Protein AF-A0A931HQY9-F1 (afdb_monomer)

Sequence (383 aa):
MRTVWTVPPNIAQTLLESPEIQMFLTSNELPETADDPRQRLAEFTHALGALSRNIGRTFGSVDAANRELFGGSAGTVPVALRLTVLRAIVTEVDDRTPTPDPLPDTVVDQLGAYVYALFDPRDRTVLHIGSGRGNRIFALTWAALGETHKLTAAGVSAPQSTPEIDAALRRVRGVYDSGYAVEHFVVADHLLPAADGDHAAGATAQAVVAALGLLESHRGEFVLTNLAGTTGDSEADRVARPIAELVRQYSAKAAPELPTPCVVLRITEAKSASPEQVRDLADRPWPAGTAARRVDGLPILVVADNIVRGAYRATGWEAASRTEENGGTILYRFLGESDPELEKMFVDTRVTPDRLGLKRWPSHGWAPRLTKAMPRPTPRPRP

Mean predicted aligned error: 11.95 Å

pLDDT: mean 84.37, std 12.44, range [34.44, 97.06]

Radius of gyration: 27.29 Å; Cα contacts (8 Å, |Δi|>4): 634; chains: 1; bounding box: 78×47×72 Å

Structure (mmCIF, N/CA/C/O backbone):
data_AF-A0A931HQY9-F1
#
_entry.id   AF-A0A931HQY9-F1
#
loop_
_atom_site.group_PDB
_atom_site.id
_atom_site.type_symbol
_atom_site.label_atom_id
_atom_site.label_alt_id
_atom_site.label_comp_id
_atom_site.label_asym_id
_atom_site.label_entity_id
_atom_site.label_seq_id
_atom_site.pdbx_PDB_ins_code
_atom_site.Cartn_x
_atom_site.Cartn_y
_atom_site.Cartn_z
_atom_site.occupancy
_atom_site.B_iso_or_equiv
_atom_site.auth_seq_id
_atom_site.auth_comp_id
_atom_site.auth_asym_id
_atom_site.auth_atom_id
_atom_site.pdbx_PDB_model_num
ATOM 1 N N . MET A 1 1 ? -18.326 -17.706 12.218 1.00 72.00 1 MET A N 1
ATOM 2 C CA . MET A 1 1 ? -18.823 -16.318 12.109 1.00 72.00 1 MET A CA 1
ATOM 3 C C . MET A 1 1 ? -19.088 -15.777 13.501 1.00 72.00 1 MET A C 1
ATOM 5 O O . MET A 1 1 ? -19.874 -16.360 14.244 1.00 72.00 1 MET A O 1
ATOM 9 N N . ARG A 1 2 ? -18.425 -14.675 13.857 1.00 81.19 2 ARG A N 1
ATOM 10 C CA . ARG A 1 2 ? -18.559 -13.975 15.139 1.00 81.19 2 ARG A CA 1
ATOM 11 C C . ARG A 1 2 ? -19.171 -12.597 14.906 1.00 81.19 2 ARG A C 1
ATOM 13 O O . ARG A 1 2 ? -18.740 -11.872 14.016 1.00 81.19 2 ARG A O 1
ATOM 20 N N . THR A 1 3 ? -20.132 -12.213 15.739 1.00 86.12 3 THR A N 1
ATOM 21 C CA . THR A 1 3 ? -20.659 -10.843 15.769 1.00 86.12 3 THR A CA 1
ATOM 22 C C . THR A 1 3 ? -19.724 -9.947 16.574 1.00 86.12 3 THR A C 1
ATOM 24 O O . THR A 1 3 ? -19.370 -10.278 17.709 1.00 86.12 3 THR A O 1
ATOM 27 N N . VAL A 1 4 ? -19.332 -8.810 16.009 1.00 88.38 4 VAL A N 1
ATOM 28 C CA . VAL A 1 4 ? -18.546 -7.781 16.699 1.00 88.38 4 VAL A CA 1
ATOM 29 C C . VAL A 1 4 ? -19.139 -6.395 16.449 1.00 88.38 4 VAL A C 1
ATOM 31 O O . VAL A 1 4 ? -20.018 -6.225 15.610 1.00 88.38 4 VAL A O 1
ATOM 34 N N . TRP A 1 5 ? -18.677 -5.400 17.204 1.00 91.00 5 TRP A N 1
ATOM 35 C CA . TRP A 1 5 ? -19.064 -3.999 17.028 1.00 91.00 5 TRP A CA 1
ATOM 36 C C . TRP A 1 5 ? -17.835 -3.209 16.610 1.00 91.00 5 TRP A C 1
ATOM 38 O O . TRP A 1 5 ? -16.986 -2.926 17.455 1.00 91.00 5 TRP A O 1
ATOM 48 N N . THR A 1 6 ? -17.718 -2.880 15.327 1.00 88.69 6 THR A N 1
ATOM 49 C CA . THR A 1 6 ? -16.574 -2.149 14.767 1.00 88.69 6 THR A CA 1
ATOM 50 C C . THR A 1 6 ? -17.023 -0.772 14.324 1.00 88.69 6 THR A C 1
ATOM 52 O O . THR A 1 6 ? -17.919 -0.661 13.498 1.00 88.69 6 THR A O 1
ATOM 55 N N . VAL A 1 7 ? -16.385 0.286 14.826 1.00 89.56 7 VAL A N 1
ATOM 56 C CA . VAL A 1 7 ? -16.701 1.652 14.386 1.00 89.56 7 VAL A CA 1
ATOM 57 C C . VAL A 1 7 ? -16.051 1.909 13.019 1.00 89.56 7 VAL A C 1
ATOM 59 O O . VAL A 1 7 ? -14.820 1.958 12.946 1.00 89.56 7 VAL A O 1
ATOM 62 N N . PRO A 1 8 ? -16.821 2.082 11.931 1.00 85.19 8 PRO A N 1
ATOM 63 C CA . PRO A 1 8 ? -16.252 2.269 10.603 1.00 85.19 8 PRO A CA 1
ATOM 64 C C . PRO A 1 8 ? -15.750 3.712 10.391 1.00 85.19 8 PRO A C 1
ATOM 66 O O . PRO A 1 8 ? -16.233 4.645 11.038 1.00 85.19 8 PRO A O 1
ATOM 69 N N . PRO A 1 9 ? -14.810 3.941 9.456 1.00 81.31 9 PRO A N 1
ATOM 70 C CA . PRO A 1 9 ? -14.280 5.280 9.174 1.00 81.31 9 PRO A CA 1
ATOM 71 C C . PRO A 1 9 ? -15.333 6.257 8.628 1.00 81.31 9 PRO A C 1
ATOM 73 O O . PRO A 1 9 ? -15.245 7.458 8.867 1.00 81.31 9 PRO A O 1
ATOM 76 N N . ASN A 1 10 ? -16.370 5.762 7.949 1.00 85.19 10 ASN A N 1
ATOM 77 C CA . ASN A 1 10 ? -17.492 6.549 7.426 1.00 85.19 10 ASN A CA 1
ATOM 78 C C . ASN A 1 10 ? -18.710 6.572 8.374 1.00 85.19 10 ASN A C 1
ATOM 80 O O . ASN A 1 10 ? -19.839 6.783 7.925 1.00 85.19 10 ASN A O 1
ATOM 84 N N . ILE A 1 11 ? -18.517 6.346 9.680 1.00 89.94 11 ILE A N 1
ATOM 85 C CA . ILE A 1 11 ? -19.628 6.221 10.636 1.00 89.94 11 ILE A CA 1
ATOM 86 C C . ILE A 1 11 ? -20.534 7.457 10.682 1.00 89.94 11 ILE A C 1
ATOM 88 O O . ILE A 1 11 ? -21.746 7.318 10.798 1.00 89.94 11 ILE A O 1
ATOM 92 N N . ALA A 1 12 ? -19.979 8.662 10.528 1.00 89.00 12 ALA A N 1
ATOM 93 C CA . ALA A 1 12 ? -20.769 9.893 10.508 1.00 89.00 12 ALA A CA 1
ATOM 94 C C . ALA A 1 12 ? -21.822 9.877 9.390 1.00 89.00 12 ALA A C 1
ATOM 96 O O . ALA A 1 12 ? -22.997 10.132 9.638 1.00 89.00 12 ALA A O 1
ATOM 97 N N . GLN A 1 13 ? -21.398 9.520 8.176 1.00 88.88 13 GLN A N 1
ATOM 98 C CA . GLN A 1 13 ? -22.282 9.389 7.022 1.00 88.88 13 GLN A CA 1
ATOM 99 C C . GLN A 1 13 ? -23.281 8.246 7.226 1.00 88.88 13 GLN A C 1
ATOM 101 O O . GLN A 1 13 ? -24.477 8.448 7.057 1.00 88.88 13 GLN A O 1
ATOM 106 N N . THR A 1 14 ? -22.796 7.088 7.684 1.00 89.12 14 THR A N 1
ATOM 107 C CA . THR A 1 14 ? -23.627 5.898 7.941 1.00 89.12 14 THR A CA 1
ATOM 108 C C . THR A 1 14 ? -24.776 6.210 8.903 1.00 89.12 14 THR A C 1
ATOM 110 O O . THR A 1 14 ? -25.910 5.800 8.675 1.00 89.12 14 THR A O 1
ATOM 113 N N . LEU A 1 15 ? -24.507 6.969 9.971 1.00 91.50 15 LEU A N 1
ATOM 114 C CA . LEU A 1 15 ? -25.544 7.378 10.914 1.00 91.50 15 LEU A CA 1
ATOM 115 C C . LEU A 1 15 ? -26.504 8.402 10.312 1.00 91.50 15 LEU A C 1
ATOM 117 O O . LEU A 1 15 ? -27.702 8.277 10.513 1.00 91.50 15 LEU A O 1
ATOM 121 N N . LEU A 1 16 ? -26.021 9.401 9.574 1.00 90.00 16 LEU A N 1
ATOM 122 C CA . LEU A 1 16 ? -26.896 10.413 8.967 1.00 90.00 16 LEU A CA 1
ATOM 123 C C . LEU A 1 16 ? -27.829 9.835 7.888 1.00 90.00 16 LEU A C 1
ATOM 125 O O . LEU A 1 16 ? -28.910 10.376 7.652 1.00 90.00 16 LEU A O 1
ATOM 129 N N . GLU A 1 17 ? -27.428 8.735 7.255 1.00 90.31 17 GLU A N 1
ATOM 130 C CA . GLU A 1 17 ? -28.233 7.992 6.282 1.00 90.31 17 GLU A CA 1
ATOM 131 C C . GLU A 1 17 ? -29.217 7.003 6.942 1.00 90.31 17 GLU A C 1
ATOM 133 O O . GLU A 1 17 ? -30.128 6.521 6.271 1.00 90.31 17 GLU A O 1
ATOM 138 N N . SER A 1 18 ? -29.089 6.721 8.247 1.00 89.69 18 SER A N 1
ATOM 139 C CA . SER A 1 18 ? -30.005 5.826 8.970 1.00 89.69 18 SER A CA 1
ATOM 140 C C . SER A 1 18 ? -31.377 6.486 9.181 1.00 89.69 18 SER A C 1
ATOM 142 O O . SER A 1 18 ? -31.456 7.556 9.798 1.00 89.69 18 SER A O 1
ATOM 144 N N . PRO A 1 19 ? -32.481 5.836 8.757 1.00 89.38 19 PRO A N 1
ATOM 145 C CA . PRO A 1 19 ? -33.837 6.327 8.999 1.00 89.38 19 PRO A CA 1
ATOM 146 C C . PRO A 1 19 ? -34.147 6.532 10.486 1.00 89.38 19 PRO A C 1
ATOM 148 O O . PRO A 1 19 ? -34.832 7.482 10.853 1.00 89.38 19 PRO A O 1
ATOM 151 N N . GLU A 1 20 ? -33.620 5.676 11.361 1.00 88.00 20 GLU A N 1
ATOM 152 C CA . GLU A 1 20 ? -33.818 5.765 12.807 1.00 88.00 20 GLU A CA 1
ATOM 153 C C . GLU A 1 20 ? -33.109 6.977 13.416 1.00 88.00 20 GLU A C 1
ATOM 155 O O . GLU A 1 20 ? -33.652 7.616 14.318 1.00 88.00 20 GLU A O 1
ATOM 160 N N . ILE A 1 21 ? -31.914 7.320 12.923 1.00 90.44 21 ILE A N 1
ATOM 161 C CA . ILE A 1 21 ? -31.201 8.535 13.336 1.00 90.44 21 ILE A CA 1
ATOM 162 C C . ILE A 1 21 ? -31.916 9.776 12.809 1.00 90.44 21 ILE A C 1
ATOM 164 O O . ILE A 1 21 ? -32.083 10.739 13.556 1.00 90.44 21 ILE A O 1
ATOM 168 N N . GLN A 1 22 ? -32.379 9.760 11.556 1.00 90.06 22 GLN A N 1
ATOM 169 C CA . GLN A 1 22 ? -33.169 10.866 11.013 1.00 90.06 22 GLN A CA 1
ATOM 170 C C . GLN A 1 22 ? -34.437 11.082 11.840 1.00 90.06 22 GLN A C 1
ATOM 172 O O . GLN A 1 22 ? -34.688 12.202 12.278 1.00 90.06 22 GLN A O 1
ATOM 177 N N . MET A 1 23 ? -35.162 10.006 12.155 1.00 88.06 23 MET A N 1
ATOM 178 C CA . MET A 1 23 ? -36.343 10.046 13.013 1.00 88.06 23 MET A CA 1
ATOM 179 C C . MET A 1 23 ? -36.022 10.565 14.419 1.00 88.06 23 MET A C 1
ATOM 181 O O . MET A 1 23 ? -36.757 11.408 14.919 1.00 88.06 23 MET A O 1
ATOM 185 N N . PHE A 1 24 ? -34.913 10.142 15.036 1.00 88.62 24 PHE A N 1
ATOM 186 C CA . PHE A 1 24 ? -34.453 10.688 16.319 1.00 88.62 24 PHE A CA 1
ATOM 187 C C . PHE A 1 24 ? -34.184 12.198 16.243 1.00 88.62 24 PHE A C 1
ATOM 189 O O . PHE A 1 24 ? -34.538 12.943 17.150 1.00 88.62 24 PHE A O 1
ATOM 196 N N . LEU A 1 25 ? -33.574 12.689 15.164 1.00 88.19 25 LEU A N 1
ATOM 197 C CA . LEU A 1 25 ? -33.285 14.116 15.022 1.00 88.19 25 LEU A CA 1
ATOM 198 C C . LEU A 1 25 ? -34.568 14.937 14.798 1.00 88.19 25 LEU A C 1
ATOM 200 O O . LEU A 1 25 ? -34.714 16.027 15.364 1.00 88.19 25 LEU A O 1
ATOM 204 N N . THR A 1 26 ? -35.523 14.416 14.023 1.00 87.38 26 THR A N 1
ATOM 205 C CA . THR A 1 26 ? -36.710 15.167 13.582 1.00 87.38 26 THR A CA 1
ATOM 206 C C . THR A 1 26 ? -37.963 14.964 14.433 1.00 87.38 26 THR A C 1
ATOM 208 O O . THR A 1 26 ? -38.843 15.820 14.383 1.00 87.38 26 THR A O 1
ATOM 211 N N . SER A 1 27 ? -38.065 13.879 15.203 1.00 81.62 27 SER A N 1
ATOM 212 C CA . SER A 1 27 ? -39.259 13.501 15.974 1.00 81.62 27 SER A CA 1
ATOM 213 C C . SER A 1 27 ? -38.933 13.265 17.452 1.00 81.62 27 SER A C 1
ATOM 215 O O . SER A 1 27 ? -37.843 12.812 17.793 1.00 81.62 27 SER A O 1
ATOM 217 N N . ASN A 1 28 ? -39.892 13.568 18.330 1.00 77.44 28 ASN A N 1
ATOM 218 C CA . ASN A 1 28 ? -39.860 13.247 19.762 1.00 77.44 28 ASN A CA 1
ATOM 219 C C . ASN A 1 28 ? -40.725 12.018 20.114 1.00 77.44 28 ASN A C 1
ATOM 221 O O . ASN A 1 28 ? -40.961 11.741 21.286 1.00 77.44 28 ASN A O 1
ATOM 225 N N . GLU A 1 29 ? -41.214 11.281 19.111 1.00 76.81 29 GLU A N 1
ATOM 226 C CA . GLU A 1 29 ? -42.069 10.098 19.305 1.00 76.81 29 GLU A CA 1
ATOM 227 C C . GLU A 1 29 ? -41.305 8.872 19.829 1.00 76.81 29 GLU A C 1
ATOM 229 O O . GLU A 1 29 ? -41.911 7.868 20.211 1.00 76.81 29 GLU A O 1
ATOM 234 N N . LEU A 1 30 ? -39.973 8.928 19.847 1.00 74.19 30 LEU A N 1
ATOM 235 C CA . LEU A 1 30 ? -39.148 7.853 20.377 1.00 74.19 30 LEU A CA 1
ATOM 236 C C . LEU A 1 30 ? -39.077 7.917 21.917 1.00 74.19 30 LEU A C 1
ATOM 238 O O . LEU A 1 30 ? -39.035 8.995 22.510 1.00 74.19 30 LEU A O 1
ATOM 242 N N . PRO A 1 31 ? -39.018 6.767 22.608 1.00 70.2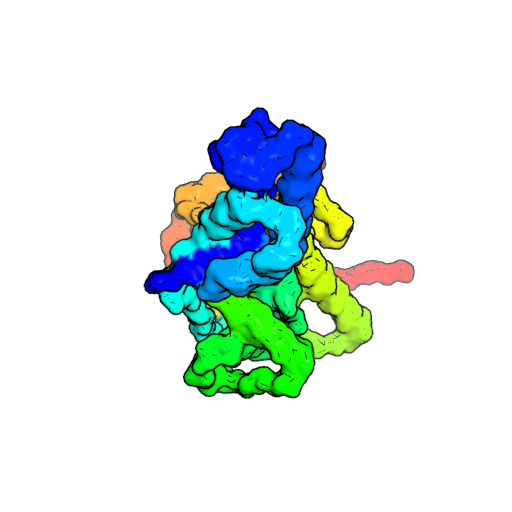5 31 PRO A N 1
ATOM 243 C CA . PRO A 1 31 ? -38.850 6.751 24.057 1.00 70.25 31 PRO A CA 1
ATOM 244 C C . PRO A 1 31 ? -37.566 7.474 24.484 1.00 70.25 31 PRO A C 1
ATOM 246 O O . PRO A 1 31 ? -36.502 7.243 23.907 1.00 70.25 31 PRO A O 1
ATOM 249 N N . GLU A 1 32 ? -37.669 8.307 25.523 1.00 72.62 32 GLU A N 1
ATOM 250 C CA . GLU A 1 32 ? -36.548 9.057 26.117 1.00 72.62 32 GLU A CA 1
ATOM 251 C C . GLU A 1 32 ? -35.863 10.067 25.176 1.00 72.62 32 GLU A C 1
ATOM 253 O O . GLU A 1 32 ? -34.751 10.513 25.462 1.00 72.62 32 GLU A O 1
ATOM 258 N N . THR A 1 33 ? -36.500 10.465 24.069 1.00 79.00 33 THR A N 1
ATOM 259 C CA . THR A 1 33 ? -36.004 11.587 23.260 1.00 79.00 33 THR A CA 1
ATOM 260 C C . THR A 1 33 ? -36.423 12.925 23.840 1.00 79.00 33 THR A C 1
ATOM 262 O O . THR A 1 33 ? -37.584 13.119 24.190 1.00 79.00 33 THR A O 1
ATOM 265 N N . ALA A 1 34 ? -35.481 13.865 23.915 1.00 83.75 34 ALA A N 1
ATOM 266 C CA . ALA A 1 34 ? -35.767 15.223 24.358 1.00 83.75 34 ALA A CA 1
ATOM 267 C C . ALA A 1 34 ? -36.753 15.928 23.412 1.00 83.75 34 ALA A C 1
ATOM 269 O O . ALA A 1 34 ? -36.639 15.784 22.196 1.00 83.75 34 ALA A O 1
ATOM 270 N N . ASP A 1 35 ? -37.663 16.748 23.941 1.00 84.12 35 ASP A N 1
ATOM 271 C CA . ASP A 1 35 ? -38.592 17.544 23.122 1.00 84.12 35 ASP A CA 1
ATOM 272 C C . ASP A 1 35 ? -37.872 18.641 22.322 1.00 84.12 35 ASP A C 1
ATOM 274 O O . ASP A 1 35 ? -38.230 18.914 21.174 1.00 84.12 35 ASP A O 1
ATOM 278 N N . ASP A 1 36 ? -36.817 19.235 22.894 1.00 89.19 36 ASP A N 1
ATOM 279 C CA . ASP A 1 36 ? -36.016 20.275 22.242 1.00 89.19 36 ASP A CA 1
ATOM 280 C C . ASP A 1 36 ? -35.101 19.671 21.152 1.00 89.19 36 ASP A C 1
ATOM 282 O O . ASP A 1 36 ? -34.174 18.914 21.470 1.00 89.19 36 ASP A O 1
ATOM 286 N N . PRO A 1 37 ? -35.275 20.046 19.867 1.00 88.56 37 PRO A N 1
ATOM 287 C CA . PRO A 1 37 ? -34.393 19.609 18.786 1.00 88.56 37 PRO A CA 1
ATOM 288 C C . PRO A 1 37 ? -32.913 19.939 19.018 1.00 88.56 37 PRO A C 1
ATOM 290 O O . PRO A 1 37 ? -32.039 19.205 18.556 1.00 88.56 37 PRO A O 1
ATOM 293 N N . ARG A 1 38 ? -32.601 21.026 19.739 1.00 90.56 38 ARG A N 1
ATOM 294 C CA . ARG A 1 38 ? -31.211 21.402 20.047 1.00 90.56 38 ARG A CA 1
ATOM 295 C C . ARG A 1 38 ? -30.563 20.416 21.006 1.00 90.56 38 ARG A C 1
ATOM 297 O O . ARG A 1 38 ? -29.390 20.092 20.835 1.00 90.56 38 ARG A O 1
ATOM 304 N N . GLN A 1 39 ? -31.324 19.924 21.980 1.00 90.94 39 GLN A N 1
ATOM 305 C CA . GLN A 1 39 ? -30.845 18.906 22.902 1.00 90.94 39 GLN A CA 1
ATOM 306 C C . GLN A 1 39 ? -30.591 17.586 22.165 1.00 90.94 39 GLN A C 1
ATOM 308 O O . GLN A 1 39 ? -29.509 17.021 22.309 1.00 90.94 39 GLN A O 1
ATOM 313 N N . ARG A 1 40 ? -31.510 17.154 21.289 1.00 90.00 40 ARG A N 1
ATOM 314 C CA . ARG A 1 40 ? -31.313 15.944 20.467 1.00 90.00 40 ARG A CA 1
ATOM 315 C C . ARG A 1 40 ? -30.077 16.049 19.574 1.00 90.00 40 ARG A C 1
ATOM 317 O O . ARG A 1 40 ? -29.285 15.112 19.486 1.00 90.00 40 ARG A O 1
ATOM 324 N N . LEU A 1 41 ? -29.853 17.211 18.957 1.00 91.19 41 LEU A N 1
ATOM 325 C CA . LEU A 1 41 ? -28.644 17.460 18.170 1.00 91.19 41 LEU A CA 1
ATOM 326 C C . LEU A 1 41 ? -27.370 17.404 19.030 1.00 91.19 41 LEU A C 1
ATOM 328 O O . LEU A 1 41 ? -26.355 16.865 18.585 1.00 91.19 41 LEU A O 1
ATOM 332 N N . ALA A 1 42 ? -27.405 17.932 20.256 1.00 90.81 42 ALA A N 1
ATOM 333 C CA . ALA A 1 42 ? -26.278 17.867 21.184 1.00 90.81 42 ALA A CA 1
ATOM 334 C C . ALA A 1 42 ? -25.973 16.420 21.615 1.00 90.81 42 ALA A C 1
ATOM 336 O O . ALA A 1 42 ? -24.812 16.012 21.607 1.00 90.81 42 ALA A O 1
ATOM 337 N N . GLU A 1 43 ? -27.001 15.624 21.916 1.00 91.75 43 GLU A N 1
ATOM 338 C CA . GLU A 1 43 ? -26.886 14.198 22.251 1.00 91.75 43 GLU A CA 1
ATOM 339 C C . GLU A 1 43 ? -26.318 13.385 21.079 1.00 91.75 43 GLU A C 1
ATOM 341 O O . GLU A 1 43 ? -25.381 12.602 21.260 1.00 91.75 43 GLU A O 1
ATOM 346 N N . PHE A 1 44 ? -26.808 13.634 19.859 1.00 92.81 44 PHE A N 1
ATOM 347 C CA . PHE A 1 44 ? -26.261 13.042 18.637 1.00 92.81 44 PHE A CA 1
ATOM 348 C C . PHE A 1 44 ? -24.796 13.427 18.421 1.00 92.81 44 PHE A C 1
ATOM 350 O O . PHE A 1 44 ? -23.957 12.565 18.165 1.00 92.81 44 PHE A O 1
ATOM 357 N N . THR A 1 45 ? -24.457 14.706 18.592 1.00 92.25 45 THR A N 1
ATOM 358 C CA . THR A 1 45 ? -23.077 15.198 18.459 1.00 92.25 45 THR A CA 1
ATOM 359 C C . THR A 1 45 ? -22.157 14.562 19.501 1.00 92.25 45 THR A C 1
ATOM 361 O O . THR A 1 45 ? -21.012 14.226 19.195 1.00 92.25 45 THR A O 1
ATOM 364 N N . HIS A 1 46 ? -22.647 14.339 20.723 1.00 92.44 46 HIS A N 1
ATOM 365 C CA . HIS A 1 46 ? -21.896 13.651 21.769 1.00 92.44 46 HIS A CA 1
ATOM 366 C C . HIS A 1 46 ? -21.614 12.188 21.399 1.00 92.44 46 HIS A C 1
ATOM 368 O O . HIS A 1 46 ? -20.464 11.744 21.484 1.00 92.44 46 HIS A O 1
ATOM 374 N N . ALA A 1 47 ? -22.634 11.463 20.925 1.00 92.81 47 ALA A N 1
ATOM 375 C CA . ALA A 1 47 ? -22.489 10.090 20.448 1.00 92.81 47 ALA A CA 1
ATOM 376 C C . ALA A 1 47 ? -21.526 10.004 19.252 1.00 92.81 47 ALA A C 1
ATOM 378 O O . ALA A 1 47 ? -20.614 9.175 19.248 1.00 92.81 47 ALA A O 1
ATOM 379 N N . LEU A 1 48 ? -21.665 10.907 18.277 1.00 93.56 48 LEU A N 1
ATOM 380 C CA . LEU A 1 48 ? -20.780 10.983 17.121 1.00 93.56 48 LEU A CA 1
ATOM 381 C C . LEU A 1 48 ? -19.339 11.288 17.536 1.00 93.56 48 LEU A C 1
ATOM 383 O O . LEU A 1 48 ? -18.415 10.643 17.056 1.00 93.56 48 LEU A O 1
ATOM 387 N N . GLY A 1 49 ? -19.129 12.206 18.481 1.00 91.94 49 GLY A N 1
ATOM 388 C CA . GLY A 1 49 ? -17.804 12.497 19.021 1.00 91.94 49 GLY A CA 1
ATOM 389 C C . GLY A 1 49 ? -17.153 11.279 19.684 1.00 91.94 49 GLY A C 1
ATOM 390 O O . GLY A 1 49 ? -15.949 11.067 19.532 1.00 91.94 49 GLY A O 1
ATOM 391 N N . ALA A 1 50 ? -17.930 10.461 20.401 1.00 92.94 50 ALA A N 1
ATOM 392 C CA . ALA A 1 50 ? -17.438 9.211 20.975 1.00 92.94 50 ALA A CA 1
ATOM 393 C C . ALA A 1 50 ? -17.042 8.188 19.904 1.00 92.94 50 ALA A C 1
ATOM 395 O O . ALA A 1 50 ? -15.978 7.576 20.016 1.00 92.94 50 ALA A O 1
ATOM 396 N N . LEU A 1 51 ? -17.845 8.049 18.849 1.00 93.19 51 LEU A N 1
ATOM 397 C CA . LEU A 1 51 ? -17.531 7.186 17.711 1.00 93.19 51 LEU A CA 1
ATOM 398 C C . LEU A 1 51 ? -16.289 7.666 16.963 1.00 93.19 51 LEU A C 1
ATOM 400 O O . LEU A 1 51 ? -15.389 6.868 16.734 1.00 93.19 51 LEU A O 1
ATOM 404 N N . SER A 1 52 ? -16.179 8.963 16.669 1.00 89.00 52 SER A N 1
ATOM 405 C CA . SER A 1 52 ? -15.021 9.539 15.976 1.00 89.00 52 SER A CA 1
ATOM 406 C C . SER A 1 52 ? -13.704 9.265 16.707 1.00 89.00 52 SER A C 1
ATOM 408 O O . SER A 1 52 ? -12.697 8.973 16.072 1.00 89.00 52 SER A O 1
ATOM 410 N N . ARG A 1 53 ? -13.705 9.280 18.048 1.00 88.25 53 ARG A N 1
ATOM 411 C CA . ARG A 1 53 ? -12.527 8.918 18.865 1.00 88.25 53 ARG A CA 1
ATOM 412 C C . ARG A 1 53 ? -12.194 7.425 18.853 1.00 88.25 53 ARG A C 1
ATOM 414 O O . ARG A 1 53 ? -11.109 7.045 19.278 1.00 88.25 53 ARG A O 1
ATOM 421 N N . ASN A 1 54 ? -13.132 6.587 18.429 1.00 89.19 54 ASN A N 1
ATOM 422 C CA . ASN A 1 54 ? -13.010 5.134 18.429 1.00 89.19 54 ASN A CA 1
ATOM 423 C C . ASN A 1 54 ? -13.094 4.546 17.013 1.00 89.19 54 ASN A C 1
ATOM 425 O O . ASN A 1 54 ? -13.315 3.343 16.894 1.00 89.19 54 ASN A O 1
ATOM 429 N N . ILE A 1 55 ? -12.908 5.347 15.955 1.00 86.88 55 ILE A N 1
ATOM 430 C CA . ILE A 1 55 ? -12.849 4.847 14.574 1.00 86.88 55 ILE A CA 1
ATOM 431 C C . ILE A 1 55 ? -11.830 3.705 14.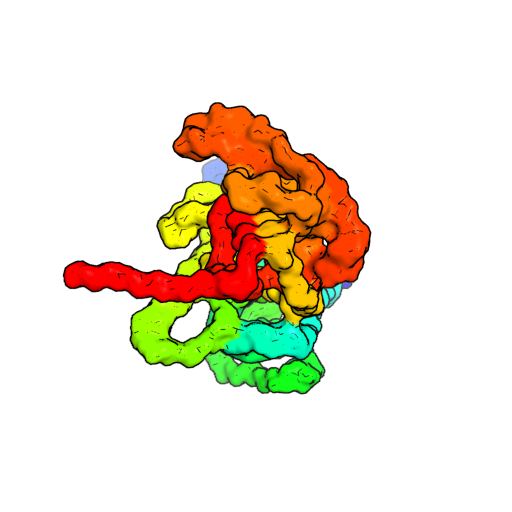481 1.00 86.88 55 ILE A C 1
ATOM 433 O O . ILE A 1 55 ? -10.750 3.753 15.067 1.00 86.88 55 ILE A O 1
ATOM 437 N N . GLY A 1 56 ? -12.228 2.631 13.802 1.00 80.19 56 GLY A N 1
ATOM 438 C CA . GLY A 1 56 ? -11.461 1.402 13.652 1.00 80.19 56 GLY A CA 1
ATOM 439 C C . GLY A 1 56 ? -11.417 0.513 14.896 1.00 80.19 56 GLY A C 1
ATOM 440 O O . GLY A 1 56 ? -10.959 -0.621 14.804 1.00 80.19 56 GLY A O 1
ATOM 441 N N . ARG A 1 57 ? -11.898 0.951 16.066 1.00 84.56 57 ARG A N 1
ATOM 442 C CA . ARG A 1 57 ? -11.937 0.109 17.270 1.00 84.56 57 ARG A CA 1
ATOM 443 C C . ARG A 1 57 ? -13.060 -0.920 17.167 1.00 84.56 57 ARG A C 1
ATOM 445 O O . ARG A 1 57 ? -14.156 -0.611 16.699 1.00 84.56 57 ARG A O 1
ATOM 452 N N . THR A 1 58 ? -12.782 -2.117 17.679 1.00 86.19 58 THR A N 1
ATOM 453 C CA . THR A 1 58 ? -13.738 -3.227 17.724 1.00 86.19 58 THR A CA 1
ATOM 454 C C . THR A 1 58 ? -13.966 -3.712 19.137 1.00 86.19 58 THR A C 1
ATOM 456 O O . THR A 1 58 ? -13.026 -3.850 19.924 1.00 86.19 58 THR A O 1
ATOM 459 N N . PHE A 1 59 ? -15.224 -4.012 19.432 1.00 87.88 59 PHE A N 1
ATOM 460 C CA . PHE A 1 59 ? -15.667 -4.551 20.703 1.00 87.88 59 PHE A CA 1
ATOM 461 C C . PHE A 1 59 ? -16.240 -5.952 20.490 1.00 87.88 59 PHE A C 1
ATOM 463 O O . PHE A 1 59 ? -17.036 -6.179 19.580 1.00 87.88 59 PHE A O 1
ATOM 470 N N . GLY A 1 60 ? -15.841 -6.892 21.348 1.00 84.06 60 GLY A N 1
ATOM 471 C CA . GLY A 1 60 ? -16.299 -8.285 21.284 1.00 84.06 60 GLY A CA 1
ATOM 472 C C . GLY A 1 60 ? -17.702 -8.519 21.852 1.00 84.06 60 GLY A C 1
ATOM 473 O O . GLY A 1 60 ? -18.188 -9.643 21.814 1.00 84.06 60 GLY A O 1
ATOM 474 N N . SER A 1 61 ? -18.345 -7.491 22.412 1.00 87.50 61 SER A N 1
ATOM 475 C CA . SER A 1 61 ? -19.722 -7.562 22.901 1.00 87.50 61 SER A CA 1
ATOM 476 C C . SER A 1 61 ? -20.403 -6.195 22.871 1.00 87.50 61 SER A C 1
ATOM 478 O O . SER A 1 61 ? -19.744 -5.154 22.973 1.00 87.50 61 SER A O 1
ATOM 480 N N . VAL A 1 62 ? -21.736 -6.210 22.802 1.00 90.50 62 VAL A N 1
ATOM 481 C CA . VAL A 1 62 ? -22.568 -5.003 22.884 1.00 90.50 62 VAL A CA 1
ATOM 482 C C . VAL A 1 62 ? -22.344 -4.247 24.195 1.00 90.50 62 VAL A C 1
ATOM 484 O O . VAL A 1 62 ? -22.265 -3.023 24.193 1.00 90.50 62 VAL A O 1
ATOM 487 N N . ASP A 1 63 ? -22.153 -4.960 25.307 1.00 89.56 63 ASP A N 1
ATOM 488 C CA . ASP A 1 63 ? -21.916 -4.351 26.618 1.00 89.56 63 ASP A CA 1
ATOM 489 C C . ASP A 1 63 ? -20.554 -3.663 26.697 1.00 89.56 63 ASP A C 1
ATOM 491 O O . ASP A 1 63 ? -20.418 -2.619 27.336 1.00 89.56 63 ASP A O 1
ATOM 495 N N . ALA A 1 64 ? -19.528 -4.239 26.063 1.00 88.62 64 ALA A N 1
ATOM 496 C CA . ALA A 1 64 ? -18.218 -3.607 25.968 1.00 88.62 64 ALA A CA 1
ATOM 497 C C . ALA A 1 64 ? -18.295 -2.337 25.110 1.00 88.62 64 ALA A C 1
ATOM 499 O O . ALA A 1 64 ? -17.819 -1.290 25.546 1.00 88.62 64 ALA A O 1
ATOM 500 N N . ALA A 1 65 ? -18.959 -2.406 23.952 1.00 91.62 65 ALA A N 1
ATOM 501 C CA . ALA A 1 65 ? -19.175 -1.251 23.084 1.00 91.62 65 ALA A CA 1
ATOM 502 C C . ALA A 1 65 ? -19.959 -0.141 23.800 1.00 91.62 65 ALA A C 1
ATOM 504 O O . ALA A 1 65 ? -19.520 1.003 23.836 1.00 91.62 65 ALA A O 1
ATOM 505 N N . ASN A 1 66 ? -21.085 -0.476 24.433 1.00 93.06 66 ASN A N 1
ATOM 506 C CA . ASN A 1 66 ? -21.932 0.481 25.143 1.00 93.06 66 ASN A CA 1
ATOM 507 C C . ASN A 1 66 ? -21.187 1.170 26.297 1.00 93.06 66 ASN A C 1
ATOM 509 O O . ASN A 1 66 ? -21.299 2.380 26.495 1.00 93.06 66 ASN A O 1
ATOM 513 N N . ARG A 1 67 ? -20.394 0.408 27.056 1.00 91.88 67 ARG A N 1
ATOM 514 C CA . ARG A 1 67 ? -19.590 0.936 28.164 1.00 91.88 67 ARG A CA 1
ATOM 515 C C . ARG A 1 67 ? -18.510 1.897 27.685 1.00 91.88 67 ARG A C 1
ATOM 517 O O . ARG A 1 67 ? -18.386 2.982 28.235 1.00 91.88 67 ARG A O 1
ATOM 524 N N . GLU A 1 68 ? -17.753 1.502 26.670 1.00 91.44 68 GLU A N 1
ATOM 525 C CA . GLU A 1 68 ? -16.612 2.273 26.172 1.00 91.44 68 GLU A CA 1
ATOM 526 C C . GLU A 1 68 ? -17.032 3.497 25.355 1.00 91.44 68 GLU A C 1
ATOM 528 O O . GLU A 1 68 ? -16.408 4.550 25.459 1.00 91.44 68 GLU A O 1
ATOM 533 N N . LEU A 1 69 ? -18.086 3.377 24.546 1.00 92.06 69 LEU A N 1
ATOM 534 C CA . LEU A 1 69 ? -18.558 4.473 23.703 1.00 92.06 69 LEU A CA 1
ATOM 535 C C . LEU A 1 69 ? -19.432 5.456 24.484 1.00 92.06 69 LEU A C 1
ATOM 537 O O . LEU A 1 69 ? -19.333 6.660 24.268 1.00 92.06 69 LEU A O 1
ATOM 541 N N . PHE A 1 70 ? -20.282 4.961 25.387 1.00 93.31 70 PHE A N 1
ATOM 542 C CA . PHE A 1 70 ? -21.349 5.771 25.980 1.00 93.31 70 PHE A CA 1
ATOM 543 C C . PHE A 1 70 ? -21.378 5.751 27.508 1.00 93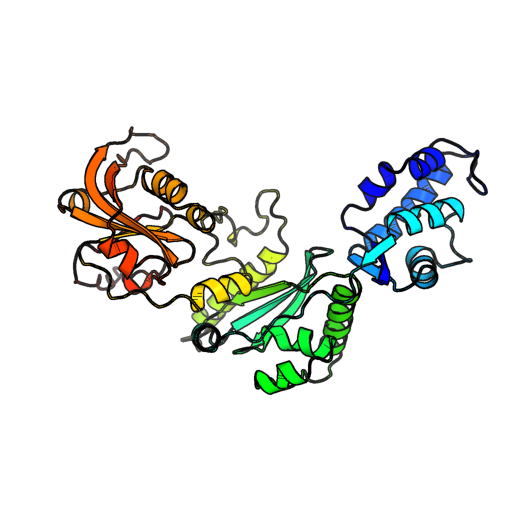.31 70 PHE A C 1
ATOM 545 O O . PHE A 1 70 ? -2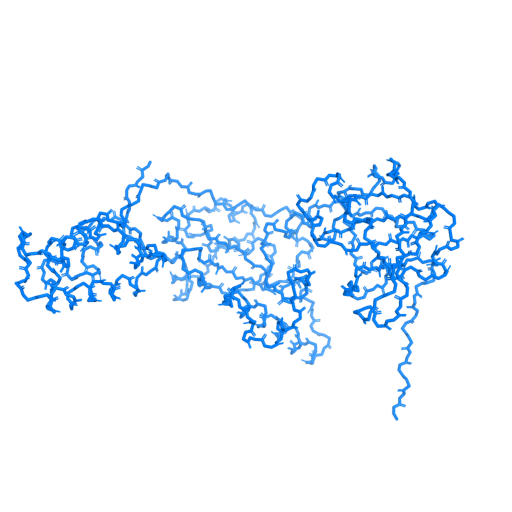2.296 6.318 28.082 1.00 93.31 70 PHE A O 1
ATOM 552 N N . GLY A 1 71 ? -20.417 5.120 28.191 1.00 86.62 71 GLY A N 1
ATOM 553 C CA . GLY A 1 71 ? -20.404 5.034 29.659 1.00 86.62 71 GLY A CA 1
ATOM 554 C C . GLY A 1 71 ? -21.378 4.000 30.241 1.00 86.62 71 GLY A C 1
ATOM 555 O O . GLY A 1 71 ? -21.595 3.962 31.451 1.00 86.62 71 GLY A O 1
ATOM 556 N N . GLY A 1 72 ? -21.965 3.137 29.405 1.00 85.19 72 GLY A N 1
ATOM 557 C CA . GLY A 1 72 ? -22.896 2.096 29.843 1.00 85.19 72 GLY A CA 1
ATOM 558 C C . GLY A 1 72 ? -24.220 2.680 30.339 1.00 85.19 72 GLY A C 1
ATOM 559 O O . GLY A 1 72 ? -24.692 3.691 29.827 1.00 85.19 72 GLY A O 1
ATOM 560 N N . SER A 1 73 ? -24.861 2.054 31.329 1.00 77.81 73 SER A N 1
ATOM 561 C CA . SER A 1 73 ? -26.162 2.510 31.853 1.00 77.81 73 SER A CA 1
ATOM 562 C C . SER A 1 73 ? -26.125 3.899 32.504 1.00 77.81 73 SER A C 1
ATOM 564 O O . SER A 1 73 ? -27.155 4.559 32.535 1.00 77.81 73 SER A O 1
ATOM 566 N N . ALA A 1 74 ? -24.957 4.355 32.966 1.00 79.94 74 ALA A N 1
ATOM 567 C CA . ALA A 1 74 ? -24.751 5.674 33.571 1.00 79.94 74 ALA A CA 1
ATOM 568 C C . ALA A 1 74 ? -24.405 6.781 32.550 1.00 79.94 74 ALA A C 1
ATOM 570 O O . ALA A 1 74 ? -24.075 7.901 32.935 1.00 79.94 74 ALA A O 1
ATOM 571 N N . GLY A 1 75 ? -24.429 6.455 31.256 1.00 80.50 75 GLY A N 1
ATOM 572 C CA . GLY A 1 75 ? -24.147 7.375 30.162 1.00 80.50 75 GLY A CA 1
ATOM 573 C C . GLY A 1 75 ? -25.155 8.508 30.002 1.00 80.50 75 GLY A C 1
ATOM 574 O O . GLY A 1 75 ? -26.318 8.377 30.368 1.00 80.50 75 GLY A O 1
ATOM 575 N N . THR A 1 76 ? -24.720 9.598 29.370 1.00 84.25 76 THR A N 1
ATOM 576 C CA . THR A 1 76 ? -25.567 10.757 29.034 1.00 84.25 76 THR A CA 1
ATOM 577 C C . THR A 1 76 ? -26.272 10.628 27.682 1.00 84.25 76 THR A C 1
ATOM 579 O O . THR A 1 76 ? -27.123 11.449 27.359 1.00 84.25 76 THR A O 1
ATOM 582 N N . VAL A 1 77 ? -25.923 9.620 26.874 1.00 87.62 77 VAL A N 1
ATOM 583 C CA . VAL A 1 77 ? -26.565 9.373 25.575 1.00 87.62 77 VAL A CA 1
ATOM 584 C C . VAL A 1 77 ? -27.870 8.590 25.791 1.00 87.62 77 VAL A C 1
ATOM 586 O O . VAL A 1 77 ? -27.822 7.521 26.413 1.00 87.62 77 VAL A O 1
ATOM 589 N N . PRO A 1 78 ? -29.017 9.047 25.249 1.00 89.06 78 PRO A N 1
ATOM 590 C CA . PRO A 1 78 ? -30.301 8.356 25.392 1.00 89.06 78 PRO A CA 1
ATOM 591 C C . PRO A 1 78 ? -30.250 6.890 24.952 1.00 89.06 78 PRO A C 1
ATOM 593 O O . PRO A 1 78 ? -29.519 6.534 24.022 1.00 89.06 78 PRO A O 1
ATOM 596 N N . VAL A 1 79 ? -31.037 6.019 25.596 1.00 88.06 79 VAL A N 1
ATOM 597 C CA . VAL A 1 79 ? -31.066 4.574 25.283 1.00 88.06 79 VAL A CA 1
ATOM 598 C C . VAL A 1 79 ? -31.390 4.330 23.809 1.00 88.06 79 VAL A C 1
ATOM 600 O O . VAL A 1 79 ? -30.689 3.554 23.158 1.00 88.06 79 VAL A O 1
ATOM 603 N N . ALA A 1 80 ? -32.403 5.016 23.271 1.00 85.62 80 ALA A N 1
ATOM 604 C CA . ALA A 1 80 ? -32.826 4.865 21.880 1.00 85.62 80 ALA A CA 1
ATOM 605 C C . ALA A 1 80 ? -31.673 5.144 20.901 1.00 85.62 80 ALA A C 1
ATOM 607 O O . ALA A 1 80 ? -31.364 4.306 20.053 1.00 85.62 80 ALA A O 1
ATOM 608 N N . LEU A 1 81 ? -30.971 6.267 21.083 1.00 89.38 81 LEU A N 1
ATOM 609 C CA . LEU A 1 81 ? -29.828 6.637 20.250 1.00 89.38 81 LEU A CA 1
ATOM 610 C C . LEU A 1 81 ? -28.678 5.627 20.376 1.00 89.38 81 LEU A C 1
ATOM 612 O O . LEU A 1 81 ? -28.113 5.210 19.366 1.00 89.38 81 LEU A O 1
ATOM 616 N N . ARG A 1 82 ? -28.358 5.172 21.596 1.00 91.19 82 ARG A N 1
ATOM 617 C CA . ARG A 1 82 ? -27.312 4.158 21.814 1.00 91.19 82 ARG A CA 1
ATOM 618 C C . ARG A 1 82 ? -27.609 2.860 21.081 1.00 91.19 82 ARG A C 1
ATOM 620 O O . ARG A 1 82 ? -26.723 2.326 20.422 1.00 91.19 82 ARG A O 1
ATOM 627 N N . LEU A 1 83 ? -28.835 2.348 21.183 1.00 89.31 83 LEU A N 1
ATOM 628 C CA . LEU A 1 83 ? -29.223 1.098 20.529 1.00 89.31 83 LEU A CA 1
ATOM 629 C C . LEU A 1 83 ? -29.160 1.215 19.006 1.00 89.31 83 LEU A C 1
ATOM 631 O O . LEU A 1 83 ? -28.642 0.308 18.356 1.00 89.31 83 LEU A O 1
ATOM 635 N N . THR A 1 84 ? -29.627 2.333 18.447 1.00 89.44 84 THR A N 1
ATOM 636 C CA . THR A 1 84 ? -29.528 2.603 17.008 1.00 89.44 84 THR A CA 1
ATOM 637 C C . THR A 1 84 ? -28.074 2.621 16.549 1.00 89.44 84 THR A C 1
ATOM 639 O O . THR A 1 84 ? -27.716 1.928 15.600 1.00 89.44 84 THR A O 1
ATOM 642 N N . VAL A 1 85 ? -27.202 3.330 17.270 1.00 92.00 85 VAL A N 1
ATOM 643 C CA . VAL A 1 85 ? -25.774 3.383 16.943 1.00 92.00 85 VAL A CA 1
ATOM 644 C C . VAL A 1 85 ? -25.106 2.011 17.066 1.00 92.00 85 VAL A C 1
ATOM 646 O O . VAL A 1 85 ? -24.352 1.616 16.181 1.00 92.00 85 VAL A O 1
ATOM 649 N N . LEU A 1 86 ? -25.385 1.259 18.134 1.00 92.56 86 LEU A N 1
ATOM 650 C CA . LEU A 1 86 ? -24.815 -0.076 18.338 1.00 92.56 86 LEU A CA 1
ATOM 651 C C . LEU A 1 86 ? -25.260 -1.064 17.254 1.00 92.56 86 LEU A C 1
ATOM 653 O O . LEU A 1 86 ? -24.488 -1.946 16.892 1.00 92.56 86 LEU A O 1
ATOM 657 N N . ARG A 1 87 ? -26.472 -0.913 16.708 1.00 90.25 87 ARG A N 1
ATOM 658 C CA . ARG A 1 87 ? -26.918 -1.674 15.532 1.00 90.25 87 ARG A CA 1
ATOM 659 C C . ARG A 1 87 ? -26.208 -1.225 14.259 1.00 90.25 87 ARG A C 1
ATOM 661 O O . ARG A 1 87 ? -25.856 -2.072 13.456 1.00 90.25 87 ARG A O 1
ATOM 668 N N . ALA A 1 88 ? -25.952 0.070 14.089 1.00 88.31 88 ALA A N 1
ATOM 669 C CA . ALA A 1 88 ? -25.272 0.589 12.901 1.00 88.31 88 ALA A CA 1
ATOM 670 C C . ALA A 1 88 ? -23.803 0.141 12.787 1.00 88.31 88 ALA A C 1
ATOM 672 O O . ALA A 1 88 ? -23.252 0.121 11.691 1.00 88.31 88 ALA A O 1
ATOM 673 N N . ILE A 1 89 ? -23.164 -0.210 13.908 1.00 89.25 89 ILE A N 1
ATOM 674 C CA . ILE A 1 89 ? -21.759 -0.654 13.945 1.00 89.25 89 ILE A CA 1
ATOM 675 C C . ILE A 1 89 ? -21.603 -2.166 14.144 1.00 89.25 89 ILE A C 1
ATOM 677 O O . ILE A 1 89 ? -20.478 -2.638 14.323 1.00 89.25 89 ILE A O 1
ATOM 681 N N . VAL A 1 90 ? -22.705 -2.923 14.179 1.00 89.44 90 VAL A N 1
ATOM 682 C CA . VAL A 1 90 ? -22.633 -4.380 14.293 1.00 89.44 90 VAL A CA 1
ATOM 683 C C . VAL A 1 90 ? -22.154 -4.965 12.969 1.00 89.44 90 VAL A C 1
ATOM 685 O O . VAL A 1 90 ? -22.655 -4.618 11.901 1.00 89.44 90 VAL A O 1
ATOM 688 N N . THR A 1 91 ? -21.175 -5.854 13.035 1.00 81.00 91 THR A N 1
ATOM 689 C CA . THR A 1 91 ? -20.610 -6.522 11.868 1.00 81.00 91 THR A CA 1
ATOM 690 C C . THR A 1 91 ? -20.513 -8.018 12.127 1.00 81.00 91 THR A C 1
ATOM 692 O O . THR A 1 91 ? -20.122 -8.470 13.208 1.00 81.00 91 THR A O 1
ATOM 695 N N . GLU A 1 92 ? -20.896 -8.804 11.125 1.00 79.19 92 GLU A N 1
ATOM 696 C CA . GLU A 1 92 ? -20.610 -10.234 11.101 1.00 79.19 92 GLU A CA 1
ATOM 697 C C . GLU A 1 92 ? -19.238 -10.446 10.480 1.00 79.19 92 GLU A C 1
ATOM 699 O O . GLU A 1 92 ? -18.941 -9.955 9.391 1.00 79.19 92 GLU A O 1
ATOM 704 N N . VAL A 1 93 ? -18.386 -11.157 11.208 1.00 72.06 93 VAL A N 1
ATOM 705 C CA . VAL A 1 93 ? -16.998 -11.381 10.833 1.00 72.06 93 VAL A CA 1
ATOM 706 C C . VAL A 1 93 ? -16.750 -12.873 10.706 1.00 72.06 93 VAL A C 1
ATOM 708 O O . VAL A 1 93 ? -17.173 -13.660 11.557 1.00 72.06 93 VAL A O 1
ATOM 711 N N . ASP A 1 94 ? -16.063 -13.272 9.641 1.00 66.88 94 ASP A N 1
ATOM 712 C CA . ASP A 1 94 ? -15.665 -14.662 9.455 1.00 66.88 94 ASP A CA 1
ATOM 713 C C . ASP A 1 94 ? -14.509 -15.055 10.394 1.00 66.88 94 ASP A C 1
ATOM 715 O O . ASP A 1 94 ? -13.714 -14.210 10.807 1.00 66.88 94 ASP A O 1
ATOM 719 N N . ASP A 1 95 ? -14.420 -16.334 10.768 1.00 58.81 95 ASP A N 1
ATOM 720 C CA . ASP A 1 95 ? -13.725 -16.764 11.999 1.00 58.81 95 ASP A CA 1
ATOM 721 C C . ASP A 1 95 ? -12.197 -16.549 12.019 1.00 58.81 95 ASP A C 1
ATOM 723 O O . ASP A 1 95 ? -11.600 -16.626 13.098 1.00 58.81 95 ASP A O 1
ATOM 727 N N . ARG A 1 96 ? -11.550 -16.220 10.886 1.00 64.06 96 ARG A N 1
ATOM 728 C CA . ARG A 1 96 ? -10.216 -15.585 10.874 1.00 64.06 96 ARG A CA 1
ATOM 729 C C . ARG A 1 96 ? -9.769 -15.152 9.481 1.00 64.06 96 ARG A C 1
ATOM 731 O O . ARG A 1 96 ? -9.643 -15.979 8.581 1.00 64.06 96 ARG A O 1
ATOM 738 N N . THR A 1 97 ? -9.385 -13.887 9.334 1.00 76.19 97 THR A N 1
ATOM 739 C CA . THR A 1 97 ? -8.573 -13.451 8.191 1.00 76.19 97 THR A CA 1
ATOM 740 C C . THR A 1 97 ? -7.240 -14.214 8.206 1.00 76.19 97 THR A C 1
ATOM 742 O O . THR A 1 97 ? -6.622 -14.314 9.275 1.00 76.19 97 THR A O 1
ATOM 745 N N . PRO A 1 98 ? -6.784 -14.778 7.071 1.00 82.69 98 PRO A N 1
ATOM 746 C CA . PRO A 1 98 ? -5.554 -15.559 7.035 1.00 82.69 98 PRO A CA 1
ATOM 747 C C . PRO A 1 98 ? -4.343 -14.714 7.443 1.00 82.69 98 PRO A C 1
ATOM 749 O O . PRO A 1 98 ? -4.229 -13.537 7.103 1.00 82.69 98 PRO A O 1
ATOM 752 N N . THR A 1 99 ? -3.429 -15.337 8.184 1.00 89.12 99 THR A N 1
ATOM 753 C CA . THR A 1 99 ? -2.152 -14.728 8.567 1.00 89.12 99 THR A CA 1
ATOM 754 C C . THR A 1 99 ? -1.143 -14.866 7.431 1.00 89.12 99 THR A C 1
ATOM 756 O O . THR A 1 99 ? -1.199 -15.859 6.702 1.00 89.12 99 THR A O 1
ATOM 759 N N . PRO A 1 100 ? -0.187 -13.930 7.280 1.00 92.00 100 PRO A N 1
ATOM 760 C CA . PRO A 1 100 ? 0.809 -14.023 6.221 1.00 92.00 100 PRO A CA 1
ATOM 761 C C . PRO A 1 100 ? 1.633 -15.306 6.358 1.00 92.00 100 PRO A C 1
ATOM 763 O O . PRO A 1 100 ? 1.938 -15.754 7.473 1.00 92.00 100 PRO A O 1
ATOM 766 N N . ASP A 1 101 ? 1.985 -15.896 5.223 1.00 92.94 101 ASP A N 1
ATOM 767 C CA . ASP A 1 101 ? 2.952 -16.986 5.151 1.00 92.94 101 ASP A CA 1
ATOM 768 C C . ASP A 1 101 ? 4.385 -16.442 5.124 1.00 92.94 101 ASP A C 1
ATOM 770 O O . ASP A 1 101 ? 4.597 -15.277 4.768 1.00 92.94 101 ASP A O 1
ATOM 774 N N . PRO A 1 102 ? 5.383 -17.250 5.525 1.00 93.19 102 PRO A N 1
ATOM 775 C CA . PRO A 1 102 ? 6.779 -16.864 5.395 1.00 93.19 102 PRO A CA 1
ATOM 776 C C . PRO A 1 102 ? 7.137 -16.469 3.956 1.00 93.19 102 PRO A C 1
ATOM 778 O O . PRO A 1 102 ? 6.695 -17.086 2.987 1.00 93.19 102 PRO A O 1
ATOM 781 N N . LEU A 1 103 ? 7.968 -15.438 3.830 1.00 92.81 103 LEU A N 1
ATOM 782 C CA . LEU A 1 103 ? 8.549 -14.992 2.573 1.00 92.81 103 LEU A CA 1
ATOM 783 C C . LEU A 1 103 ? 9.395 -16.117 1.953 1.00 92.81 103 LEU A C 1
ATOM 785 O O . LEU A 1 103 ? 10.150 -16.763 2.685 1.00 92.81 103 LEU A O 1
ATOM 789 N N . PRO A 1 104 ? 9.345 -16.303 0.622 1.00 90.62 104 PRO A N 1
ATOM 790 C CA . PRO A 1 104 ? 10.277 -17.179 -0.082 1.00 90.62 104 PRO A CA 1
ATOM 791 C C . PRO A 1 104 ? 11.737 -16.747 0.121 1.00 90.62 104 PRO A C 1
ATOM 793 O O . PRO A 1 104 ? 12.025 -15.548 0.170 1.00 90.62 104 PRO A O 1
ATOM 796 N N . ASP A 1 105 ? 12.671 -17.701 0.145 1.00 86.50 105 ASP A N 1
ATOM 797 C CA . ASP A 1 105 ? 14.106 -17.435 0.371 1.00 86.50 105 ASP A CA 1
ATOM 798 C C . ASP A 1 105 ? 14.690 -16.420 -0.624 1.00 86.50 105 ASP A C 1
ATOM 800 O O . ASP A 1 105 ? 15.437 -15.517 -0.254 1.00 86.50 105 ASP A O 1
ATOM 804 N N . THR A 1 106 ? 14.261 -16.485 -1.886 1.00 83.69 106 THR A N 1
ATOM 805 C CA . THR A 1 106 ? 14.662 -15.537 -2.940 1.00 83.69 106 THR A CA 1
ATOM 806 C C . THR A 1 106 ? 14.274 -14.092 -2.627 1.00 83.69 106 THR A C 1
ATOM 808 O O . THR A 1 106 ? 14.999 -13.167 -2.995 1.00 83.69 106 THR A O 1
ATOM 811 N N . VAL A 1 107 ? 13.146 -13.888 -1.944 1.00 87.56 107 VAL A N 1
ATOM 812 C CA . VAL A 1 107 ? 12.683 -12.575 -1.482 1.00 87.56 107 VAL A CA 1
ATOM 813 C C . VAL A 1 107 ? 13.493 -12.138 -0.267 1.00 87.56 107 VAL A C 1
ATOM 815 O O . VAL A 1 107 ? 13.897 -10.980 -0.201 1.00 87.56 107 VAL A O 1
ATOM 818 N N . VAL A 1 108 ? 13.760 -13.056 0.668 1.00 89.19 108 VAL A N 1
ATOM 819 C CA . VAL A 1 108 ? 14.560 -12.804 1.877 1.00 89.19 108 VAL A CA 1
ATOM 820 C C . VAL A 1 108 ? 15.967 -12.320 1.528 1.00 89.19 108 VAL A C 1
ATOM 822 O O . VAL A 1 108 ? 16.403 -11.298 2.064 1.00 89.19 108 VAL A O 1
ATOM 825 N N . ASP A 1 109 ? 16.642 -13.015 0.613 1.00 84.00 109 ASP A N 1
ATOM 826 C CA . ASP A 1 109 ? 18.005 -12.689 0.185 1.00 84.00 109 ASP A CA 1
ATOM 827 C C . ASP A 1 109 ? 18.085 -11.308 -0.457 1.00 84.00 109 ASP A C 1
ATOM 829 O O . ASP A 1 109 ? 19.014 -10.542 -0.201 1.00 84.00 109 ASP A O 1
ATOM 833 N N . GLN A 1 110 ? 17.088 -10.976 -1.278 1.00 81.00 110 GLN A N 1
ATOM 834 C CA . GLN A 1 110 ? 17.040 -9.688 -1.951 1.00 81.00 110 GLN A CA 1
ATOM 835 C C . GLN A 1 110 ? 16.726 -8.575 -0.959 1.00 81.00 110 GLN A C 1
ATOM 837 O O . GLN A 1 110 ? 17.477 -7.617 -0.880 1.00 81.00 110 GLN A O 1
ATOM 842 N N . LEU A 1 111 ? 15.680 -8.718 -0.142 1.00 85.44 111 LEU A N 1
ATOM 843 C CA . LEU A 1 111 ? 15.226 -7.676 0.782 1.00 85.44 111 LEU A CA 1
ATOM 844 C C . LEU A 1 111 ? 16.346 -7.158 1.706 1.00 85.44 111 LEU A C 1
ATOM 846 O O . LEU A 1 111 ? 16.375 -5.969 2.042 1.00 85.44 111 LEU A O 1
ATOM 850 N N . GLY A 1 112 ? 17.279 -8.036 2.088 1.00 87.69 112 GLY A N 1
ATOM 851 C CA . GLY A 1 112 ? 18.456 -7.678 2.871 1.00 87.69 112 GLY A CA 1
ATOM 852 C C . GLY A 1 112 ? 18.086 -7.161 4.264 1.00 87.69 112 GLY A C 1
ATOM 853 O O . GLY A 1 112 ? 17.208 -7.708 4.934 1.00 87.69 112 GLY A O 1
ATOM 854 N N . ALA A 1 113 ? 18.785 -6.120 4.729 1.00 89.44 113 ALA A N 1
ATOM 855 C CA . ALA A 1 113 ? 18.365 -5.361 5.905 1.00 89.44 113 ALA A CA 1
ATOM 856 C C . ALA A 1 113 ? 17.357 -4.284 5.497 1.00 89.44 113 ALA A C 1
ATOM 858 O O . ALA A 1 113 ? 17.555 -3.593 4.499 1.00 89.44 113 ALA A O 1
ATOM 859 N N . TYR A 1 114 ? 16.293 -4.133 6.279 1.00 92.12 114 TYR A N 1
ATOM 860 C CA . TYR A 1 114 ? 15.192 -3.244 5.930 1.00 92.12 114 TYR A CA 1
ATOM 861 C C . TYR A 1 114 ? 14.532 -2.618 7.162 1.00 92.12 114 TYR A C 1
ATOM 863 O O . TYR A 1 114 ? 14.671 -3.099 8.292 1.00 92.12 114 TYR A O 1
ATOM 871 N N . VAL A 1 115 ? 13.786 -1.542 6.918 1.00 93.94 115 VAL A N 1
ATOM 872 C CA . VAL A 1 115 ? 12.841 -0.905 7.840 1.00 93.94 115 VAL A CA 1
ATOM 873 C C . VAL A 1 115 ? 11.435 -1.210 7.340 1.00 93.94 115 VAL A C 1
ATOM 875 O O . VAL A 1 115 ? 11.157 -1.099 6.146 1.00 93.94 115 VAL A O 1
ATOM 878 N N . TYR A 1 116 ? 10.545 -1.605 8.242 1.00 95.19 116 TYR A N 1
ATOM 879 C CA . TYR A 1 116 ? 9.169 -1.968 7.926 1.00 95.19 116 TYR A CA 1
ATOM 880 C C . TYR A 1 116 ? 8.170 -1.222 8.803 1.00 95.19 116 TYR A C 1
ATOM 882 O O . TYR A 1 116 ? 8.497 -0.793 9.909 1.00 95.19 116 TYR A O 1
ATOM 890 N N . ALA A 1 117 ? 6.941 -1.118 8.310 1.00 95.44 117 ALA A N 1
ATOM 891 C CA . ALA A 1 117 ? 5.798 -0.577 9.021 1.00 95.44 117 ALA A CA 1
ATOM 892 C C . ALA A 1 117 ? 4.631 -1.573 8.998 1.00 95.44 117 ALA A C 1
ATOM 894 O O . ALA A 1 117 ? 4.372 -2.230 7.988 1.00 95.44 117 ALA A O 1
ATOM 895 N N . LEU A 1 118 ? 3.930 -1.675 10.124 1.00 95.88 118 LEU A N 1
ATOM 896 C CA . LEU A 1 118 ? 2.640 -2.350 10.238 1.00 95.88 118 LEU A CA 1
ATOM 897 C C . LEU A 1 118 ? 1.537 -1.306 10.192 1.00 95.88 118 LEU A C 1
ATOM 899 O O . LEU A 1 118 ? 1.645 -0.279 10.863 1.00 95.88 118 LEU A O 1
ATOM 903 N N . PHE A 1 119 ? 0.479 -1.582 9.445 1.00 91.62 119 PHE A N 1
ATOM 904 C CA . PHE A 1 119 ? -0.561 -0.605 9.163 1.00 91.62 119 PHE A CA 1
ATOM 905 C C . PHE A 1 119 ? -1.951 -1.179 9.450 1.00 91.62 119 PHE A C 1
ATOM 907 O O . PHE A 1 119 ? -2.228 -2.349 9.174 1.00 91.62 119 PHE A O 1
ATOM 914 N N . ASP A 1 120 ? -2.809 -0.362 10.055 1.00 90.19 120 ASP A N 1
ATOM 915 C CA . ASP A 1 120 ? -4.190 -0.713 10.371 1.00 90.19 120 ASP A CA 1
ATOM 916 C C . ASP A 1 120 ? -5.108 -0.277 9.224 1.00 90.19 120 ASP A C 1
ATOM 918 O O . ASP A 1 120 ? -5.277 0.925 8.998 1.00 90.19 120 ASP A O 1
ATOM 922 N N . PRO A 1 121 ? -5.725 -1.212 8.484 1.00 84.69 121 PRO A N 1
ATOM 923 C CA . PRO A 1 121 ? -6.564 -0.846 7.347 1.00 84.69 121 PRO A CA 1
ATOM 924 C C . PRO A 1 121 ? -7.875 -0.162 7.764 1.00 84.69 121 PRO A C 1
ATOM 926 O O . PRO A 1 121 ? -8.537 0.440 6.922 1.00 84.69 121 PRO A O 1
ATOM 929 N N . ARG A 1 122 ? -8.270 -0.244 9.043 1.00 82.38 122 ARG A N 1
ATOM 930 C CA . ARG A 1 122 ? -9.570 0.256 9.519 1.00 82.38 122 ARG A CA 1
ATOM 931 C C . ARG A 1 122 ? -9.600 1.775 9.655 1.00 82.38 122 ARG A C 1
ATOM 933 O O . ARG A 1 122 ? -10.628 2.393 9.395 1.00 82.38 122 ARG A O 1
ATOM 940 N N . ASP A 1 123 ? -8.485 2.363 10.081 1.00 81.38 123 ASP A N 1
ATOM 941 C CA . ASP A 1 123 ? -8.345 3.802 10.345 1.00 81.38 123 ASP A CA 1
ATOM 942 C C . ASP A 1 123 ? -7.134 4.440 9.646 1.00 81.38 123 ASP A C 1
ATOM 944 O O . ASP A 1 123 ? -6.886 5.635 9.796 1.00 81.38 123 ASP A O 1
ATOM 948 N N . ARG A 1 124 ? -6.404 3.654 8.850 1.00 82.00 124 ARG A N 1
ATOM 949 C CA . ARG A 1 124 ? -5.194 4.054 8.130 1.00 82.00 124 ARG A CA 1
ATOM 950 C C . ARG A 1 124 ? -4.083 4.609 9.027 1.00 82.00 124 ARG A C 1
ATOM 952 O O . ARG A 1 124 ? -3.377 5.543 8.652 1.00 82.00 124 ARG A O 1
ATOM 959 N N . THR A 1 125 ? -3.900 4.014 10.203 1.00 86.12 125 THR A N 1
ATOM 960 C CA . THR A 1 125 ? -2.818 4.381 11.125 1.00 86.12 125 THR A CA 1
ATOM 961 C C . THR A 1 125 ? -1.617 3.439 11.034 1.00 86.12 125 THR A C 1
ATOM 963 O O . THR A 1 125 ? -1.747 2.228 10.835 1.00 86.12 125 THR A O 1
ATOM 966 N N . VAL A 1 126 ? -0.413 3.989 11.233 1.00 91.44 126 VAL A N 1
ATOM 967 C CA . VAL A 1 126 ? 0.802 3.187 11.433 1.00 91.44 126 VAL A CA 1
ATOM 968 C C . VAL A 1 126 ? 0.796 2.631 12.858 1.00 91.44 126 VAL A C 1
ATOM 970 O O . VAL A 1 126 ? 0.811 3.380 13.832 1.00 91.44 126 VAL A O 1
ATOM 973 N N . LEU A 1 127 ? 0.799 1.306 12.976 1.00 92.50 127 LEU A N 1
ATOM 974 C CA . LEU A 1 127 ? 0.761 0.582 14.247 1.00 92.50 127 LEU A CA 1
ATOM 975 C C . LEU A 1 127 ? 2.139 0.448 14.890 1.00 92.50 127 LEU A C 1
ATOM 977 O O . LEU A 1 127 ? 2.276 0.501 16.110 1.00 92.50 127 LEU A O 1
ATOM 981 N N . HIS A 1 128 ? 3.148 0.181 14.063 1.00 94.75 128 HIS A N 1
ATOM 982 C CA . HIS A 1 128 ? 4.506 -0.097 14.505 1.00 94.75 128 HIS A CA 1
ATOM 983 C C . HIS A 1 128 ? 5.484 0.137 13.359 1.00 94.75 128 HIS A C 1
ATOM 985 O O . HIS A 1 128 ? 5.195 -0.245 12.227 1.00 94.75 128 HIS A O 1
ATOM 991 N N . ILE A 1 129 ? 6.654 0.696 13.668 1.00 94.62 129 ILE A N 1
ATOM 992 C CA . ILE A 1 129 ? 7.800 0.758 12.7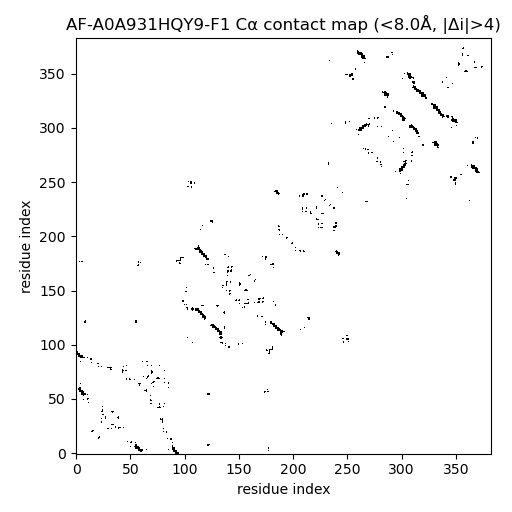60 1.00 94.62 129 ILE A CA 1
ATOM 993 C C . ILE A 1 129 ? 8.941 -0.014 13.411 1.00 94.62 129 ILE A C 1
ATOM 995 O O . ILE A 1 129 ? 9.264 0.218 14.576 1.00 94.62 129 ILE A O 1
ATOM 999 N N . GLY A 1 130 ? 9.551 -0.916 12.652 1.00 92.88 130 GLY A N 1
ATOM 1000 C CA . GLY A 1 130 ? 10.664 -1.731 13.114 1.00 92.88 130 GLY A CA 1
ATOM 1001 C C . GLY A 1 130 ? 11.728 -1.904 12.040 1.00 92.88 130 GLY A C 1
ATOM 1002 O O . GLY A 1 130 ? 11.568 -1.489 10.895 1.00 92.88 130 GLY A O 1
ATOM 1003 N N . SER A 1 131 ? 12.829 -2.548 12.410 1.00 92.94 131 SER A N 1
ATOM 1004 C CA . SER A 1 131 ? 13.879 -2.964 11.480 1.00 92.94 131 SER A CA 1
ATOM 1005 C C . SER A 1 131 ? 14.121 -4.466 11.576 1.00 92.94 131 SER A C 1
ATOM 1007 O O . SER A 1 131 ? 13.790 -5.115 12.577 1.00 92.94 131 SER A O 1
ATOM 1009 N N . GLY A 1 132 ? 14.646 -5.055 10.504 1.00 91.94 132 GLY A N 1
ATOM 1010 C CA . GLY A 1 132 ? 14.848 -6.493 10.467 1.00 91.94 132 GLY A CA 1
ATOM 1011 C C . GLY A 1 132 ? 15.490 -7.027 9.197 1.00 91.94 132 GLY A C 1
ATOM 1012 O O . GLY A 1 132 ? 15.936 -6.286 8.325 1.00 91.94 132 GLY A O 1
ATOM 1013 N N . ARG A 1 133 ? 15.548 -8.359 9.151 1.00 92.62 133 ARG A N 1
ATOM 1014 C CA . ARG A 1 133 ? 15.961 -9.185 8.013 1.00 92.62 133 ARG A CA 1
ATOM 1015 C C . ARG A 1 133 ? 14.979 -10.343 7.863 1.00 92.62 133 ARG A C 1
ATOM 1017 O O . ARG A 1 133 ? 14.300 -10.704 8.830 1.00 92.62 133 ARG A O 1
ATOM 1024 N N . GLY A 1 134 ? 14.909 -10.916 6.664 1.00 93.19 134 GLY A N 1
ATOM 1025 C CA . GLY A 1 134 ? 14.022 -12.035 6.346 1.00 93.19 134 GLY A CA 1
ATOM 1026 C C . GLY A 1 134 ? 12.582 -11.800 6.791 1.00 93.19 134 GLY A C 1
ATOM 1027 O O . GLY A 1 134 ? 11.996 -10.767 6.487 1.00 93.19 134 GLY A O 1
ATOM 1028 N N . ASN A 1 135 ? 12.030 -12.730 7.565 1.00 95.75 135 ASN A N 1
ATOM 1029 C CA . ASN A 1 135 ? 10.626 -12.743 7.981 1.00 95.75 135 ASN A CA 1
ATOM 1030 C C . ASN A 1 135 ? 10.288 -11.867 9.204 1.00 95.75 135 ASN A C 1
ATOM 1032 O O . ASN A 1 135 ? 9.188 -11.960 9.749 1.00 95.75 135 ASN A O 1
ATOM 1036 N N . ARG A 1 136 ? 11.210 -11.007 9.666 1.00 95.94 136 ARG A N 1
ATOM 1037 C CA . ARG A 1 136 ? 11.002 -10.183 10.872 1.00 95.94 136 ARG A CA 1
ATOM 1038 C C . ARG A 1 136 ? 9.751 -9.300 10.801 1.00 95.94 136 ARG A C 1
ATOM 1040 O O . ARG A 1 136 ? 9.108 -9.115 11.830 1.00 95.94 136 ARG A O 1
ATOM 1047 N N . ILE A 1 137 ? 9.384 -8.821 9.612 1.00 96.06 137 ILE A N 1
ATOM 1048 C CA . ILE A 1 137 ? 8.170 -8.031 9.351 1.00 96.06 137 ILE A CA 1
ATOM 1049 C C . ILE A 1 137 ? 6.878 -8.714 9.835 1.00 96.06 137 ILE A C 1
ATOM 1051 O O . ILE A 1 137 ? 5.958 -8.036 10.282 1.00 96.06 137 ILE A O 1
ATOM 1055 N N . PHE A 1 138 ? 6.820 -10.050 9.830 1.00 97.06 138 PHE A N 1
ATOM 1056 C CA . PHE A 1 138 ? 5.642 -10.811 10.258 1.00 97.06 138 PHE A CA 1
ATOM 1057 C C . PHE A 1 138 ? 5.663 -11.215 11.738 1.00 97.06 138 PHE A C 1
ATOM 1059 O O . PHE A 1 138 ? 4.664 -11.720 12.252 1.00 97.06 138 PHE A O 1
ATOM 1066 N N . ALA A 1 139 ? 6.763 -10.961 12.457 1.00 96.50 139 ALA A N 1
ATOM 1067 C CA . ALA A 1 139 ? 6.976 -11.486 13.805 1.00 96.50 139 ALA A CA 1
ATOM 1068 C C . ALA A 1 139 ? 5.898 -11.046 14.807 1.00 96.50 139 ALA A C 1
ATOM 1070 O O . ALA A 1 139 ? 5.400 -11.867 15.575 1.00 96.50 139 ALA A O 1
ATOM 1071 N N . LEU A 1 140 ? 5.516 -9.763 14.786 1.00 96.81 140 LEU A N 1
ATOM 1072 C CA . LEU A 1 140 ? 4.458 -9.236 15.655 1.00 96.81 140 LEU A CA 1
ATOM 1073 C C . LEU A 1 140 ? 3.092 -9.832 15.309 1.00 96.81 140 LEU A C 1
ATOM 1075 O O . LEU A 1 140 ? 2.327 -10.144 16.214 1.00 96.81 140 LEU A O 1
ATOM 1079 N N . THR A 1 141 ? 2.797 -10.038 14.024 1.00 96.75 141 THR A N 1
ATOM 1080 C CA . THR A 1 141 ? 1.549 -10.668 13.571 1.00 96.75 141 THR A CA 1
ATOM 1081 C C . THR A 1 141 ? 1.448 -12.109 14.043 1.00 96.75 141 THR A C 1
ATOM 1083 O O . THR A 1 141 ? 0.459 -12.482 14.671 1.00 96.75 141 THR A O 1
ATOM 1086 N N . TRP A 1 142 ? 2.489 -12.905 13.819 1.00 96.75 142 TRP A N 1
ATOM 1087 C CA . TRP A 1 142 ? 2.505 -14.299 14.249 1.00 96.75 142 TRP A CA 1
ATOM 1088 C C . TRP A 1 142 ? 2.469 -14.433 15.774 1.00 96.75 142 TRP A C 1
ATOM 1090 O O . TRP A 1 142 ? 1.673 -15.208 16.298 1.00 96.75 142 TRP A O 1
ATOM 1100 N N . ALA A 1 143 ? 3.244 -13.629 16.506 1.00 95.88 143 ALA A N 1
ATOM 1101 C CA . ALA A 1 143 ? 3.232 -13.640 17.970 1.00 95.88 143 ALA A CA 1
ATOM 1102 C C . ALA A 1 143 ? 1.879 -13.194 18.555 1.00 95.88 143 ALA A C 1
ATOM 1104 O O . ALA A 1 143 ? 1.378 -13.793 19.508 1.00 95.88 143 ALA A O 1
ATOM 1105 N N . ALA A 1 144 ? 1.252 -12.168 17.973 1.00 94.69 144 ALA A N 1
ATOM 1106 C CA . ALA A 1 144 ? -0.068 -11.700 18.381 1.00 94.69 144 ALA A CA 1
ATOM 1107 C C . ALA A 1 144 ? -1.122 -12.805 18.233 1.00 94.69 144 ALA A C 1
ATOM 1109 O O . ALA A 1 144 ? -1.978 -12.956 19.102 1.00 94.69 144 ALA A O 1
ATOM 1110 N N . LEU A 1 145 ? -1.033 -13.601 17.171 1.00 93.31 145 LEU A N 1
ATOM 1111 C CA . LEU A 1 145 ? -2.033 -14.605 16.814 1.00 93.31 145 LEU A CA 1
ATOM 1112 C C . LEU A 1 145 ? -1.712 -16.017 17.322 1.00 93.31 145 LEU A C 1
ATOM 1114 O O . LEU A 1 145 ? -2.504 -16.930 17.092 1.00 93.31 145 LEU A O 1
ATOM 1118 N N . GLY A 1 146 ? -0.607 -16.186 18.055 1.00 92.31 146 GLY A N 1
ATOM 1119 C CA . GLY A 1 146 ? -0.186 -17.478 18.603 1.00 92.31 146 GLY A CA 1
ATOM 1120 C C . GLY A 1 146 ? 0.389 -18.434 17.554 1.00 92.31 146 GLY A C 1
ATOM 1121 O O . GLY A 1 146 ? 0.457 -19.637 17.792 1.00 92.31 146 GLY A O 1
ATOM 1122 N N . GLU A 1 147 ? 0.825 -17.916 16.405 1.00 92.50 147 GLU A N 1
ATOM 1123 C CA . GLU A 1 147 ? 1.360 -18.681 15.273 1.00 92.50 147 GLU A CA 1
ATOM 1124 C C . GLU A 1 147 ? 2.835 -19.058 15.493 1.00 92.50 147 GLU A C 1
ATOM 1126 O O . GLU A 1 147 ? 3.713 -18.795 14.667 1.00 92.50 147 GLU A O 1
ATOM 1131 N N . THR A 1 148 ? 3.132 -19.676 16.639 1.00 90.69 148 THR A N 1
ATOM 1132 C CA . THR A 1 148 ? 4.500 -20.033 17.048 1.00 90.69 148 THR A CA 1
ATOM 1133 C C . THR A 1 148 ? 5.188 -20.936 16.025 1.00 90.69 148 THR A C 1
ATOM 1135 O O . THR A 1 148 ? 6.385 -20.800 15.791 1.00 90.69 148 THR A O 1
ATOM 1138 N N . HIS A 1 149 ? 4.431 -21.802 15.348 1.00 91.38 149 HIS A N 1
ATOM 1139 C CA . HIS A 1 149 ? 4.962 -22.671 14.301 1.00 91.38 149 HIS A CA 1
ATOM 1140 C C . HIS A 1 149 ? 5.542 -21.881 13.111 1.00 91.38 149 HIS A C 1
ATOM 1142 O O . HIS A 1 149 ? 6.594 -22.262 12.599 1.00 91.38 149 HIS A O 1
ATOM 1148 N N . LYS A 1 150 ? 4.924 -20.755 12.708 1.00 94.12 150 LYS A N 1
ATOM 1149 C CA . LYS A 1 150 ? 5.442 -19.893 11.629 1.00 94.12 150 LYS A CA 1
ATOM 1150 C C . LYS A 1 150 ? 6.712 -19.158 12.057 1.00 94.12 150 LYS A C 1
ATOM 1152 O O . LYS A 1 150 ? 7.649 -19.071 11.271 1.00 94.12 150 LYS A O 1
ATOM 1157 N N . LEU A 1 151 ? 6.785 -18.705 13.314 1.00 92.25 151 LEU A N 1
ATOM 1158 C CA . LEU A 1 151 ? 8.009 -18.120 13.884 1.00 92.25 151 LEU A CA 1
ATOM 1159 C C . LEU A 1 151 ? 9.176 -19.114 13.836 1.00 92.25 151 LEU A C 1
ATOM 1161 O O . LEU A 1 151 ? 10.258 -18.768 13.362 1.00 92.25 151 LEU A O 1
ATOM 1165 N N . THR A 1 152 ? 8.944 -20.355 14.275 1.00 91.75 152 THR A N 1
ATOM 1166 C CA . THR A 1 152 ? 9.960 -21.415 14.258 1.00 91.75 152 THR A CA 1
ATOM 1167 C C . THR A 1 152 ? 10.379 -21.776 12.835 1.00 91.75 152 THR A C 1
ATOM 1169 O O . THR A 1 152 ? 11.574 -21.792 12.553 1.00 91.75 152 THR A O 1
ATOM 1172 N N . ALA A 1 153 ? 9.422 -22.014 11.930 1.00 90.31 153 ALA A N 1
ATOM 1173 C CA . ALA A 1 153 ? 9.705 -22.367 10.538 1.00 90.31 153 ALA A CA 1
ATOM 1174 C C . ALA A 1 153 ? 10.488 -21.267 9.802 1.00 90.31 153 ALA A C 1
ATOM 1176 O O . ALA A 1 153 ? 11.366 -21.563 9.000 1.00 90.31 153 ALA A O 1
ATOM 1177 N N . ALA A 1 154 ? 10.209 -20.001 10.114 1.00 90.00 154 ALA A N 1
ATOM 1178 C CA . ALA A 1 154 ? 10.892 -18.856 9.528 1.00 90.00 154 ALA A CA 1
ATOM 1179 C C . ALA A 1 154 ? 12.222 -18.494 10.219 1.00 90.00 154 ALA A C 1
ATOM 1181 O O . ALA A 1 154 ? 12.851 -17.507 9.832 1.00 90.00 154 ALA A O 1
ATOM 1182 N N . GLY A 1 155 ? 12.629 -19.226 11.265 1.00 91.25 155 GLY A N 1
ATOM 1183 C CA . GLY A 1 155 ? 13.846 -18.941 12.031 1.00 91.25 155 GLY A CA 1
ATOM 1184 C C . GLY A 1 155 ? 13.823 -17.590 12.758 1.00 91.25 155 GLY A C 1
ATOM 1185 O O . GLY A 1 155 ? 14.873 -16.996 12.997 1.00 91.25 155 GLY A O 1
ATOM 1186 N N . VAL A 1 156 ? 12.637 -17.068 13.087 1.00 93.06 156 VAL A N 1
ATOM 1187 C CA . VAL A 1 156 ? 12.472 -15.756 13.722 1.00 93.06 156 VAL A CA 1
ATOM 1188 C C . VAL A 1 156 ? 12.204 -15.929 15.211 1.00 93.06 156 VAL A C 1
ATOM 1190 O O . VAL A 1 156 ? 11.195 -16.505 15.615 1.00 93.06 156 VAL A O 1
ATOM 1193 N N . SER A 1 157 ? 13.070 -15.358 16.049 1.00 90.62 157 SER A N 1
ATOM 1194 C CA . SER A 1 157 ? 12.836 -15.308 17.493 1.00 90.62 157 SER A CA 1
ATOM 1195 C C . SER A 1 157 ? 11.586 -14.496 17.820 1.00 90.62 157 SER A C 1
ATOM 1197 O O . SER A 1 157 ? 11.378 -13.406 17.269 1.00 90.62 157 SER A O 1
ATOM 1199 N N . ALA A 1 158 ? 10.794 -14.998 18.770 1.00 89.56 158 ALA A N 1
ATOM 1200 C CA . ALA A 1 158 ? 9.640 -14.281 19.291 1.00 89.56 158 ALA A CA 1
ATOM 1201 C C . ALA A 1 158 ? 10.045 -12.865 19.763 1.00 89.56 158 ALA A C 1
ATOM 1203 O O . ALA A 1 158 ? 11.144 -12.687 20.304 1.00 89.56 158 ALA A O 1
ATOM 1204 N N . PRO A 1 159 ? 9.196 -11.844 19.543 1.00 90.50 159 PRO A N 1
ATOM 1205 C CA . PRO A 1 159 ? 9.428 -10.509 20.082 1.00 90.50 159 PRO A CA 1
ATOM 1206 C C . PRO A 1 159 ? 9.627 -10.563 21.602 1.00 90.50 159 PRO A C 1
ATOM 1208 O O . PRO A 1 159 ? 8.895 -11.262 22.301 1.00 90.50 159 PRO A O 1
ATOM 1211 N N . GLN A 1 160 ? 10.619 -9.834 22.113 1.00 90.50 160 GLN A N 1
ATOM 1212 C CA . GLN A 1 160 ? 10.818 -9.701 23.556 1.00 90.50 160 GLN A CA 1
ATOM 1213 C C . GLN A 1 160 ? 9.722 -8.805 24.135 1.00 90.50 160 GLN A C 1
ATOM 1215 O O . GLN A 1 160 ? 9.365 -7.801 23.521 1.00 90.50 160 GLN A O 1
ATOM 1220 N N . SER A 1 161 ? 9.190 -9.175 25.300 1.00 92.19 161 SER A N 1
ATOM 1221 C CA . SER A 1 161 ? 8.156 -8.383 25.966 1.00 92.19 161 SER A CA 1
ATOM 1222 C C . SER A 1 161 ? 8.755 -7.070 26.471 1.00 92.19 161 SER A C 1
ATOM 1224 O O . SER A 1 161 ? 9.668 -7.055 27.298 1.00 92.19 161 SER A O 1
ATOM 1226 N N . THR A 1 162 ? 8.247 -5.975 25.918 1.00 94.56 162 THR A N 1
ATOM 1227 C CA . THR A 1 162 ? 8.469 -4.593 26.350 1.00 94.56 162 THR A CA 1
ATOM 1228 C C . THR A 1 162 ? 7.123 -3.868 26.277 1.00 94.56 162 THR A C 1
ATOM 1230 O O . THR A 1 162 ? 6.243 -4.319 25.536 1.00 94.56 162 THR A O 1
ATOM 1233 N N . PRO A 1 163 ? 6.930 -2.735 26.977 1.00 94.56 163 PRO A N 1
ATOM 1234 C CA . PRO A 1 163 ? 5.667 -1.994 26.924 1.00 94.56 163 PRO A CA 1
ATOM 1235 C C . PRO A 1 163 ? 5.219 -1.638 25.496 1.00 94.56 163 PRO A C 1
ATOM 1237 O O . PRO A 1 163 ? 4.032 -1.725 25.174 1.00 94.56 163 PRO A O 1
ATOM 1240 N N . GLU A 1 164 ? 6.164 -1.279 24.624 1.00 92.12 164 GLU A N 1
ATOM 1241 C CA . GLU A 1 164 ? 5.917 -0.929 23.222 1.00 92.12 164 GLU A CA 1
ATOM 1242 C C . GLU A 1 164 ? 5.487 -2.154 22.406 1.00 92.12 164 GLU A C 1
ATOM 1244 O O . GLU A 1 164 ? 4.520 -2.090 21.642 1.00 92.12 164 GLU A O 1
ATOM 1249 N N . ILE A 1 165 ? 6.173 -3.287 22.588 1.00 94.12 165 ILE A N 1
ATOM 1250 C CA . ILE A 1 165 ? 5.849 -4.544 21.907 1.00 94.12 165 ILE A CA 1
ATOM 1251 C C . ILE A 1 165 ? 4.501 -5.081 22.387 1.00 94.12 165 ILE A C 1
ATOM 1253 O O . ILE A 1 165 ? 3.666 -5.454 21.566 1.00 94.12 165 ILE A O 1
ATOM 1257 N N . ASP A 1 166 ? 4.230 -5.057 23.689 1.00 93.69 166 ASP A N 1
ATOM 1258 C CA . ASP A 1 166 ? 2.960 -5.512 24.254 1.00 93.69 166 ASP A CA 1
ATOM 1259 C C . ASP A 1 166 ? 1.783 -4.645 23.769 1.00 93.69 166 ASP A C 1
ATOM 1261 O O . ASP A 1 166 ? 0.679 -5.150 23.527 1.00 93.69 166 ASP A O 1
ATOM 1265 N N . ALA A 1 167 ? 2.003 -3.337 23.580 1.00 93.25 167 ALA A N 1
ATOM 1266 C CA . ALA A 1 167 ? 1.033 -2.445 22.951 1.00 93.25 167 ALA A CA 1
ATOM 1267 C C . ALA A 1 167 ? 0.796 -2.792 21.474 1.00 93.25 167 ALA A C 1
ATOM 1269 O O . ALA A 1 167 ? -0.362 -2.913 21.061 1.00 93.25 167 ALA A O 1
ATOM 1270 N N . ALA A 1 168 ? 1.863 -3.028 20.704 1.00 94.19 168 ALA A N 1
ATOM 1271 C CA . ALA A 1 168 ? 1.761 -3.443 19.307 1.00 94.19 168 ALA A CA 1
ATOM 1272 C C . ALA A 1 168 ? 1.015 -4.782 19.165 1.00 94.19 168 ALA A C 1
ATOM 1274 O O . ALA A 1 168 ? 0.086 -4.885 18.366 1.00 94.19 168 ALA A O 1
ATOM 1275 N N . LEU A 1 169 ? 1.337 -5.786 19.991 1.00 96.06 169 LEU A N 1
ATOM 1276 C CA . LEU A 1 169 ? 0.672 -7.094 19.989 1.00 96.06 169 LEU A CA 1
ATOM 1277 C C . LEU A 1 169 ? -0.829 -6.977 20.288 1.00 96.06 169 LEU A C 1
ATOM 1279 O O . LEU A 1 169 ? -1.639 -7.585 19.586 1.00 96.06 169 LEU A O 1
ATOM 1283 N N . ARG A 1 170 ? -1.226 -6.175 21.288 1.00 93.12 170 ARG A N 1
ATOM 1284 C CA . ARG A 1 170 ? -2.650 -5.908 21.573 1.00 93.12 170 ARG A CA 1
ATOM 1285 C C . ARG A 1 170 ? -3.355 -5.267 20.385 1.00 93.12 170 ARG A C 1
ATOM 1287 O O . ARG A 1 170 ? -4.475 -5.655 20.061 1.00 93.12 170 ARG A O 1
ATOM 1294 N N . ARG A 1 171 ? -2.713 -4.295 19.737 1.00 93.06 171 ARG A N 1
ATOM 1295 C CA . ARG A 1 171 ? -3.310 -3.577 18.611 1.00 93.06 171 ARG A CA 1
ATOM 1296 C C . ARG A 1 171 ? -3.466 -4.479 17.387 1.00 93.06 171 ARG A C 1
ATOM 1298 O O . ARG A 1 171 ? -4.547 -4.500 16.810 1.00 93.06 171 ARG A O 1
ATOM 1305 N N . VAL A 1 172 ? -2.456 -5.292 17.073 1.00 94.50 172 VAL A N 1
ATOM 1306 C CA . VAL A 1 172 ? -2.509 -6.313 16.013 1.00 94.50 172 VAL A CA 1
ATOM 1307 C C . VAL A 1 172 ? -3.630 -7.324 16.266 1.00 94.50 172 VAL A C 1
ATOM 1309 O O . VAL A 1 172 ? -4.422 -7.570 15.361 1.00 94.50 172 VAL A O 1
ATOM 1312 N N . ARG A 1 173 ? -3.758 -7.867 17.489 1.00 92.50 173 ARG A N 1
ATOM 1313 C CA . ARG A 1 173 ? -4.889 -8.749 17.849 1.00 92.50 173 ARG A CA 1
ATOM 1314 C C . ARG A 1 173 ? -6.223 -8.067 17.578 1.00 92.50 173 ARG A C 1
ATOM 1316 O O . ARG A 1 173 ? -7.065 -8.635 16.895 1.00 92.50 173 ARG A O 1
ATOM 1323 N N . GLY A 1 174 ? -6.356 -6.815 18.017 1.00 87.75 174 GLY A N 1
ATOM 1324 C CA . GLY A 1 174 ? -7.552 -6.014 17.798 1.00 87.75 174 GLY A CA 1
ATOM 1325 C C . GLY A 1 174 ? -7.929 -5.846 16.324 1.00 87.75 174 GLY A C 1
ATOM 1326 O O . GLY A 1 174 ? -9.118 -5.798 16.030 1.00 87.75 174 GLY A O 1
ATOM 1327 N N . VAL A 1 175 ? -6.967 -5.761 15.397 1.00 89.56 175 VAL A N 1
ATOM 1328 C CA . VAL A 1 175 ? -7.237 -5.716 13.943 1.00 89.56 175 VAL A CA 1
ATOM 1329 C C . VAL A 1 175 ? -7.871 -7.026 13.470 1.00 89.56 175 VAL A C 1
ATOM 1331 O O . VAL A 1 175 ? -8.954 -7.003 12.888 1.00 89.56 175 VAL A O 1
ATOM 1334 N N . TYR A 1 176 ? -7.259 -8.164 13.803 1.00 89.50 176 TYR A N 1
ATOM 1335 C CA . TYR A 1 176 ? -7.750 -9.489 13.402 1.00 89.50 176 TYR A CA 1
ATOM 1336 C C . TYR A 1 176 ? -9.073 -9.866 14.069 1.00 89.50 176 TYR A C 1
ATOM 1338 O O . TYR A 1 176 ? -9.951 -10.423 13.419 1.00 89.50 176 TYR A O 1
ATOM 1346 N N . ASP A 1 177 ? -9.272 -9.477 15.329 1.00 84.50 177 ASP A N 1
ATOM 1347 C CA . ASP A 1 177 ? -10.548 -9.614 16.040 1.00 84.50 177 ASP A CA 1
ATOM 1348 C C . ASP A 1 177 ? -11.709 -8.863 15.365 1.00 84.50 177 ASP A C 1
ATOM 1350 O O . ASP A 1 177 ? -12.871 -9.104 15.695 1.00 84.50 177 ASP A O 1
ATOM 1354 N N . SER A 1 178 ? -11.396 -7.951 14.441 1.00 78.81 178 SER A N 1
ATOM 1355 C CA . SER A 1 178 ? -12.356 -7.179 13.645 1.00 78.81 178 SER A CA 1
ATOM 1356 C C . SER A 1 178 ? -12.603 -7.752 12.255 1.00 78.81 178 SER A C 1
ATOM 1358 O O . SER A 1 178 ? -13.347 -7.145 11.493 1.00 78.81 178 SER A O 1
ATOM 1360 N N . GLY A 1 179 ? -11.935 -8.848 11.885 1.00 81.25 179 GLY A N 1
ATOM 1361 C CA . GLY A 1 179 ? -12.037 -9.434 10.544 1.00 81.25 179 GLY A CA 1
ATOM 1362 C C . GLY A 1 179 ? -11.109 -8.833 9.498 1.00 81.25 179 GLY A C 1
ATOM 1363 O O . GLY A 1 179 ? -11.227 -9.161 8.319 1.00 81.25 179 GLY A O 1
ATOM 1364 N N . TYR A 1 180 ? -10.182 -7.969 9.908 1.00 85.50 180 TYR A N 1
ATOM 1365 C CA . TYR A 1 180 ? -9.192 -7.366 9.021 1.00 85.50 180 TYR A CA 1
ATOM 1366 C C . TYR A 1 180 ? -7.825 -8.025 9.212 1.00 85.50 180 TYR A C 1
ATOM 1368 O O . TYR A 1 180 ? -7.509 -8.534 10.285 1.00 85.50 180 TYR A O 1
ATOM 1376 N N . ALA A 1 181 ? -6.971 -7.955 8.193 1.00 90.50 181 ALA A N 1
ATOM 1377 C CA . ALA A 1 181 ? -5.557 -8.284 8.326 1.00 90.50 181 ALA A CA 1
ATOM 1378 C C . ALA A 1 181 ? -4.733 -7.003 8.467 1.00 90.50 181 ALA A C 1
ATOM 1380 O O . ALA A 1 181 ? -4.991 -6.011 7.792 1.00 90.50 181 ALA A O 1
ATOM 1381 N N . VAL A 1 182 ? -3.717 -7.035 9.327 1.00 93.94 182 VAL A N 1
ATOM 1382 C CA . VAL A 1 182 ? -2.685 -5.987 9.350 1.00 93.94 182 VAL A CA 1
ATOM 1383 C C . VAL A 1 182 ? -1.964 -5.974 8.007 1.00 93.94 182 VAL A C 1
ATOM 1385 O O . VAL A 1 182 ? -1.541 -7.031 7.540 1.00 93.94 182 VAL A O 1
ATOM 1388 N N . GLU A 1 183 ? -1.800 -4.790 7.424 1.00 92.94 183 GLU A N 1
ATOM 1389 C CA . GLU A 1 183 ? -1.003 -4.601 6.214 1.00 92.94 183 GLU A CA 1
ATOM 1390 C C . GLU A 1 183 ? 0.475 -4.408 6.585 1.00 92.94 183 GLU A C 1
ATOM 1392 O O . GLU A 1 183 ? 0.815 -3.766 7.586 1.00 92.94 183 GLU A O 1
ATOM 1397 N N . HIS A 1 184 ? 1.368 -4.956 5.763 1.00 94.75 184 HIS A N 1
ATOM 1398 C CA . HIS A 1 184 ? 2.813 -4.920 5.982 1.00 94.75 184 HIS A CA 1
ATOM 1399 C C . HIS A 1 184 ? 3.486 -4.136 4.866 1.00 94.75 184 HIS A C 1
ATOM 1401 O O . HIS A 1 184 ? 3.396 -4.507 3.694 1.00 94.75 184 HIS A O 1
ATOM 1407 N N . PHE A 1 185 ? 4.209 -3.089 5.242 1.00 93.50 185 PHE A N 1
ATOM 1408 C CA . PHE A 1 185 ? 4.940 -2.232 4.321 1.00 93.50 185 PHE A CA 1
ATOM 1409 C C . PHE A 1 185 ? 6.432 -2.273 4.612 1.00 93.50 185 PHE A C 1
ATOM 1411 O O . PHE A 1 185 ? 6.863 -2.320 5.763 1.00 93.50 185 PHE A O 1
ATOM 1418 N N . VAL A 1 186 ? 7.230 -2.196 3.560 1.00 91.75 186 VAL A N 1
ATOM 1419 C CA . VAL A 1 186 ? 8.668 -1.974 3.633 1.00 91.75 186 VAL A CA 1
ATOM 1420 C C . VAL A 1 186 ? 8.927 -0.511 3.316 1.00 91.75 186 VAL A C 1
ATOM 1422 O O . VAL A 1 186 ? 8.628 -0.030 2.227 1.00 91.75 186 VAL A O 1
ATOM 1425 N N . VAL A 1 187 ? 9.458 0.197 4.304 1.00 90.06 187 VAL A N 1
ATOM 1426 C CA . VAL A 1 187 ? 9.708 1.642 4.270 1.00 90.06 187 VAL A CA 1
ATOM 1427 C C . VAL A 1 187 ? 11.049 1.942 3.605 1.00 90.06 187 VAL A C 1
ATOM 1429 O O . VAL A 1 187 ? 11.181 2.915 2.871 1.00 90.06 187 VAL A O 1
ATOM 1432 N N . ALA A 1 188 ? 12.039 1.089 3.850 1.00 86.38 188 ALA A N 1
ATOM 1433 C CA . ALA A 1 188 ? 13.334 1.120 3.188 1.00 86.38 188 ALA A CA 1
ATOM 1434 C C . ALA A 1 188 ? 13.895 -0.300 3.151 1.00 86.38 188 ALA A C 1
ATOM 1436 O O . ALA A 1 188 ? 13.842 -0.998 4.161 1.00 86.38 188 ALA A O 1
ATOM 1437 N N . ASP A 1 189 ? 14.435 -0.730 2.019 1.00 79.06 189 ASP A N 1
ATOM 1438 C CA . ASP A 1 189 ? 15.057 -2.041 1.836 1.00 79.06 189 ASP A CA 1
ATOM 1439 C C . ASP A 1 189 ? 16.506 -1.931 1.372 1.00 79.06 189 ASP A C 1
ATOM 1441 O O . ASP A 1 189 ? 16.998 -0.842 1.082 1.00 79.06 189 ASP A O 1
ATOM 1445 N N . HIS A 1 190 ? 17.198 -3.077 1.328 1.00 74.06 190 HIS A N 1
ATOM 1446 C CA . HIS A 1 190 ? 18.587 -3.173 0.872 1.00 74.06 190 HIS A CA 1
ATOM 1447 C C . HIS A 1 190 ? 19.511 -2.179 1.593 1.00 74.06 190 HIS A C 1
ATOM 1449 O O . HIS A 1 190 ? 20.437 -1.620 1.003 1.00 74.06 190 HIS A O 1
ATOM 1455 N N . LEU A 1 191 ? 19.266 -1.955 2.887 1.00 79.19 191 LEU A N 1
ATOM 1456 C CA . LEU A 1 191 ? 20.076 -1.062 3.700 1.00 79.19 191 LEU A CA 1
ATOM 1457 C C . LEU A 1 191 ? 21.472 -1.664 3.855 1.00 79.19 191 LEU A C 1
ATOM 1459 O O . LEU A 1 191 ? 21.698 -2.619 4.604 1.00 79.19 191 LEU A O 1
ATOM 1463 N N . LEU A 1 192 ? 22.411 -1.105 3.102 1.00 73.56 192 LEU A N 1
ATOM 1464 C CA . LEU A 1 192 ? 23.825 -1.426 3.198 1.00 73.56 192 LEU A CA 1
ATOM 1465 C C . LEU A 1 192 ? 24.453 -0.663 4.373 1.00 73.56 192 LEU A C 1
ATOM 1467 O O . LEU A 1 192 ? 23.946 0.395 4.760 1.00 73.56 192 LEU A O 1
ATOM 1471 N N . PRO A 1 193 ? 25.568 -1.159 4.941 1.00 75.38 193 PRO A N 1
ATOM 1472 C CA . PRO A 1 193 ? 26.371 -0.368 5.864 1.00 75.38 193 PRO A CA 1
ATOM 1473 C C . PRO A 1 193 ? 26.685 0.993 5.240 1.00 75.38 193 PRO A C 1
ATOM 1475 O O . PRO A 1 193 ? 27.110 1.065 4.085 1.00 75.38 193 PRO A O 1
ATOM 1478 N N . ALA A 1 194 ? 26.442 2.068 5.989 1.00 72.81 194 ALA A N 1
ATOM 1479 C CA . ALA A 1 194 ? 26.663 3.411 5.482 1.00 72.81 194 ALA A CA 1
ATOM 1480 C C . ALA A 1 194 ? 28.145 3.604 5.131 1.00 72.81 194 ALA A C 1
ATOM 1482 O O . ALA A 1 194 ? 29.022 3.283 5.934 1.00 72.81 194 ALA A O 1
ATOM 1483 N N . ALA A 1 195 ? 28.414 4.126 3.933 1.00 75.31 195 ALA A N 1
ATOM 1484 C CA . ALA A 1 195 ? 29.776 4.438 3.504 1.00 75.31 195 ALA A CA 1
ATOM 1485 C C . ALA A 1 195 ? 30.377 5.592 4.328 1.00 75.31 195 ALA A C 1
ATOM 1487 O O . ALA A 1 195 ? 31.570 5.589 4.620 1.00 75.31 195 ALA A O 1
ATOM 1488 N N . ASP A 1 196 ? 29.534 6.548 4.725 1.00 82.12 196 ASP A N 1
ATOM 1489 C CA . ASP A 1 196 ? 29.849 7.684 5.590 1.00 82.12 196 ASP A CA 1
ATOM 1490 C C . ASP A 1 196 ? 28.571 8.215 6.282 1.00 82.12 196 ASP A C 1
ATOM 1492 O O . ASP A 1 196 ? 27.472 7.671 6.116 1.00 82.12 196 ASP A O 1
ATOM 1496 N N . GLY A 1 197 ? 28.720 9.274 7.084 1.00 82.62 197 GLY A N 1
ATOM 1497 C CA . GLY A 1 197 ? 27.611 9.895 7.815 1.00 82.62 197 GLY A CA 1
ATOM 1498 C C . GLY A 1 197 ? 26.540 10.519 6.915 1.00 82.62 197 GLY A C 1
ATOM 1499 O O . GLY A 1 197 ? 25.356 10.442 7.244 1.00 82.62 197 GLY A O 1
ATOM 1500 N N . ASP A 1 198 ? 26.921 11.062 5.759 1.00 80.31 198 ASP A N 1
ATOM 1501 C CA . ASP A 1 198 ? 25.981 11.686 4.824 1.00 80.31 198 ASP A CA 1
ATOM 1502 C C . ASP A 1 198 ? 25.112 10.626 4.134 1.00 80.31 198 ASP A C 1
ATOM 1504 O O . ASP A 1 198 ? 23.903 10.813 3.978 1.00 80.31 198 ASP A O 1
ATOM 1508 N N . HIS A 1 199 ? 25.688 9.468 3.791 1.00 76.81 199 HIS A N 1
ATOM 1509 C CA . HIS A 1 199 ? 24.933 8.323 3.279 1.00 76.81 199 HIS A CA 1
ATOM 1510 C C . HIS A 1 199 ? 23.922 7.810 4.312 1.00 76.81 199 HIS A C 1
ATOM 1512 O O . HIS A 1 199 ? 22.773 7.532 3.960 1.00 76.81 199 HIS A O 1
ATOM 1518 N N . ALA A 1 200 ? 24.319 7.720 5.587 1.00 82.94 200 ALA A N 1
ATOM 1519 C CA . ALA A 1 200 ? 23.412 7.327 6.665 1.00 82.94 200 ALA A CA 1
ATOM 1520 C C . ALA A 1 200 ? 22.259 8.330 6.829 1.00 82.94 200 ALA A C 1
ATOM 1522 O O . ALA A 1 200 ? 21.095 7.928 6.929 1.00 82.94 200 ALA A O 1
ATOM 1523 N N . ALA A 1 201 ? 22.564 9.631 6.812 1.00 83.38 201 ALA A N 1
ATOM 1524 C CA . ALA A 1 201 ? 21.567 10.692 6.903 1.00 83.38 201 ALA A CA 1
ATOM 1525 C C . ALA A 1 201 ? 20.593 10.659 5.713 1.00 83.38 201 ALA A C 1
ATOM 1527 O O . ALA A 1 201 ? 19.382 10.751 5.912 1.00 83.38 201 ALA A O 1
ATOM 1528 N N . GLY A 1 202 ? 21.096 10.450 4.492 1.00 80.69 202 GLY A N 1
ATOM 1529 C CA . GLY A 1 202 ? 20.278 10.334 3.284 1.00 80.69 202 GLY A CA 1
ATOM 1530 C C . GLY A 1 202 ? 19.318 9.142 3.314 1.00 80.69 202 GLY A C 1
ATOM 1531 O O . GLY A 1 202 ? 18.123 9.313 3.069 1.00 80.69 202 GLY A O 1
ATOM 1532 N N . ALA A 1 203 ? 19.808 7.951 3.677 1.00 80.19 203 ALA A N 1
ATOM 1533 C CA . ALA A 1 203 ? 18.973 6.753 3.807 1.00 80.19 203 ALA A CA 1
ATOM 1534 C C . ALA A 1 203 ? 17.912 6.912 4.909 1.00 80.19 203 ALA A C 1
ATOM 1536 O O . ALA A 1 203 ? 16.756 6.527 4.734 1.00 80.19 203 ALA A O 1
ATOM 1537 N N . THR A 1 204 ? 18.287 7.544 6.025 1.00 86.19 204 THR A N 1
ATOM 1538 C CA . THR A 1 204 ? 17.360 7.855 7.121 1.00 86.19 204 THR A CA 1
ATOM 1539 C C . THR A 1 204 ? 16.271 8.820 6.660 1.00 86.19 204 THR A C 1
ATOM 1541 O O . THR A 1 204 ? 15.092 8.561 6.885 1.00 86.19 204 THR A O 1
ATOM 1544 N N . ALA A 1 205 ? 16.638 9.906 5.973 1.00 84.88 205 ALA A N 1
ATOM 1545 C CA . ALA A 1 205 ? 15.677 10.874 5.454 1.00 84.88 205 ALA A CA 1
ATOM 1546 C C . ALA A 1 205 ? 14.692 10.222 4.473 1.00 84.88 205 ALA A C 1
ATOM 1548 O O . ALA A 1 205 ? 13.492 10.464 4.565 1.00 84.88 205 ALA A O 1
ATOM 1549 N N . GLN A 1 206 ? 15.174 9.349 3.583 1.00 81.62 206 GLN A N 1
ATOM 1550 C CA . GLN A 1 206 ? 14.320 8.601 2.658 1.00 81.62 206 GLN A CA 1
ATOM 1551 C C . GLN A 1 206 ? 13.333 7.691 3.402 1.00 81.62 206 GLN A C 1
ATOM 1553 O O . GLN A 1 206 ? 12.150 7.690 3.072 1.00 81.62 206 GLN A O 1
ATOM 1558 N N . ALA A 1 207 ? 13.787 6.978 4.438 1.00 86.06 207 ALA A N 1
ATOM 1559 C CA . ALA A 1 207 ? 12.913 6.143 5.258 1.00 86.06 207 ALA A CA 1
ATOM 1560 C C . ALA A 1 207 ? 11.852 6.972 6.007 1.00 86.06 207 ALA A C 1
ATOM 1562 O O . ALA A 1 207 ? 10.686 6.586 6.056 1.00 86.06 207 ALA A O 1
ATOM 1563 N N . VAL A 1 208 ? 12.224 8.134 6.554 1.00 88.75 208 VAL A N 1
ATOM 1564 C CA . VAL A 1 208 ? 11.278 9.044 7.225 1.00 88.75 208 VAL A CA 1
ATOM 1565 C C . VAL A 1 208 ? 10.236 9.572 6.240 1.00 88.75 208 VAL A C 1
ATOM 1567 O O . VAL A 1 208 ? 9.046 9.538 6.544 1.00 88.75 208 VAL A O 1
ATOM 1570 N N . VAL A 1 209 ? 10.657 10.005 5.048 1.00 86.31 209 VAL A N 1
ATOM 1571 C CA . VAL A 1 209 ? 9.744 10.457 3.986 1.00 86.31 209 VAL A CA 1
ATOM 1572 C C . VAL A 1 209 ? 8.774 9.343 3.594 1.00 86.31 209 VAL A C 1
ATOM 1574 O O . VAL A 1 209 ? 7.572 9.585 3.540 1.00 86.31 209 VAL A O 1
ATOM 1577 N N . ALA A 1 210 ? 9.266 8.118 3.391 1.00 84.38 210 ALA A N 1
ATOM 1578 C CA . ALA A 1 210 ? 8.432 6.974 3.031 1.00 84.38 210 ALA A CA 1
ATOM 1579 C C . ALA A 1 210 ? 7.421 6.611 4.134 1.00 84.38 210 ALA A C 1
ATOM 1581 O O . ALA A 1 210 ? 6.267 6.311 3.833 1.00 84.38 210 ALA A O 1
ATOM 1582 N N . ALA A 1 211 ? 7.825 6.671 5.408 1.00 87.94 211 ALA A N 1
ATOM 1583 C CA . ALA A 1 211 ? 6.937 6.414 6.540 1.00 87.94 211 ALA A CA 1
ATOM 1584 C C . ALA A 1 211 ? 5.861 7.499 6.699 1.00 87.94 211 ALA A C 1
ATOM 1586 O O . ALA A 1 211 ? 4.701 7.171 6.933 1.00 87.94 211 ALA A O 1
ATOM 1587 N N . LEU A 1 212 ? 6.220 8.778 6.549 1.00 86.56 212 LEU A N 1
ATOM 1588 C CA . LEU A 1 212 ? 5.254 9.881 6.576 1.00 86.56 212 LEU A CA 1
ATOM 1589 C C . LEU A 1 212 ? 4.309 9.834 5.370 1.00 86.56 212 LEU A C 1
ATOM 1591 O O . LEU A 1 212 ? 3.125 10.118 5.518 1.00 86.56 212 LEU A O 1
ATOM 1595 N N . GLY A 1 213 ? 4.797 9.386 4.212 1.00 82.56 213 GLY A N 1
ATOM 1596 C CA . GLY A 1 213 ? 3.978 9.162 3.023 1.00 82.56 213 GLY A CA 1
ATOM 1597 C C . GLY A 1 213 ? 2.841 8.158 3.232 1.00 82.56 213 GLY A C 1
ATOM 1598 O O . GLY A 1 213 ? 1.787 8.316 2.626 1.00 82.56 213 GLY A O 1
ATOM 1599 N N . LEU A 1 214 ? 2.987 7.181 4.139 1.00 81.44 214 LEU A N 1
ATOM 1600 C CA . LEU A 1 214 ? 1.891 6.263 4.495 1.00 81.44 214 LEU A CA 1
ATOM 1601 C C . LEU A 1 214 ? 0.707 6.966 5.176 1.00 81.44 214 LEU A C 1
ATOM 1603 O O . LEU A 1 214 ? -0.405 6.441 5.157 1.00 81.44 214 LEU A O 1
ATOM 1607 N N . LEU A 1 215 ? 0.951 8.117 5.807 1.00 81.25 215 LEU A N 1
ATOM 1608 C CA . LEU A 1 215 ? -0.049 8.891 6.544 1.00 81.25 215 LEU A CA 1
ATOM 1609 C C . LEU A 1 215 ? -0.704 9.980 5.681 1.00 81.25 215 LEU A C 1
ATOM 1611 O O . LEU A 1 215 ? -1.717 10.550 6.081 1.00 81.25 215 LEU A O 1
ATOM 1615 N N . GLU A 1 216 ? -0.141 10.279 4.510 1.00 75.44 216 GLU A N 1
ATOM 1616 C CA . GLU A 1 216 ? -0.678 11.282 3.594 1.00 75.44 216 GLU A CA 1
ATOM 1617 C C . GLU A 1 216 ? -1.948 10.761 2.900 1.00 75.44 216 GLU A C 1
ATOM 1619 O O . GLU A 1 216 ? -2.001 9.663 2.332 1.00 75.44 216 GLU A O 1
ATOM 1624 N N . SER A 1 217 ? -3.013 11.565 2.918 1.00 62.56 217 SER A N 1
ATOM 1625 C CA . SER A 1 217 ? -4.239 11.233 2.197 1.00 62.56 217 SER A CA 1
ATOM 1626 C C . SER A 1 217 ? -3.999 11.321 0.692 1.00 62.56 217 SER A C 1
ATOM 1628 O O . SER A 1 217 ? -3.667 12.385 0.181 1.00 62.56 217 SER A O 1
ATOM 1630 N N . HIS A 1 218 ? -4.274 10.247 -0.047 1.00 58.44 218 HIS A N 1
ATOM 1631 C CA . HIS A 1 218 ? -4.063 10.181 -1.501 1.00 58.44 218 HIS A CA 1
ATOM 1632 C C . HIS A 1 218 ? -5.108 10.989 -2.310 1.00 58.44 218 HIS A C 1
ATOM 1634 O O . HIS A 1 218 ? -5.292 10.770 -3.504 1.00 58.44 218 HIS A O 1
ATOM 1640 N N . ARG A 1 219 ? -5.863 11.880 -1.653 1.00 54.72 219 ARG A N 1
ATOM 1641 C CA . ARG A 1 219 ? -6.943 12.685 -2.239 1.00 54.72 219 ARG A CA 1
ATOM 1642 C C . ARG A 1 219 ? -6.606 14.168 -2.112 1.00 54.72 219 ARG A C 1
ATOM 1644 O O . ARG A 1 219 ? -7.239 14.884 -1.344 1.00 54.72 219 ARG A O 1
ATOM 1651 N N . GLY A 1 220 ? -5.589 14.608 -2.842 1.00 61.56 220 GLY A N 1
ATOM 1652 C CA . GLY A 1 220 ? -5.157 16.001 -2.865 1.00 61.56 220 GLY A CA 1
ATOM 1653 C C . GLY A 1 220 ? -3.691 16.143 -3.247 1.00 61.56 220 GLY A C 1
ATOM 1654 O O . GLY A 1 220 ? -3.034 15.169 -3.611 1.00 61.56 220 GLY A O 1
ATOM 1655 N N . GLU A 1 221 ? -3.192 17.370 -3.166 1.00 65.75 221 GLU A N 1
ATOM 1656 C CA . GLU A 1 221 ? -1.757 17.631 -3.228 1.00 65.75 221 GLU A CA 1
ATOM 1657 C C . GLU A 1 221 ? -1.080 17.095 -1.963 1.00 65.75 221 GLU A C 1
ATOM 1659 O O . GLU A 1 221 ? -1.620 17.226 -0.862 1.00 65.75 221 GLU A O 1
ATOM 1664 N N . PHE A 1 222 ? 0.103 16.499 -2.118 1.00 71.44 222 PHE A N 1
ATOM 1665 C CA . PHE A 1 222 ? 0.901 16.071 -0.974 1.00 71.44 222 PHE A CA 1
ATOM 1666 C C . PHE A 1 222 ? 1.317 17.279 -0.137 1.00 71.44 222 PHE A C 1
ATOM 1668 O O . PHE A 1 222 ? 1.846 18.261 -0.667 1.00 71.44 222 PHE A O 1
ATOM 1675 N N . VAL A 1 223 ? 1.137 17.180 1.178 1.00 80.75 223 VAL A N 1
ATOM 1676 C CA . VAL A 1 223 ? 1.632 18.185 2.125 1.00 80.75 223 VAL A CA 1
ATOM 1677 C C . VAL A 1 223 ? 3.153 18.078 2.218 1.00 80.75 223 VAL A C 1
ATOM 1679 O O . VAL A 1 223 ? 3.865 19.087 2.204 1.00 80.75 223 VAL A O 1
ATOM 1682 N N . LEU A 1 224 ? 3.677 16.852 2.264 1.00 79.75 224 LEU A N 1
ATOM 1683 C CA . LEU A 1 224 ? 5.104 16.586 2.253 1.00 79.75 224 LEU A CA 1
ATOM 1684 C C . LEU A 1 224 ? 5.690 16.867 0.867 1.00 79.75 224 LEU A C 1
ATOM 1686 O O . LEU A 1 224 ? 5.605 16.066 -0.062 1.00 79.75 224 LEU A O 1
ATOM 1690 N N . THR A 1 225 ? 6.391 17.990 0.751 1.00 80.75 225 THR A N 1
ATOM 1691 C CA . THR A 1 225 ? 6.998 18.447 -0.509 1.00 80.75 225 THR A CA 1
ATOM 1692 C C . THR A 1 225 ? 8.047 17.485 -1.073 1.00 80.75 225 THR A C 1
ATOM 1694 O O . THR A 1 225 ? 8.324 17.509 -2.269 1.00 80.75 225 THR A O 1
ATOM 1697 N N . ASN A 1 226 ? 8.611 16.582 -0.263 1.00 78.19 226 ASN A N 1
ATOM 1698 C CA . ASN A 1 226 ? 9.501 15.518 -0.743 1.00 78.19 226 ASN A CA 1
ATOM 1699 C C . ASN A 1 226 ? 8.790 14.488 -1.643 1.00 78.19 226 ASN A C 1
ATOM 1701 O O . ASN A 1 226 ? 9.462 13.786 -2.413 1.00 78.19 226 ASN A O 1
ATOM 1705 N N . LEU A 1 227 ? 7.458 14.430 -1.553 1.00 74.38 227 LEU A N 1
ATOM 1706 C CA . LEU A 1 227 ? 6.559 13.669 -2.419 1.00 74.38 227 LEU A CA 1
ATOM 1707 C C . LEU A 1 227 ? 6.056 14.512 -3.605 1.00 74.38 227 LEU A C 1
ATOM 1709 O O . LEU A 1 227 ? 5.382 14.001 -4.491 1.00 74.38 227 LEU A O 1
ATOM 1713 N N . ALA A 1 228 ? 6.399 15.801 -3.698 1.00 66.38 228 ALA A N 1
ATOM 1714 C CA . ALA A 1 228 ? 6.044 16.593 -4.872 1.00 66.38 228 ALA A CA 1
ATOM 1715 C C . ALA A 1 228 ? 6.672 15.969 -6.134 1.00 66.38 228 ALA A C 1
ATOM 1717 O O . ALA A 1 228 ? 7.874 15.693 -6.187 1.00 66.38 228 ALA A O 1
ATOM 1718 N N . GLY A 1 229 ? 5.840 15.718 -7.147 1.00 55.56 229 GLY A N 1
ATOM 1719 C CA . GLY A 1 229 ? 6.238 15.012 -8.366 1.00 55.56 229 GLY A CA 1
ATOM 1720 C C . GLY A 1 229 ? 6.195 13.484 -8.269 1.00 55.56 229 GLY A C 1
ATOM 1721 O O . GLY A 1 229 ? 6.455 12.828 -9.277 1.00 55.56 229 GLY A O 1
ATOM 1722 N N . THR A 1 230 ? 5.824 12.898 -7.120 1.00 55.66 230 THR A N 1
ATOM 1723 C CA . THR A 1 230 ? 5.358 11.508 -7.096 1.00 55.66 230 THR A CA 1
ATOM 1724 C C . THR A 1 230 ? 3.952 11.472 -7.687 1.00 55.66 230 THR A C 1
ATOM 1726 O O . THR A 1 230 ? 2.957 11.525 -6.974 1.00 55.66 230 THR A O 1
ATOM 1729 N N . THR A 1 231 ? 3.845 11.447 -9.013 1.00 48.12 231 THR A N 1
ATOM 1730 C CA . THR A 1 231 ? 2.619 10.954 -9.650 1.00 48.12 231 THR A CA 1
ATOM 1731 C C . THR A 1 231 ? 2.496 9.461 -9.333 1.00 48.12 231 THR A C 1
ATOM 1733 O O . THR A 1 231 ? 3.506 8.831 -9.000 1.00 48.12 231 THR A O 1
ATOM 1736 N N . GLY A 1 232 ? 1.303 8.868 -9.451 1.00 46.56 232 GLY A N 1
ATOM 1737 C CA . GLY A 1 232 ? 1.113 7.413 -9.291 1.00 46.56 232 GLY A CA 1
ATOM 1738 C C . GLY A 1 232 ? 2.065 6.551 -10.146 1.00 46.56 232 GLY A C 1
ATOM 1739 O O . GLY A 1 232 ? 2.211 5.360 -9.909 1.00 46.56 232 GLY A O 1
ATOM 1740 N N . ASP A 1 233 ? 2.787 7.161 -11.092 1.00 40.31 233 ASP A N 1
ATOM 1741 C CA . ASP A 1 233 ? 3.769 6.523 -11.966 1.00 40.31 233 ASP A CA 1
ATOM 1742 C C . ASP A 1 233 ? 5.221 6.541 -11.432 1.00 40.31 233 ASP A C 1
ATOM 1744 O O . ASP A 1 233 ? 6.064 5.777 -11.912 1.00 40.31 233 ASP A O 1
ATOM 1748 N N . SER A 1 234 ? 5.542 7.378 -10.433 1.00 42.81 234 SER A N 1
ATOM 1749 C CA . SER A 1 234 ? 6.899 7.571 -9.878 1.00 42.81 234 SER A CA 1
ATOM 1750 C C . SER A 1 234 ? 7.148 6.814 -8.556 1.00 42.81 234 SER A C 1
ATOM 1752 O O . SER A 1 234 ? 8.183 7.022 -7.916 1.00 42.81 234 SER A O 1
ATOM 1754 N N . GLU A 1 235 ? 6.243 5.918 -8.152 1.00 45.72 235 GLU A N 1
ATOM 1755 C CA . GLU A 1 235 ? 6.184 5.282 -6.819 1.00 45.72 235 GLU A CA 1
ATOM 1756 C C . GLU A 1 235 ? 7.469 4.572 -6.345 1.00 45.72 235 GLU A C 1
ATOM 1758 O O . GLU A 1 235 ? 7.706 4.459 -5.145 1.00 45.72 235 GLU A O 1
ATOM 1763 N N . ALA A 1 236 ? 8.335 4.131 -7.261 1.00 44.09 236 ALA A N 1
ATOM 1764 C CA . ALA A 1 236 ? 9.362 3.131 -6.949 1.00 44.09 236 ALA A CA 1
ATOM 1765 C C . ALA A 1 236 ? 10.456 3.547 -5.943 1.00 44.09 236 ALA A C 1
ATOM 1767 O O . ALA A 1 236 ? 11.036 2.660 -5.322 1.00 44.09 236 ALA A O 1
ATOM 1768 N N . ASP A 1 237 ? 10.737 4.843 -5.756 1.00 46.41 237 ASP A N 1
ATOM 1769 C CA . ASP A 1 237 ? 11.938 5.256 -5.006 1.00 46.41 237 ASP A CA 1
ATOM 1770 C C . ASP A 1 237 ? 11.650 5.977 -3.674 1.00 46.41 237 ASP A C 1
ATOM 1772 O O . ASP A 1 237 ? 12.585 6.209 -2.908 1.00 46.41 237 ASP A O 1
ATOM 1776 N N . ARG A 1 238 ? 10.408 6.384 -3.368 1.00 51.53 238 ARG A N 1
ATOM 1777 C CA . ARG A 1 238 ? 10.143 7.279 -2.211 1.00 51.53 238 ARG A CA 1
ATOM 1778 C C . ARG A 1 238 ? 8.942 6.931 -1.342 1.00 51.53 238 ARG A C 1
ATOM 1780 O O . ARG A 1 238 ? 8.741 7.599 -0.331 1.00 51.53 238 ARG A O 1
ATOM 1787 N N . VAL A 1 239 ? 8.171 5.913 -1.703 1.00 69.38 239 VAL A N 1
ATOM 1788 C CA . VAL A 1 239 ? 6.979 5.511 -0.952 1.00 69.38 239 VAL A CA 1
ATOM 1789 C C . VAL A 1 239 ? 7.219 4.134 -0.346 1.00 69.38 239 VAL A C 1
ATOM 1791 O O . VAL A 1 239 ? 7.872 3.280 -0.950 1.00 69.38 239 VAL A O 1
ATOM 1794 N N . ALA A 1 240 ? 6.730 3.922 0.874 1.00 82.75 240 ALA A N 1
ATOM 1795 C CA . ALA A 1 240 ? 6.761 2.607 1.492 1.00 82.75 240 ALA A CA 1
ATOM 1796 C C . ALA A 1 240 ? 5.973 1.607 0.626 1.00 82.75 240 ALA A C 1
ATOM 1798 O O . ALA A 1 240 ? 4.858 1.891 0.192 1.00 82.75 240 ALA A O 1
ATOM 1799 N N . ARG A 1 241 ? 6.549 0.431 0.367 1.00 84.88 241 ARG A N 1
ATOM 1800 C CA . ARG A 1 241 ? 5.995 -0.562 -0.564 1.00 84.88 241 ARG A CA 1
ATOM 1801 C C . ARG A 1 241 ? 5.282 -1.685 0.185 1.00 84.88 241 ARG A C 1
ATOM 1803 O O . ARG A 1 241 ? 5.868 -2.221 1.129 1.00 84.88 241 ARG A O 1
ATOM 1810 N N . PRO A 1 242 ? 4.069 -2.102 -0.222 1.00 88.69 242 PRO A N 1
ATOM 1811 C CA . PRO A 1 242 ? 3.440 -3.295 0.334 1.00 88.69 242 PRO A CA 1
ATOM 1812 C C . PRO A 1 242 ? 4.348 -4.519 0.163 1.00 88.69 242 PRO A C 1
ATOM 1814 O O . PRO A 1 242 ? 4.901 -4.748 -0.914 1.00 88.69 242 PRO A O 1
ATOM 1817 N N . ILE A 1 243 ? 4.473 -5.358 1.192 1.00 89.75 243 ILE A N 1
ATOM 1818 C CA . ILE A 1 243 ? 5.332 -6.550 1.115 1.00 89.75 243 ILE A CA 1
ATOM 1819 C C . ILE A 1 243 ? 4.890 -7.508 0.001 1.00 89.75 243 ILE A C 1
ATOM 1821 O O . ILE A 1 243 ? 5.731 -8.120 -0.646 1.00 89.75 243 ILE A O 1
ATOM 1825 N N . ALA A 1 244 ? 3.585 -7.599 -0.274 1.00 85.19 244 ALA A N 1
ATOM 1826 C CA . ALA A 1 244 ? 3.041 -8.448 -1.334 1.00 85.19 244 ALA A CA 1
ATOM 1827 C C . ALA A 1 244 ? 3.570 -8.052 -2.724 1.00 85.19 244 ALA A C 1
ATOM 1829 O O . ALA A 1 244 ? 3.814 -8.907 -3.576 1.00 85.19 244 ALA A O 1
ATOM 1830 N N . GLU A 1 245 ? 3.802 -6.758 -2.945 1.00 82.06 245 GLU A N 1
ATOM 1831 C CA . GLU A 1 245 ? 4.397 -6.255 -4.178 1.00 82.06 245 GLU A CA 1
ATOM 1832 C C . GLU A 1 245 ? 5.873 -6.629 -4.295 1.00 82.06 245 GLU A C 1
ATOM 1834 O O . GLU A 1 245 ? 6.310 -7.092 -5.349 1.00 82.06 245 GLU A O 1
ATOM 1839 N N . LEU A 1 246 ? 6.622 -6.511 -3.198 1.00 83.50 246 LEU A N 1
ATOM 1840 C CA . LEU A 1 246 ? 8.018 -6.938 -3.154 1.00 83.50 246 LEU A CA 1
ATOM 1841 C C . LEU A 1 246 ? 8.164 -8.442 -3.340 1.00 83.50 246 LEU A C 1
ATOM 1843 O O . LEU A 1 246 ? 9.054 -8.876 -4.062 1.00 83.50 246 LEU A O 1
ATOM 1847 N N . VAL A 1 247 ? 7.273 -9.242 -2.752 1.00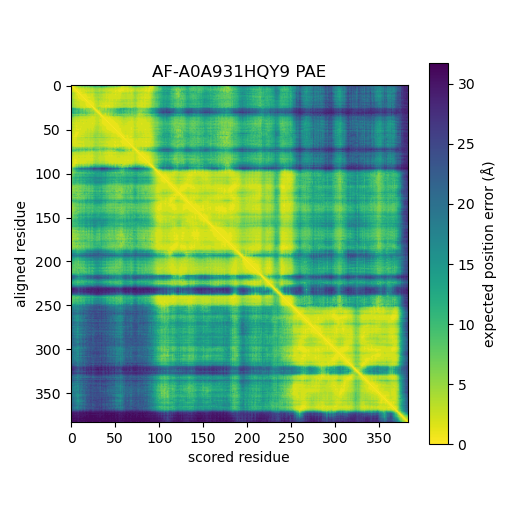 86.81 247 VAL A N 1
ATOM 1848 C CA . VAL A 1 247 ? 7.234 -10.691 -2.977 1.00 86.81 247 VAL A CA 1
ATOM 1849 C C . VAL A 1 247 ? 7.039 -10.979 -4.458 1.00 86.81 247 VAL A C 1
ATOM 1851 O O . VAL A 1 247 ? 7.814 -11.750 -5.021 1.00 86.81 247 VAL A O 1
ATOM 1854 N N . ARG A 1 248 ? 6.070 -10.329 -5.114 1.00 80.38 248 ARG A N 1
ATOM 1855 C CA . ARG A 1 248 ? 5.841 -10.487 -6.558 1.00 80.38 248 ARG A CA 1
ATOM 1856 C C . ARG A 1 248 ? 7.088 -10.123 -7.366 1.00 80.38 248 ARG A C 1
ATOM 1858 O O . ARG A 1 248 ? 7.488 -10.876 -8.248 1.00 80.38 248 ARG A O 1
ATOM 1865 N N . GLN A 1 249 ? 7.723 -8.998 -7.043 1.00 75.75 249 GLN A N 1
ATOM 1866 C CA . GLN A 1 249 ? 8.902 -8.515 -7.753 1.00 75.75 249 GLN A CA 1
ATOM 1867 C C . GLN A 1 249 ? 10.121 -9.428 -7.548 1.00 75.75 249 GLN A C 1
ATOM 1869 O O . GLN A 1 249 ? 10.817 -9.752 -8.506 1.00 75.75 249 GLN A O 1
ATOM 1874 N N . TYR A 1 250 ? 10.407 -9.830 -6.311 1.00 78.75 250 TYR A N 1
ATOM 1875 C CA . TYR A 1 250 ? 11.622 -10.568 -5.953 1.00 78.75 250 TYR A CA 1
ATOM 1876 C C . TYR A 1 250 ? 11.513 -12.072 -6.204 1.00 78.75 250 TYR A C 1
ATOM 1878 O O . TYR A 1 250 ? 12.541 -12.715 -6.427 1.00 78.75 250 TYR A O 1
ATOM 1886 N N . SER A 1 251 ? 10.291 -12.613 -6.257 1.00 78.88 251 SER A N 1
ATOM 1887 C CA . SER A 1 251 ? 10.040 -13.999 -6.677 1.00 78.88 251 SER A CA 1
ATOM 1888 C C . SER A 1 251 ? 10.173 -14.190 -8.189 1.00 78.88 251 SER A C 1
ATOM 1890 O O . SER A 1 251 ? 10.350 -15.317 -8.649 1.00 78.88 251 SER A O 1
ATOM 1892 N N . ALA A 1 252 ? 10.105 -13.114 -8.979 1.00 78.31 252 ALA A N 1
ATOM 1893 C CA . ALA A 1 252 ? 10.301 -13.200 -10.417 1.00 78.31 252 ALA A CA 1
ATOM 1894 C C . ALA A 1 252 ? 11.749 -13.577 -10.753 1.00 78.31 252 ALA A C 1
ATOM 1896 O O . ALA A 1 252 ? 12.717 -13.010 -10.230 1.00 78.31 252 ALA A O 1
ATOM 1897 N N . LYS A 1 253 ? 11.905 -14.524 -11.682 1.00 81.50 253 LYS A N 1
ATOM 1898 C CA . LYS A 1 253 ? 13.219 -14.963 -12.155 1.00 81.50 253 LYS A CA 1
ATOM 1899 C C . LYS A 1 253 ? 13.969 -13.766 -12.734 1.00 81.50 253 LYS A C 1
ATOM 1901 O O . LYS A 1 253 ? 13.416 -13.016 -13.533 1.00 81.50 253 LYS A O 1
ATOM 1906 N N . ALA A 1 254 ? 15.236 -13.582 -12.367 1.00 82.62 254 ALA A N 1
ATOM 1907 C CA . ALA A 1 254 ? 16.056 -12.550 -12.993 1.00 82.62 254 ALA A CA 1
ATOM 1908 C C . ALA A 1 254 ? 16.098 -12.763 -14.514 1.00 82.62 254 ALA A C 1
ATOM 1910 O O . ALA A 1 254 ? 16.327 -13.884 -14.974 1.00 82.62 254 ALA A O 1
ATOM 1911 N N . ALA A 1 255 ? 15.894 -11.692 -15.285 1.00 85.62 255 ALA A N 1
ATOM 1912 C CA . ALA A 1 255 ? 15.963 -11.762 -16.740 1.00 85.62 255 ALA A CA 1
ATOM 1913 C C . ALA A 1 255 ? 17.313 -12.342 -17.206 1.00 85.62 255 ALA A C 1
ATOM 1915 O O . ALA A 1 255 ? 18.334 -12.141 -16.531 1.00 85.62 255 ALA A O 1
ATOM 1916 N N . PRO A 1 256 ? 17.378 -13.025 -18.356 1.00 87.38 256 PRO A N 1
ATOM 1917 C CA . PRO A 1 256 ? 18.662 -13.321 -18.987 1.00 87.38 256 PRO A CA 1
ATOM 1918 C C . PRO A 1 256 ? 19.404 -12.018 -19.359 1.00 87.38 256 PRO A C 1
ATOM 1920 O O . PRO A 1 256 ? 18.924 -10.910 -19.105 1.00 87.38 256 PRO A O 1
ATOM 1923 N N . GLU A 1 257 ? 20.623 -12.115 -19.895 1.00 89.25 257 GLU A N 1
ATOM 1924 C CA . GLU A 1 257 ? 21.347 -10.923 -20.354 1.00 89.25 257 GLU A CA 1
ATOM 1925 C C . GLU A 1 257 ? 20.506 -10.156 -21.388 1.00 89.25 257 GLU A C 1
ATOM 1927 O O . GLU A 1 257 ? 20.036 -10.736 -22.366 1.00 89.25 257 GLU A O 1
ATOM 1932 N N . LEU A 1 258 ? 20.291 -8.854 -21.154 1.00 90.44 258 LEU A N 1
ATOM 1933 C CA . LEU A 1 258 ? 19.490 -8.030 -22.060 1.00 90.44 258 LEU A CA 1
ATOM 1934 C C . LEU A 1 258 ? 20.162 -7.957 -23.443 1.00 90.44 258 LEU A C 1
ATOM 1936 O O . LEU A 1 258 ? 21.392 -7.818 -23.499 1.00 90.44 258 LEU A O 1
ATOM 1940 N N . PRO A 1 259 ? 19.392 -7.954 -24.546 1.00 90.12 259 PRO A N 1
ATOM 1941 C CA . PRO A 1 259 ? 19.953 -7.777 -25.877 1.00 90.12 259 PRO A CA 1
ATOM 1942 C C . PRO A 1 259 ? 20.717 -6.452 -25.984 1.00 90.12 259 PRO A C 1
ATOM 1944 O O . PRO A 1 259 ? 20.495 -5.502 -25.234 1.00 90.12 259 PRO A O 1
ATOM 1947 N N . THR A 1 260 ? 21.666 -6.378 -26.909 1.00 89.06 260 THR A N 1
ATOM 1948 C CA . THR A 1 260 ? 22.340 -5.124 -27.253 1.00 89.06 260 THR A CA 1
ATOM 1949 C C . THR A 1 260 ? 22.438 -5.057 -28.772 1.00 89.06 260 THR A C 1
ATOM 1951 O O . THR A 1 260 ? 23.122 -5.905 -29.347 1.00 89.06 260 THR A O 1
ATOM 1954 N N . PRO A 1 261 ? 21.799 -4.078 -29.429 1.00 93.00 261 PRO A N 1
ATOM 1955 C CA . PRO A 1 261 ? 21.008 -2.985 -28.850 1.00 93.00 261 PRO A CA 1
ATOM 1956 C C . PRO A 1 261 ? 19.615 -3.427 -28.342 1.00 93.00 261 PRO A C 1
ATOM 1958 O O . PRO A 1 261 ? 19.050 -4.386 -28.856 1.00 93.00 261 PRO A O 1
ATOM 1961 N N . CYS A 1 262 ? 19.048 -2.725 -27.354 1.00 94.94 262 CYS A N 1
ATOM 1962 C CA . CYS A 1 262 ? 17.640 -2.848 -26.943 1.00 94.94 262 CYS A CA 1
ATOM 1963 C C . CYS A 1 262 ? 17.113 -1.546 -26.321 1.00 94.94 262 CYS A C 1
ATOM 1965 O O . CYS A 1 262 ? 17.886 -0.650 -25.969 1.00 94.94 262 CYS A O 1
ATOM 1967 N N . VAL A 1 263 ? 15.799 -1.456 -26.135 1.00 95.62 263 VAL A N 1
ATOM 1968 C CA . VAL A 1 263 ? 15.140 -0.410 -25.344 1.00 95.62 263 VAL A CA 1
ATOM 1969 C C . VAL A 1 263 ? 14.281 -1.062 -24.276 1.00 95.62 263 VAL A C 1
ATOM 1971 O O . VAL A 1 263 ? 13.556 -2.014 -24.549 1.00 95.62 263 VAL A O 1
ATOM 1974 N N . VAL A 1 264 ? 14.353 -0.527 -23.062 1.00 95.81 264 VAL A N 1
ATOM 1975 C CA . VAL A 1 264 ? 13.399 -0.828 -22.000 1.00 95.81 264 VAL A CA 1
ATOM 1976 C C . VAL A 1 264 ? 12.459 0.364 -21.847 1.00 95.81 264 VAL A C 1
ATOM 1978 O O . VAL A 1 264 ? 12.912 1.495 -21.667 1.00 95.81 264 VAL A O 1
ATOM 1981 N N . LEU A 1 265 ? 11.158 0.111 -21.951 1.00 94.44 265 LEU A N 1
ATOM 1982 C CA . LEU A 1 265 ? 10.096 1.082 -21.711 1.00 94.44 265 LEU A CA 1
ATOM 1983 C C . LEU A 1 265 ? 9.518 0.821 -20.329 1.00 94.44 265 LEU A C 1
ATOM 1985 O O . LEU A 1 265 ? 8.813 -0.166 -20.129 1.00 94.44 265 LEU A O 1
ATOM 1989 N N . ARG A 1 266 ? 9.807 1.693 -19.367 1.00 92.06 266 ARG A N 1
ATOM 1990 C CA . ARG A 1 266 ? 9.126 1.642 -18.076 1.00 92.06 266 ARG A CA 1
ATOM 1991 C C . ARG A 1 266 ? 7.748 2.285 -18.207 1.00 92.06 266 ARG A C 1
ATOM 1993 O O . ARG A 1 266 ? 7.662 3.481 -18.474 1.00 92.06 266 ARG A O 1
ATOM 2000 N N . ILE A 1 267 ? 6.708 1.494 -17.968 1.00 89.25 267 ILE A N 1
ATOM 2001 C CA . ILE A 1 267 ? 5.304 1.912 -18.003 1.00 89.25 267 ILE A CA 1
ATOM 2002 C C . ILE A 1 267 ? 4.629 1.377 -16.744 1.00 89.25 267 ILE A C 1
ATOM 2004 O O . ILE A 1 267 ? 4.439 0.170 -16.613 1.00 89.25 267 ILE A O 1
ATOM 2008 N N . THR A 1 268 ? 4.287 2.250 -15.803 1.00 80.50 268 THR A N 1
ATOM 2009 C CA . THR A 1 268 ? 3.745 1.820 -14.505 1.00 80.50 268 THR A CA 1
ATOM 2010 C C . THR A 1 268 ? 2.331 1.250 -14.655 1.00 80.50 268 THR A C 1
ATOM 2012 O O . THR A 1 268 ? 2.014 0.224 -14.053 1.00 80.50 268 THR A O 1
ATOM 2015 N N . GLU A 1 269 ? 1.513 1.806 -15.554 1.00 82.94 269 GLU A N 1
ATOM 2016 C CA . GLU A 1 269 ? 0.138 1.348 -15.806 1.00 82.94 269 GLU A CA 1
ATOM 2017 C C . GLU A 1 269 ? 0.072 -0.084 -16.361 1.00 82.94 269 GLU A C 1
ATOM 2019 O O . GLU A 1 269 ? -0.945 -0.766 -16.229 1.00 82.94 269 GLU A O 1
ATOM 2024 N N . ALA A 1 270 ? 1.180 -0.595 -16.911 1.00 85.12 270 ALA A N 1
ATOM 2025 C CA . ALA A 1 270 ? 1.267 -1.972 -17.384 1.00 85.12 270 ALA A CA 1
ATOM 2026 C C . ALA A 1 270 ? 1.263 -3.016 -16.240 1.00 85.12 270 ALA A C 1
ATOM 2028 O O . ALA A 1 270 ? 1.171 -4.213 -16.510 1.00 85.12 270 ALA A O 1
ATOM 2029 N N . LYS A 1 271 ? 1.307 -2.599 -14.961 1.00 79.88 271 LYS A N 1
ATOM 2030 C CA . LYS A 1 271 ? 1.292 -3.472 -13.765 1.00 79.88 271 LYS A CA 1
ATOM 2031 C C . LYS A 1 271 ? 0.071 -4.388 -13.664 1.00 79.88 271 LYS A C 1
ATOM 2033 O O . LYS A 1 271 ? 0.204 -5.518 -13.198 1.00 79.88 271 LYS A O 1
ATOM 2038 N N . SER A 1 272 ? -1.096 -3.949 -14.114 1.00 76.06 272 SER A N 1
ATOM 2039 C CA . SER A 1 272 ? -2.331 -4.754 -14.059 1.00 76.06 272 SER A CA 1
ATOM 2040 C C . SER A 1 272 ? -2.998 -4.898 -15.425 1.00 76.06 272 SER A C 1
ATOM 2042 O O . SER A 1 272 ? -4.121 -5.380 -15.516 1.00 76.06 272 SER A O 1
ATOM 2044 N N . ALA A 1 273 ? -2.299 -4.481 -16.479 1.00 83.75 273 ALA A N 1
ATOM 2045 C CA . ALA A 1 273 ? -2.796 -4.489 -17.842 1.00 83.75 273 ALA A CA 1
ATOM 2046 C C . ALA A 1 273 ? -2.798 -5.907 -18.443 1.00 83.75 273 ALA A C 1
ATOM 2048 O O . ALA A 1 273 ? -1.882 -6.702 -18.191 1.00 83.75 273 ALA A O 1
ATOM 2049 N N . SER A 1 274 ? -3.808 -6.200 -19.266 1.00 85.69 274 SER A N 1
ATOM 2050 C CA . SER A 1 274 ? -3.813 -7.354 -20.172 1.00 85.69 274 SER A CA 1
ATOM 2051 C C . SER A 1 274 ? -2.728 -7.200 -21.252 1.00 85.69 274 SER A C 1
ATOM 2053 O O . SER A 1 274 ? -2.272 -6.082 -21.490 1.00 85.69 274 SER A O 1
ATOM 2055 N N . PRO A 1 275 ? -2.312 -8.272 -21.950 1.00 87.31 275 PRO A N 1
ATOM 2056 C CA . PRO A 1 275 ? -1.323 -8.168 -23.029 1.00 87.31 275 PRO A CA 1
ATOM 2057 C C . PRO A 1 275 ? -1.692 -7.135 -24.108 1.00 87.31 275 PRO A C 1
ATOM 2059 O O . PRO A 1 275 ? -0.842 -6.353 -24.528 1.00 87.31 275 PRO A O 1
ATOM 2062 N N . GLU A 1 276 ? -2.971 -7.066 -24.487 1.00 88.19 276 GLU A N 1
ATOM 2063 C CA . GLU A 1 276 ? -3.498 -6.070 -25.433 1.00 88.19 276 GLU A CA 1
ATOM 2064 C C . GLU A 1 276 ? -3.349 -4.641 -24.890 1.00 88.19 276 GLU A C 1
ATOM 2066 O O . GLU A 1 276 ? -2.839 -3.756 -25.569 1.00 88.19 276 GLU A O 1
ATOM 2071 N N . GLN A 1 277 ? -3.682 -4.421 -23.617 1.00 92.44 277 GLN A N 1
ATOM 2072 C CA . GLN A 1 277 ? -3.501 -3.117 -22.977 1.00 92.44 277 GLN A CA 1
ATOM 2073 C C . GLN A 1 277 ? -2.018 -2.741 -22.836 1.00 92.44 277 GLN A C 1
ATOM 2075 O O . GLN A 1 277 ? -1.656 -1.581 -23.012 1.00 92.44 277 GLN A O 1
ATOM 2080 N N . VAL A 1 278 ? -1.133 -3.700 -22.535 1.00 92.44 278 VAL A N 1
ATOM 2081 C CA . VAL A 1 278 ? 0.321 -3.464 -22.500 1.00 92.44 278 VAL A CA 1
ATOM 2082 C C . VAL A 1 278 ? 0.815 -3.001 -23.869 1.00 92.44 278 VAL A C 1
ATOM 2084 O O . VAL A 1 278 ? 1.677 -2.123 -23.938 1.00 92.44 278 VAL A O 1
ATOM 2087 N N . ARG A 1 279 ? 0.269 -3.562 -24.952 1.00 93.25 279 ARG A N 1
ATOM 2088 C CA . ARG A 1 279 ? 0.581 -3.146 -26.318 1.00 93.25 279 ARG A CA 1
ATOM 2089 C C . ARG A 1 279 ? 0.138 -1.709 -26.588 1.00 93.25 279 ARG A C 1
ATOM 2091 O O . ARG A 1 279 ? 0.968 -0.904 -27.009 1.00 93.25 279 ARG A O 1
ATOM 2098 N N . ASP A 1 280 ? -1.106 -1.367 -26.268 1.00 92.38 280 ASP A N 1
ATOM 2099 C CA . ASP A 1 280 ? -1.630 -0.005 -26.442 1.00 92.38 280 ASP A CA 1
ATOM 2100 C C . ASP A 1 280 ? -0.791 1.035 -25.682 1.00 92.38 280 ASP A C 1
ATOM 2102 O O . ASP A 1 280 ? -0.506 2.130 -26.175 1.00 92.38 280 ASP A O 1
ATOM 2106 N N . LEU A 1 281 ? -0.348 0.680 -24.474 1.00 93.12 281 LEU A N 1
ATOM 2107 C CA . LEU A 1 281 ? 0.538 1.515 -23.668 1.00 93.12 281 LEU A CA 1
ATOM 2108 C C . LEU A 1 281 ? 1.931 1.668 -24.297 1.00 93.12 281 LEU A C 1
ATOM 2110 O O . LEU A 1 281 ? 2.516 2.752 -24.243 1.00 93.12 281 LEU A O 1
ATOM 2114 N N . ALA A 1 282 ? 2.469 0.602 -24.892 1.00 93.19 282 ALA A N 1
ATOM 2115 C CA . ALA A 1 282 ? 3.754 0.632 -25.582 1.00 93.19 282 ALA A CA 1
ATOM 2116 C C . ALA A 1 282 ? 3.717 1.549 -26.816 1.00 93.19 282 ALA A C 1
ATOM 2118 O O . ALA A 1 282 ? 4.695 2.251 -27.077 1.00 93.19 282 ALA A O 1
ATOM 2119 N N . ASP A 1 283 ? 2.578 1.616 -27.510 1.00 91.19 283 ASP A N 1
ATOM 2120 C CA . ASP A 1 283 ? 2.363 2.434 -28.714 1.00 91.19 283 ASP A CA 1
ATOM 2121 C C . ASP A 1 283 ? 2.246 3.945 -28.442 1.00 91.19 283 ASP A C 1
ATOM 2123 O O . ASP A 1 283 ? 2.047 4.756 -29.357 1.00 91.19 283 ASP A O 1
ATOM 2127 N N . ARG A 1 284 ? 2.410 4.381 -27.191 1.00 90.75 284 ARG A N 1
ATOM 2128 C CA . ARG A 1 284 ? 2.550 5.804 -26.868 1.00 90.75 284 ARG A CA 1
ATOM 2129 C C . ARG A 1 284 ? 3.800 6.410 -27.545 1.00 90.75 284 ARG A C 1
ATOM 2131 O O . ARG A 1 284 ? 4.745 5.696 -27.873 1.00 90.75 284 ARG A O 1
ATOM 2138 N N . PRO A 1 285 ? 3.840 7.731 -27.788 1.00 91.25 285 PRO A N 1
ATOM 2139 C CA . PRO A 1 285 ? 5.034 8.379 -28.326 1.00 91.25 285 PRO A CA 1
ATOM 2140 C C . PRO A 1 285 ? 6.180 8.442 -27.305 1.00 91.25 285 PRO A C 1
ATOM 2142 O O . PRO A 1 285 ? 5.985 8.874 -26.172 1.00 91.25 285 PRO A O 1
ATOM 2145 N N . TRP A 1 286 ? 7.398 8.105 -27.734 1.00 92.19 286 TRP A N 1
ATOM 2146 C CA . TRP A 1 286 ? 8.604 8.088 -26.899 1.00 92.19 286 TRP A CA 1
ATOM 2147 C C . TRP A 1 286 ? 9.719 8.986 -27.454 1.00 92.19 286 TRP A C 1
ATOM 2149 O O . TRP A 1 286 ? 9.770 9.233 -28.661 1.00 92.19 286 TRP A O 1
ATOM 2159 N N . PRO A 1 287 ? 10.676 9.450 -26.626 1.00 90.38 287 PRO A N 1
ATOM 2160 C CA . PRO A 1 287 ? 11.820 10.248 -27.077 1.00 90.38 287 PRO A CA 1
ATOM 2161 C C . PRO A 1 287 ? 12.887 9.389 -27.792 1.00 90.38 287 PRO A C 1
ATOM 2163 O O . PRO A 1 287 ? 14.053 9.330 -27.393 1.00 90.38 287 PRO A O 1
ATOM 2166 N N . ALA A 1 288 ? 12.501 8.705 -28.872 1.00 90.06 288 ALA A N 1
ATOM 2167 C CA . ALA A 1 288 ? 13.378 7.832 -29.642 1.00 90.06 288 ALA A CA 1
ATOM 2168 C C . ALA A 1 288 ? 14.350 8.641 -30.521 1.00 90.06 288 ALA A C 1
ATOM 2170 O O . ALA A 1 288 ? 14.050 9.070 -31.640 1.00 90.06 288 ALA A O 1
ATOM 2171 N N . GLY A 1 289 ? 15.562 8.849 -30.006 1.00 87.75 289 GLY A N 1
ATOM 2172 C CA . GLY A 1 289 ? 16.637 9.519 -30.734 1.00 87.75 289 GLY A CA 1
ATOM 2173 C C . GLY A 1 289 ? 17.066 8.772 -32.004 1.00 87.75 289 GLY A C 1
ATOM 2174 O O . GLY A 1 289 ? 16.858 7.568 -32.157 1.00 87.75 289 GLY A O 1
ATOM 2175 N N . THR A 1 290 ? 17.738 9.481 -32.915 1.00 88.56 290 THR A N 1
ATOM 2176 C CA . THR A 1 290 ? 18.191 8.949 -34.216 1.00 88.56 290 THR A CA 1
ATOM 2177 C C . THR A 1 290 ? 19.011 7.660 -34.102 1.00 88.56 290 THR A C 1
ATOM 2179 O O . THR A 1 290 ? 18.915 6.802 -34.973 1.00 88.56 290 THR A O 1
ATOM 2182 N N . ALA A 1 291 ? 19.796 7.498 -33.032 1.00 88.75 291 ALA A N 1
ATOM 2183 C CA . ALA A 1 291 ? 20.612 6.304 -32.813 1.00 88.75 291 ALA A CA 1
ATOM 2184 C C . ALA A 1 291 ? 19.771 5.036 -32.586 1.00 88.75 291 ALA A C 1
ATOM 2186 O O . ALA A 1 291 ? 20.116 3.992 -33.122 1.00 88.75 291 ALA A O 1
ATOM 2187 N N . ALA A 1 292 ? 18.658 5.130 -31.849 1.00 90.31 292 ALA A N 1
ATOM 2188 C CA . ALA A 1 292 ? 17.736 4.009 -31.670 1.00 90.31 292 ALA A CA 1
ATOM 2189 C C . ALA A 1 292 ? 16.941 3.747 -32.956 1.00 90.31 292 ALA A C 1
ATOM 2191 O O . ALA A 1 292 ? 16.815 2.607 -33.387 1.00 90.31 292 ALA A O 1
ATOM 2192 N N . ARG A 1 293 ? 16.481 4.815 -33.623 1.00 92.75 293 ARG A N 1
ATOM 2193 C CA . ARG A 1 293 ? 15.648 4.703 -34.831 1.00 92.75 293 ARG A CA 1
ATOM 2194 C C . ARG A 1 293 ? 16.350 4.105 -36.051 1.00 92.75 293 ARG A C 1
ATOM 2196 O O . ARG A 1 293 ? 15.678 3.678 -36.978 1.00 92.75 293 ARG A O 1
ATOM 2203 N N . ARG A 1 294 ? 17.686 4.102 -36.071 1.00 92.06 294 ARG A N 1
ATOM 2204 C CA . ARG A 1 294 ? 18.499 3.494 -37.141 1.00 92.06 294 ARG A CA 1
ATOM 2205 C C . ARG A 1 294 ? 18.777 2.007 -36.933 1.00 92.06 294 ARG A C 1
ATOM 2207 O O . ARG A 1 294 ? 19.362 1.390 -37.818 1.00 92.06 294 ARG A O 1
ATOM 2214 N N . VAL A 1 295 ? 18.428 1.455 -35.774 1.00 91.94 295 VAL A N 1
ATOM 2215 C CA . VAL A 1 295 ? 18.584 0.026 -35.515 1.00 91.94 295 VAL A CA 1
ATOM 2216 C C . VAL A 1 295 ? 17.395 -0.701 -36.124 1.00 91.94 295 VAL A C 1
ATOM 2218 O O . VAL A 1 295 ? 16.264 -0.509 -35.681 1.00 91.94 295 VAL A O 1
ATOM 2221 N N . ASP A 1 296 ? 17.670 -1.534 -37.121 1.00 90.06 296 ASP A N 1
ATOM 2222 C CA . ASP A 1 296 ? 16.670 -2.428 -37.691 1.00 90.06 296 ASP A CA 1
ATOM 2223 C C . ASP A 1 296 ? 16.322 -3.546 -36.700 1.00 90.06 296 ASP A C 1
ATOM 2225 O O . ASP A 1 296 ? 17.202 -4.095 -36.028 1.00 90.06 296 ASP A O 1
ATOM 2229 N N . GLY A 1 297 ? 15.033 -3.850 -36.573 1.00 92.12 297 GLY A N 1
ATOM 2230 C CA . GLY A 1 297 ? 14.538 -4.878 -35.666 1.00 92.12 297 GLY A CA 1
ATOM 2231 C C . GLY A 1 297 ? 14.891 -4.642 -34.193 1.00 92.12 297 GLY A C 1
ATOM 2232 O O . GLY A 1 297 ? 15.191 -5.613 -33.496 1.00 92.12 297 GLY A O 1
ATOM 2233 N N . LEU A 1 298 ? 14.901 -3.392 -33.711 1.00 95.56 298 LEU A N 1
ATOM 2234 C CA . LEU A 1 298 ? 15.292 -3.055 -32.335 1.00 95.56 298 LEU A CA 1
ATOM 2235 C C . LEU A 1 298 ? 14.355 -3.727 -31.304 1.00 95.56 298 LEU A C 1
ATOM 2237 O O . LEU A 1 298 ? 13.156 -3.440 -31.308 1.00 95.56 298 LEU A O 1
ATOM 2241 N N . PRO A 1 299 ? 14.878 -4.566 -30.387 1.00 96.69 299 PRO A N 1
ATOM 2242 C CA . PRO A 1 299 ? 14.103 -5.132 -29.284 1.00 96.69 299 PRO A CA 1
ATOM 2243 C C . PRO A 1 299 ? 13.574 -4.058 -28.329 1.00 96.69 299 PRO A C 1
ATOM 2245 O O . PRO A 1 299 ? 14.340 -3.209 -27.861 1.00 96.69 299 PRO A O 1
ATOM 2248 N N . ILE A 1 300 ? 12.289 -4.142 -27.993 1.00 96.44 300 ILE A N 1
ATOM 2249 C CA . ILE A 1 300 ? 11.594 -3.275 -27.040 1.00 96.44 300 ILE A CA 1
ATOM 2250 C C . ILE A 1 300 ? 11.001 -4.147 -25.934 1.00 96.44 300 ILE A C 1
ATOM 2252 O O . ILE A 1 300 ? 10.165 -5.004 -26.195 1.00 96.44 300 ILE A O 1
ATOM 2256 N N . LEU A 1 301 ? 11.417 -3.918 -24.691 1.00 97.00 301 LEU A N 1
ATOM 2257 C CA . LEU A 1 301 ? 10.897 -4.613 -23.514 1.00 97.00 301 LEU A CA 1
ATOM 2258 C C . LEU A 1 301 ? 10.081 -3.634 -22.674 1.00 97.00 301 LEU A C 1
ATOM 2260 O O . LEU A 1 301 ? 10.620 -2.637 -22.196 1.00 97.00 301 LEU A O 1
ATOM 2264 N N . VAL A 1 302 ? 8.797 -3.912 -22.474 1.00 95.81 302 VAL A N 1
ATOM 2265 C CA . VAL A 1 302 ? 7.943 -3.119 -21.582 1.00 95.81 302 VAL A CA 1
ATOM 2266 C C . VAL A 1 302 ? 8.084 -3.650 -20.170 1.00 95.81 302 VAL A C 1
ATOM 2268 O O . VAL A 1 302 ? 7.921 -4.844 -19.947 1.00 95.81 302 VAL A O 1
ATOM 2271 N N . VAL A 1 303 ? 8.381 -2.773 -19.218 1.00 92.19 303 VAL A N 1
ATOM 2272 C CA . VAL A 1 303 ? 8.628 -3.118 -17.819 1.00 92.19 303 VAL A CA 1
ATOM 2273 C C . VAL A 1 303 ? 7.694 -2.329 -16.906 1.00 92.19 303 VAL A C 1
ATOM 2275 O O . VAL A 1 303 ? 7.630 -1.105 -16.982 1.00 92.19 303 VAL A O 1
ATOM 2278 N N . ALA A 1 304 ? 7.027 -3.032 -15.993 1.00 86.50 304 ALA A N 1
ATOM 2279 C CA . ALA A 1 304 ? 6.258 -2.463 -14.887 1.00 86.50 304 ALA A CA 1
ATOM 2280 C C . ALA A 1 304 ? 6.716 -3.122 -13.584 1.00 86.50 304 ALA A C 1
ATOM 2282 O O . ALA A 1 304 ? 6.873 -4.340 -13.539 1.00 86.50 304 ALA A O 1
ATOM 2283 N N . ASP A 1 305 ? 6.977 -2.338 -12.537 1.00 75.50 305 ASP A N 1
ATOM 2284 C CA . ASP A 1 305 ? 7.524 -2.823 -11.257 1.00 75.50 305 ASP A CA 1
ATOM 2285 C C . ASP A 1 305 ? 8.754 -3.733 -11.419 1.00 75.50 305 ASP A C 1
ATOM 2287 O O . ASP A 1 305 ? 8.902 -4.752 -10.749 1.00 75.50 305 ASP A O 1
ATOM 2291 N N . ASN A 1 306 ? 9.648 -3.367 -12.344 1.00 84.00 306 ASN A N 1
ATOM 2292 C CA . ASN A 1 306 ? 10.836 -4.144 -12.715 1.00 84.00 306 ASN A CA 1
ATOM 2293 C C . ASN A 1 306 ? 10.540 -5.540 -13.291 1.00 84.00 306 ASN A C 1
ATOM 2295 O O . ASN A 1 306 ? 11.466 -6.332 -13.422 1.00 84.00 306 ASN A O 1
ATOM 2299 N N . ILE A 1 307 ? 9.297 -5.849 -13.660 1.00 86.69 307 ILE A N 1
ATOM 2300 C CA . ILE A 1 307 ? 8.906 -7.082 -14.348 1.00 86.69 307 ILE A CA 1
ATOM 2301 C C . ILE A 1 307 ? 8.599 -6.769 -15.806 1.00 86.69 307 ILE A C 1
ATOM 2303 O O . ILE A 1 307 ? 7.880 -5.815 -16.100 1.00 86.69 307 ILE A O 1
ATOM 2307 N N . VAL A 1 308 ? 9.134 -7.565 -16.729 1.00 92.56 308 VAL A N 1
ATOM 2308 C CA . VAL A 1 308 ? 8.812 -7.428 -18.152 1.00 92.56 308 VAL A CA 1
ATOM 2309 C C . VAL A 1 308 ? 7.383 -7.912 -18.397 1.00 92.56 308 VAL A C 1
ATOM 2311 O O . VAL A 1 308 ? 7.032 -9.040 -18.059 1.00 92.56 308 VAL A O 1
ATOM 2314 N N . ARG A 1 309 ? 6.565 -7.050 -18.997 1.00 93.19 309 ARG A N 1
ATOM 2315 C CA . ARG A 1 309 ? 5.137 -7.264 -19.272 1.00 93.19 309 ARG A CA 1
ATOM 2316 C C . ARG A 1 309 ? 4.812 -7.485 -20.737 1.00 93.19 309 ARG A C 1
ATOM 2318 O O . ARG A 1 309 ? 3.734 -7.972 -21.043 1.00 93.19 309 ARG A O 1
ATOM 2325 N N . GLY A 1 310 ? 5.734 -7.133 -21.621 1.00 94.69 310 GLY A N 1
ATOM 2326 C CA . GLY A 1 310 ? 5.610 -7.362 -23.051 1.00 94.69 310 GLY A CA 1
ATOM 2327 C C . GLY A 1 310 ? 6.964 -7.221 -23.723 1.00 94.69 310 GLY A C 1
ATOM 2328 O O . GLY A 1 310 ? 7.831 -6.484 -23.238 1.00 94.69 310 GLY A O 1
ATOM 2329 N N . ALA A 1 311 ? 7.146 -7.934 -24.827 1.00 96.81 311 ALA A N 1
ATOM 2330 C CA . ALA A 1 311 ? 8.349 -7.857 -25.632 1.00 96.81 311 ALA A CA 1
ATOM 2331 C C . ALA A 1 311 ? 7.975 -7.722 -27.107 1.00 96.81 311 ALA A C 1
ATOM 2333 O O . ALA A 1 311 ? 7.203 -8.507 -27.651 1.00 96.81 311 ALA A O 1
ATOM 2334 N N . TYR A 1 312 ? 8.540 -6.708 -27.747 1.00 96.81 312 TYR A N 1
ATOM 2335 C CA . TYR A 1 312 ? 8.216 -6.312 -29.109 1.00 96.81 312 TYR A CA 1
ATOM 2336 C C . TYR A 1 312 ? 9.487 -6.108 -29.917 1.00 96.81 312 TYR A C 1
ATOM 2338 O O . TYR A 1 312 ? 10.583 -5.931 -29.370 1.00 96.81 312 TYR A O 1
ATOM 2346 N N . ARG A 1 313 ? 9.324 -6.056 -31.236 1.00 96.12 313 ARG A N 1
ATOM 2347 C CA . ARG A 1 313 ? 10.405 -5.717 -32.154 1.00 96.12 313 ARG A CA 1
ATOM 2348 C C . ARG A 1 313 ? 10.008 -4.550 -33.041 1.00 96.12 313 ARG A C 1
ATOM 2350 O O . ARG A 1 313 ? 9.092 -4.666 -33.848 1.00 96.12 313 ARG A O 1
ATOM 2357 N N 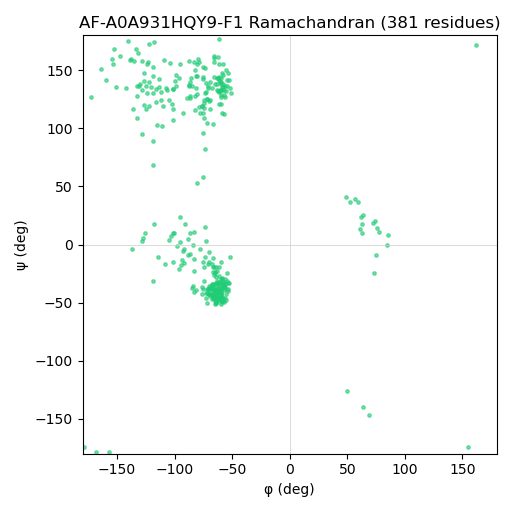. ALA A 1 314 ? 10.728 -3.437 -32.920 1.00 95.62 314 ALA A N 1
ATOM 2358 C CA . ALA A 1 314 ? 10.505 -2.280 -33.776 1.00 95.62 314 ALA A CA 1
ATOM 2359 C C . ALA A 1 314 ? 11.049 -2.533 -35.188 1.00 95.62 314 ALA A C 1
ATOM 2361 O O . ALA A 1 314 ? 12.241 -2.774 -35.371 1.00 95.62 314 ALA A O 1
ATOM 2362 N N . THR A 1 315 ? 10.167 -2.428 -36.174 1.00 93.75 315 THR A N 1
ATOM 2363 C CA . THR A 1 315 ? 10.443 -2.483 -37.618 1.00 93.75 315 THR A CA 1
ATOM 2364 C C . THR A 1 315 ? 10.464 -1.090 -38.254 1.00 93.75 315 THR A C 1
ATOM 2366 O O . THR A 1 315 ? 10.972 -0.912 -39.357 1.00 93.75 315 THR A O 1
ATOM 2369 N N . GLY A 1 316 ? 9.942 -0.077 -37.557 1.00 92.81 316 GLY A N 1
ATOM 2370 C CA . GLY A 1 316 ? 9.896 1.297 -38.044 1.00 92.81 316 GLY A CA 1
ATOM 2371 C C . GLY A 1 316 ? 9.515 2.297 -36.960 1.00 92.81 316 GLY A C 1
ATOM 2372 O O . GLY A 1 316 ? 9.323 1.936 -35.799 1.00 92.81 316 GLY A O 1
ATOM 2373 N N . TRP A 1 317 ? 9.423 3.570 -37.344 1.00 94.88 317 TRP A N 1
ATOM 2374 C CA . TRP A 1 317 ? 9.094 4.669 -36.438 1.00 94.88 317 TRP A CA 1
ATOM 2375 C C . TRP A 1 317 ? 8.204 5.693 -37.130 1.00 94.88 317 TRP A C 1
ATOM 2377 O O . TRP A 1 317 ? 8.509 6.128 -38.239 1.00 94.88 317 TRP A O 1
ATOM 2387 N N . GLU A 1 318 ? 7.160 6.128 -36.437 1.00 93.75 318 GLU A N 1
ATOM 2388 C CA . GLU A 1 318 ? 6.254 7.187 -36.867 1.00 93.75 318 GLU A CA 1
ATOM 2389 C C . GLU A 1 318 ? 6.425 8.407 -35.957 1.00 93.75 318 GLU A C 1
ATOM 2391 O O . GLU A 1 318 ? 6.461 8.286 -34.731 1.00 93.75 318 GLU A O 1
ATOM 2396 N N . ALA A 1 319 ? 6.575 9.593 -36.548 1.00 90.50 319 ALA A N 1
ATOM 2397 C CA . ALA A 1 319 ? 6.694 10.830 -35.786 1.00 90.50 319 ALA A CA 1
ATOM 2398 C C . ALA A 1 319 ? 5.325 11.237 -35.225 1.00 90.50 319 ALA A C 1
ATOM 2400 O O . ALA A 1 319 ? 4.372 11.430 -35.977 1.00 90.50 319 ALA A O 1
ATOM 2401 N N . ALA A 1 320 ? 5.242 11.413 -33.909 1.00 85.75 320 ALA A N 1
ATOM 2402 C CA . ALA A 1 320 ? 4.080 12.010 -33.270 1.00 85.75 320 ALA A CA 1
ATOM 2403 C C . ALA A 1 320 ? 4.112 13.541 -33.401 1.00 85.75 320 ALA A C 1
ATOM 2405 O O . ALA A 1 320 ? 5.166 14.152 -33.612 1.00 85.75 320 ALA A O 1
ATOM 2406 N N . SER A 1 321 ? 2.943 14.169 -33.251 1.00 71.44 321 SER A N 1
ATOM 2407 C CA . SER A 1 321 ? 2.813 15.625 -33.338 1.00 71.44 321 SER A CA 1
ATOM 2408 C C . SER A 1 321 ? 3.678 16.330 -32.293 1.00 71.44 321 SER A C 1
ATOM 2410 O O . SER A 1 321 ? 3.741 15.930 -31.130 1.00 71.44 321 SER A O 1
ATOM 2412 N N . ARG A 1 322 ? 4.339 17.410 -32.715 1.00 70.69 322 ARG A N 1
ATOM 2413 C CA . ARG A 1 322 ? 5.100 18.289 -31.826 1.00 70.69 322 ARG A CA 1
ATOM 2414 C C . ARG A 1 322 ? 4.119 19.061 -30.943 1.00 70.69 322 ARG A C 1
ATOM 2416 O O . ARG A 1 322 ? 3.266 19.767 -31.470 1.00 70.69 322 ARG A O 1
ATOM 2423 N N . THR A 1 323 ? 4.268 18.962 -29.628 1.00 67.69 323 THR A N 1
ATOM 2424 C CA . THR A 1 323 ? 3.461 19.720 -28.659 1.00 67.69 323 THR A CA 1
ATOM 2425 C C . THR A 1 323 ? 4.352 20.625 -27.809 1.00 67.69 323 THR A C 1
ATOM 2427 O O . THR A 1 323 ? 5.538 20.336 -27.609 1.00 67.69 323 THR A O 1
ATOM 2430 N N . GLU A 1 324 ? 3.794 21.736 -27.316 1.00 62.88 324 GLU A N 1
ATOM 2431 C CA . GLU A 1 324 ? 4.485 22.621 -26.363 1.00 62.88 324 GLU A CA 1
ATOM 2432 C C . GLU A 1 324 ? 4.780 21.901 -25.037 1.00 62.88 324 GLU A C 1
ATOM 2434 O O . GLU A 1 324 ? 5.853 22.087 -24.467 1.00 62.88 324 GLU A O 1
ATOM 2439 N N . GLU A 1 325 ? 3.899 20.984 -24.620 1.00 61.59 325 GLU A N 1
ATOM 2440 C CA . GLU A 1 325 ? 4.059 20.136 -23.427 1.00 61.59 325 GLU A CA 1
ATOM 2441 C C . GLU A 1 325 ? 5.329 19.267 -23.457 1.00 61.59 325 GLU A C 1
ATOM 2443 O O . GLU A 1 325 ? 5.935 19.013 -22.420 1.00 61.59 325 GLU A O 1
ATOM 2448 N N . ASN A 1 326 ? 5.797 18.871 -24.646 1.00 60.94 326 ASN A N 1
ATOM 2449 C CA . ASN A 1 326 ? 7.007 18.059 -24.821 1.00 60.94 326 ASN A CA 1
ATOM 2450 C C . ASN A 1 326 ? 8.286 18.904 -25.003 1.00 60.94 326 ASN A C 1
ATOM 2452 O O . ASN A 1 326 ? 9.293 18.421 -25.539 1.00 60.94 326 ASN A O 1
ATOM 2456 N N . GLY A 1 327 ? 8.252 20.193 -24.639 1.00 62.31 327 GLY A N 1
ATOM 2457 C CA . GLY A 1 327 ? 9.393 21.110 -24.758 1.00 62.31 327 GLY A CA 1
ATOM 2458 C C . GLY A 1 327 ? 9.862 21.312 -26.203 1.00 62.31 327 GLY A C 1
ATOM 2459 O O . GLY A 1 327 ? 11.032 21.602 -26.452 1.00 62.31 327 GLY A O 1
ATOM 2460 N N . GLY A 1 328 ? 8.972 21.090 -27.177 1.00 65.62 328 GLY A N 1
ATOM 2461 C CA . GLY A 1 328 ? 9.276 21.187 -28.601 1.00 65.62 328 GLY A CA 1
ATOM 2462 C C . GLY A 1 328 ? 10.077 20.014 -29.185 1.00 65.62 328 GLY A C 1
ATOM 2463 O O . GLY A 1 328 ? 10.567 20.158 -30.308 1.00 65.62 328 GLY A O 1
ATOM 2464 N N . THR A 1 329 ? 10.193 18.879 -28.488 1.00 74.38 329 THR A N 1
ATOM 2465 C CA . THR A 1 329 ? 10.832 17.653 -29.006 1.00 74.38 329 THR A CA 1
ATOM 2466 C C . THR A 1 329 ? 9.825 16.786 -29.764 1.00 74.38 329 THR A C 1
ATOM 2468 O O . THR A 1 329 ? 8.700 16.591 -29.312 1.00 74.38 329 THR A O 1
ATOM 2471 N N . ILE A 1 330 ? 10.224 16.247 -30.921 1.00 83.62 330 ILE A N 1
ATOM 2472 C CA . ILE A 1 330 ? 9.413 15.265 -31.657 1.00 83.62 330 ILE A CA 1
ATOM 2473 C C . ILE A 1 330 ? 9.541 13.915 -30.948 1.00 83.62 330 ILE A C 1
ATOM 2475 O O . ILE A 1 330 ? 10.645 13.373 -30.844 1.00 83.62 330 ILE A O 1
ATOM 2479 N N . LEU A 1 331 ? 8.416 13.385 -30.475 1.00 90.06 331 LEU A N 1
ATOM 2480 C CA . LEU A 1 331 ? 8.318 12.016 -29.980 1.00 90.06 331 LEU A CA 1
ATOM 2481 C C . LEU A 1 331 ? 7.995 11.067 -31.137 1.00 90.06 331 LEU A C 1
ATOM 2483 O O . LEU A 1 331 ? 7.471 11.483 -32.168 1.00 90.06 331 LEU A O 1
ATOM 2487 N N . TYR A 1 332 ? 8.305 9.789 -30.971 1.00 92.56 332 TYR A N 1
ATOM 2488 C CA . TYR A 1 332 ? 8.109 8.773 -31.993 1.00 92.56 332 TYR A CA 1
ATOM 2489 C C . TYR A 1 332 ? 7.402 7.560 -31.411 1.00 92.56 332 TYR A C 1
ATOM 2491 O O . TYR A 1 332 ? 7.767 7.069 -30.343 1.00 92.56 332 TYR A O 1
ATOM 2499 N N . ARG A 1 333 ? 6.426 7.053 -32.153 1.00 93.19 333 ARG A N 1
ATOM 2500 C CA . ARG A 1 333 ? 5.826 5.740 -31.937 1.00 93.19 333 ARG A CA 1
ATOM 2501 C C . ARG A 1 333 ? 6.645 4.711 -32.708 1.00 93.19 333 ARG A C 1
ATOM 2503 O O . ARG A 1 333 ? 7.045 4.982 -33.841 1.00 93.19 333 ARG A O 1
ATOM 2510 N N . PHE A 1 334 ? 6.920 3.555 -32.114 1.00 94.06 334 PHE A N 1
ATOM 2511 C CA . PHE A 1 334 ? 7.519 2.458 -32.869 1.00 94.06 334 PHE A CA 1
ATOM 2512 C C . PHE A 1 334 ? 6.431 1.714 -33.649 1.00 94.06 334 PHE A C 1
ATOM 2514 O O . PHE A 1 334 ? 5.305 1.576 -33.186 1.00 94.06 334 PHE A O 1
ATOM 2521 N N . LEU A 1 335 ? 6.778 1.229 -34.833 1.00 92.81 335 LEU A N 1
ATOM 2522 C CA . LEU A 1 335 ? 5.970 0.296 -35.609 1.00 92.81 335 LEU A CA 1
ATOM 2523 C C . LEU A 1 335 ? 6.579 -1.089 -35.424 1.00 92.81 335 LEU A C 1
ATOM 2525 O O . LEU A 1 335 ? 7.800 -1.226 -35.514 1.00 92.81 335 LEU A O 1
ATOM 2529 N N . GLY A 1 336 ? 5.780 -2.113 -35.157 1.00 89.94 336 GLY A N 1
ATOM 2530 C CA . GLY A 1 336 ? 6.287 -3.458 -34.905 1.00 89.94 336 GLY A CA 1
ATOM 2531 C C . GLY A 1 336 ? 5.265 -4.335 -34.209 1.00 89.94 336 GLY A C 1
ATOM 2532 O O . GLY A 1 336 ? 4.248 -3.836 -33.753 1.00 89.94 336 GLY A O 1
ATOM 2533 N N . GLU A 1 337 ? 5.555 -5.621 -34.084 1.00 92.06 337 GLU A N 1
ATOM 2534 C CA . GLU A 1 337 ? 4.664 -6.607 -33.464 1.00 92.06 337 GLU A CA 1
ATOM 2535 C C . GLU A 1 337 ? 5.318 -7.220 -32.220 1.00 92.06 337 GLU A C 1
ATOM 2537 O O . GLU A 1 337 ? 6.481 -6.925 -31.902 1.00 92.06 337 GLU A O 1
ATOM 2542 N N . SER A 1 338 ? 4.562 -8.046 -31.493 1.00 92.69 338 SER A N 1
ATOM 2543 C CA . SER A 1 338 ? 5.129 -8.896 -30.445 1.00 92.69 338 SER A CA 1
ATOM 2544 C C . SER A 1 338 ? 6.211 -9.806 -31.023 1.00 92.69 338 SER A C 1
ATOM 2546 O O . SER A 1 338 ? 6.159 -10.230 -32.179 1.00 92.69 338 SER A O 1
ATOM 2548 N N . ASP A 1 339 ? 7.233 -10.074 -30.215 1.00 94.25 339 ASP A N 1
ATOM 2549 C CA . ASP A 1 339 ? 8.326 -10.969 -30.579 1.00 94.25 339 ASP A CA 1
ATOM 2550 C C . ASP A 1 339 ? 8.236 -12.238 -29.718 1.00 94.25 339 ASP A C 1
ATOM 2552 O O . ASP A 1 339 ? 8.647 -12.203 -28.555 1.00 94.25 339 ASP A O 1
ATOM 2556 N N . PRO A 1 340 ? 7.725 -13.363 -30.259 1.00 92.88 340 PRO A N 1
ATOM 2557 C CA . PRO A 1 340 ? 7.488 -14.577 -29.479 1.00 92.88 340 PRO A CA 1
ATOM 2558 C C . PRO A 1 340 ? 8.749 -15.157 -28.824 1.00 92.88 340 PRO A C 1
ATOM 2560 O O . PRO A 1 340 ? 8.668 -15.792 -27.769 1.00 92.88 340 PRO A O 1
ATOM 2563 N N . GLU A 1 341 ? 9.924 -14.960 -29.432 1.00 93.12 341 GLU A N 1
ATOM 2564 C CA . GLU A 1 341 ? 11.185 -15.432 -28.859 1.00 93.12 341 GLU A CA 1
ATOM 2565 C C . GLU A 1 341 ? 11.584 -14.575 -27.659 1.00 93.12 341 GLU A C 1
ATOM 2567 O O . GLU A 1 341 ? 11.919 -15.110 -26.597 1.00 93.12 341 GLU A O 1
ATOM 2572 N N . LEU A 1 342 ? 11.494 -13.249 -27.794 1.00 93.50 342 LEU A N 1
ATOM 2573 C CA . LEU A 1 342 ? 11.754 -12.342 -26.679 1.00 93.50 342 LEU A CA 1
ATOM 2574 C C . LEU A 1 342 ? 10.712 -12.497 -25.570 1.00 93.50 342 LEU A C 1
ATOM 2576 O O . LEU A 1 342 ? 11.083 -12.465 -24.399 1.00 93.50 342 LEU A O 1
ATOM 2580 N N . GLU A 1 343 ? 9.439 -12.707 -25.904 1.00 93.00 343 GLU A N 1
ATOM 2581 C CA . GLU A 1 343 ? 8.383 -12.922 -24.914 1.00 93.00 343 GLU A CA 1
ATOM 2582 C C . GLU A 1 343 ? 8.683 -14.143 -24.054 1.00 93.00 343 GLU A C 1
ATOM 2584 O O . GLU A 1 343 ? 8.757 -14.037 -22.831 1.00 93.00 343 GLU A O 1
ATOM 2589 N N . LYS A 1 344 ? 8.977 -15.281 -24.691 1.00 91.75 344 LYS A N 1
ATOM 2590 C CA . LYS A 1 344 ? 9.337 -16.519 -23.994 1.00 91.75 344 LYS A CA 1
ATOM 2591 C C . LYS A 1 344 ? 10.566 -16.362 -23.093 1.00 91.75 344 LYS A C 1
ATOM 2593 O O . LYS A 1 344 ? 10.685 -17.056 -22.084 1.00 91.75 344 LYS A O 1
ATOM 2598 N N . MET A 1 345 ? 11.510 -15.507 -23.478 1.00 90.38 345 MET A N 1
ATOM 2599 C CA . MET A 1 345 ? 12.751 -15.294 -22.733 1.00 90.38 345 MET A CA 1
ATOM 2600 C C . MET A 1 345 ? 12.619 -14.287 -21.591 1.00 90.38 345 MET A C 1
ATOM 2602 O O . MET A 1 345 ? 13.310 -14.439 -20.581 1.00 90.38 345 MET A O 1
ATOM 2606 N N . PHE A 1 346 ? 11.806 -13.246 -21.770 1.00 93.19 346 PHE A N 1
ATOM 2607 C CA . PHE A 1 346 ? 11.828 -12.069 -20.910 1.00 93.19 346 PHE A CA 1
ATOM 2608 C C . PHE A 1 346 ? 10.526 -11.810 -20.162 1.00 93.19 346 PHE A C 1
ATOM 2610 O O . PHE A 1 346 ? 10.622 -11.285 -19.058 1.00 93.19 346 PHE A O 1
ATOM 2617 N N . VAL A 1 347 ? 9.343 -12.145 -20.683 1.00 91.38 347 VAL A N 1
ATOM 2618 C CA . VAL A 1 347 ? 8.080 -11.870 -19.971 1.00 91.38 347 VAL A CA 1
ATOM 2619 C C . VAL A 1 347 ? 8.076 -12.580 -18.613 1.00 91.38 347 VAL A C 1
ATOM 2621 O O . VAL A 1 347 ? 8.621 -13.672 -18.467 1.00 91.38 347 VAL A O 1
ATOM 2624 N N . ASP A 1 348 ? 7.555 -11.893 -17.596 1.00 87.12 348 ASP A N 1
ATOM 2625 C CA . ASP A 1 348 ? 7.561 -12.297 -16.181 1.00 87.12 348 ASP A CA 1
ATOM 2626 C C . ASP A 1 348 ? 8.952 -12.438 -15.543 1.00 87.12 348 ASP A C 1
ATOM 2628 O O . ASP A 1 348 ? 9.091 -12.879 -14.398 1.00 87.12 348 ASP A O 1
ATOM 2632 N N . THR A 1 349 ? 10.003 -12.003 -16.241 1.00 89.31 349 THR A N 1
ATOM 2633 C CA . THR A 1 349 ? 11.343 -11.900 -15.665 1.00 89.31 349 THR A CA 1
ATOM 2634 C C . THR A 1 349 ? 11.635 -10.500 -15.142 1.00 89.31 349 THR A C 1
ATOM 2636 O O . THR A 1 349 ? 11.074 -9.495 -15.588 1.00 89.31 349 THR A O 1
ATOM 2639 N N . ARG A 1 350 ? 12.554 -10.430 -14.177 1.00 86.62 350 ARG A N 1
ATOM 2640 C CA . ARG A 1 350 ? 12.936 -9.192 -13.507 1.00 86.62 350 ARG A CA 1
ATOM 2641 C C . ARG A 1 350 ? 14.082 -8.462 -14.211 1.00 86.62 350 ARG A C 1
ATOM 2643 O O . ARG A 1 350 ? 15.181 -9.010 -14.370 1.00 86.62 350 ARG A O 1
ATOM 2650 N N . VAL A 1 351 ? 13.856 -7.188 -14.521 1.00 87.81 351 VAL A N 1
ATOM 2651 C CA . VAL A 1 351 ? 14.821 -6.224 -15.063 1.00 87.81 351 VAL A CA 1
ATOM 2652 C C . VAL A 1 351 ? 14.838 -4.975 -14.187 1.00 87.81 351 VAL A C 1
ATOM 2654 O O . VAL A 1 351 ? 13.832 -4.288 -14.057 1.00 87.81 351 VAL A O 1
ATOM 2657 N N . THR A 1 352 ? 15.996 -4.661 -13.615 1.00 83.56 352 THR A N 1
ATOM 2658 C CA . THR A 1 352 ? 16.231 -3.488 -12.762 1.00 83.56 352 THR A CA 1
ATOM 2659 C C . THR A 1 352 ? 17.117 -2.449 -13.476 1.00 83.56 352 THR A C 1
ATOM 2661 O O . THR A 1 352 ? 17.832 -2.811 -14.419 1.00 83.56 352 THR A O 1
ATOM 2664 N N . PRO A 1 353 ? 17.094 -1.159 -13.072 1.00 82.44 353 PRO A N 1
ATOM 2665 C CA . PRO A 1 353 ? 17.833 -0.087 -13.753 1.00 82.44 353 PRO A CA 1
ATOM 2666 C C . PRO A 1 353 ? 19.341 -0.343 -13.875 1.00 82.44 353 PRO A C 1
ATOM 2668 O O . PRO A 1 353 ? 19.958 -0.012 -14.890 1.00 82.44 353 PRO A O 1
ATOM 2671 N N . ASP A 1 354 ? 19.938 -0.965 -12.860 1.00 81.12 354 ASP A N 1
ATOM 2672 C CA . ASP A 1 354 ? 21.365 -1.282 -12.793 1.00 81.12 354 ASP A CA 1
ATOM 2673 C C . ASP A 1 354 ? 21.806 -2.225 -13.918 1.00 81.12 354 ASP A C 1
ATOM 2675 O O . ASP A 1 354 ? 22.936 -2.118 -14.397 1.00 81.12 354 ASP A O 1
ATOM 2679 N N . ARG A 1 355 ? 20.897 -3.055 -14.449 1.00 84.06 355 ARG A N 1
ATOM 2680 C CA . ARG A 1 355 ? 21.172 -3.916 -15.613 1.00 84.06 355 ARG A CA 1
ATOM 2681 C C . ARG A 1 355 ? 21.385 -3.138 -16.908 1.00 84.06 355 ARG A C 1
ATOM 2683 O O . ARG A 1 355 ? 21.928 -3.686 -17.866 1.00 84.06 355 ARG A O 1
ATOM 2690 N N . LEU A 1 356 ? 20.976 -1.871 -16.937 1.00 84.88 356 LEU A N 1
ATOM 2691 C CA . LEU A 1 356 ? 21.258 -0.917 -18.009 1.00 84.88 356 LEU A CA 1
ATOM 2692 C C . LEU A 1 356 ? 22.368 0.078 -17.614 1.00 84.88 356 LEU A C 1
ATOM 2694 O O . LEU A 1 356 ? 22.630 1.028 -18.349 1.00 84.88 356 LEU A O 1
ATOM 2698 N N . GLY A 1 357 ? 23.025 -0.114 -16.464 1.00 82.56 357 GLY A N 1
ATOM 2699 C CA . GLY A 1 357 ? 23.999 0.830 -15.912 1.00 82.56 357 GLY A CA 1
ATOM 2700 C C . GLY A 1 357 ? 23.366 2.112 -15.359 1.00 82.56 357 GLY A C 1
ATOM 2701 O O . GLY A 1 357 ? 24.052 3.123 -15.210 1.00 82.56 357 GLY A O 1
ATOM 2702 N N . LEU A 1 358 ? 22.060 2.098 -15.075 1.00 78.94 358 LEU A N 1
ATOM 2703 C CA . LEU A 1 358 ? 21.328 3.238 -14.531 1.00 78.94 358 LEU A CA 1
ATOM 2704 C C . LEU A 1 358 ? 21.221 3.124 -13.009 1.00 78.94 358 LEU A C 1
ATOM 2706 O O . LEU A 1 358 ? 21.013 2.046 -12.466 1.00 78.94 358 LEU A O 1
ATOM 2710 N N . LYS A 1 359 ? 21.299 4.261 -12.309 1.00 70.38 359 LYS A N 1
ATOM 2711 C CA . LYS A 1 359 ? 21.005 4.307 -10.865 1.00 70.38 359 LYS A CA 1
ATOM 2712 C C . LYS A 1 359 ? 19.506 4.220 -10.566 1.00 70.38 359 LYS A C 1
ATOM 2714 O O . LYS A 1 359 ? 19.127 3.732 -9.514 1.00 70.38 359 LYS A O 1
ATOM 2719 N N . ARG A 1 360 ? 18.676 4.738 -11.473 1.00 74.31 360 ARG A N 1
ATOM 2720 C CA . ARG A 1 360 ? 17.210 4.770 -11.390 1.00 74.31 360 ARG A CA 1
ATOM 2721 C C . ARG A 1 360 ? 16.620 4.837 -12.792 1.00 74.31 360 ARG A C 1
ATOM 2723 O O . ARG A 1 360 ? 17.305 5.270 -13.723 1.00 74.31 360 ARG A O 1
ATOM 2730 N N . TRP A 1 361 ? 15.357 4.459 -12.934 1.00 81.44 361 TRP A N 1
ATOM 2731 C CA . TRP A 1 361 ? 14.650 4.615 -14.202 1.00 81.44 361 TRP A CA 1
ATOM 2732 C C . TRP A 1 361 ? 14.451 6.099 -14.564 1.00 81.44 361 TRP A C 1
ATOM 2734 O O . TRP A 1 361 ? 14.214 6.916 -13.669 1.00 81.44 361 TRP A O 1
ATOM 2744 N N . PRO A 1 362 ? 14.515 6.469 -15.857 1.00 82.19 362 PRO A N 1
ATOM 2745 C CA . PRO A 1 362 ? 14.156 7.810 -16.315 1.00 82.19 362 PRO A CA 1
ATOM 2746 C C . PRO A 1 362 ? 12.686 8.126 -16.020 1.00 82.19 362 PRO A C 1
ATOM 2748 O O . PRO A 1 362 ? 11.832 7.249 -16.142 1.00 82.19 362 PRO A O 1
ATOM 2751 N N . SER A 1 363 ? 12.379 9.382 -15.682 1.00 75.25 363 SER A N 1
ATOM 2752 C CA . SER A 1 363 ? 11.003 9.822 -15.392 1.00 75.25 363 SER A CA 1
ATOM 2753 C C . SER A 1 363 ? 10.064 9.656 -16.587 1.00 75.25 363 SER A C 1
ATOM 2755 O O . SER A 1 363 ? 8.894 9.354 -16.415 1.00 75.25 363 SER A O 1
ATOM 2757 N N . HIS A 1 364 ? 10.591 9.797 -17.802 1.00 80.50 364 HIS A N 1
ATOM 2758 C CA . HIS A 1 364 ? 9.859 9.622 -19.057 1.00 80.50 364 HIS A CA 1
ATOM 2759 C C . HIS A 1 364 ? 9.823 8.159 -19.547 1.00 80.50 364 HIS A C 1
ATOM 2761 O O . HIS A 1 364 ? 9.533 7.918 -20.714 1.00 80.50 364 HIS A O 1
ATOM 2767 N N . GLY A 1 365 ? 10.248 7.184 -18.735 1.00 87.00 365 GLY A N 1
ATOM 2768 C CA . GLY A 1 365 ? 10.151 5.742 -19.011 1.00 87.00 365 GLY A CA 1
ATOM 2769 C C . GLY A 1 365 ? 11.094 5.148 -20.073 1.00 87.00 365 GLY A C 1
ATOM 2770 O O . GLY A 1 365 ? 11.423 3.968 -20.004 1.00 87.00 365 GLY A O 1
ATOM 2771 N N . TRP A 1 366 ? 11.580 5.939 -21.031 1.00 90.81 366 TRP A N 1
ATOM 2772 C CA . TRP A 1 366 ? 12.465 5.487 -22.118 1.00 90.81 366 TRP A CA 1
ATOM 2773 C C . TRP A 1 366 ? 13.919 5.234 -21.672 1.00 90.81 366 TRP A C 1
ATOM 2775 O O . TRP A 1 366 ? 14.647 6.176 -21.362 1.00 90.81 366 TRP A O 1
ATOM 2785 N N . ALA A 1 367 ? 14.379 3.979 -21.705 1.00 92.75 367 ALA A N 1
ATOM 2786 C CA . ALA A 1 367 ? 15.732 3.585 -21.297 1.00 92.75 367 ALA A CA 1
ATOM 2787 C C . ALA A 1 367 ? 16.453 2.750 -22.384 1.00 92.75 367 ALA A C 1
ATOM 2789 O O . ALA A 1 367 ? 16.283 1.530 -22.455 1.00 92.75 367 ALA A O 1
ATOM 2790 N N . PRO A 1 368 ? 17.270 3.377 -23.252 1.00 92.69 368 PRO A N 1
ATOM 2791 C CA . PRO A 1 368 ? 17.957 2.679 -24.334 1.00 92.69 368 PRO A CA 1
ATOM 2792 C C . PRO A 1 368 ? 19.298 2.072 -23.884 1.00 92.69 368 PRO A C 1
ATOM 2794 O O . PRO A 1 368 ? 20.095 2.720 -23.207 1.00 92.69 368 PRO A O 1
ATOM 2797 N N . ARG A 1 369 ? 19.602 0.860 -24.359 1.00 90.44 369 ARG A N 1
ATOM 2798 C CA . ARG A 1 369 ? 20.918 0.206 -24.278 1.00 90.44 369 ARG A CA 1
ATOM 2799 C C . ARG A 1 369 ? 21.430 -0.043 -25.694 1.00 90.44 369 ARG A C 1
ATOM 2801 O O . ARG A 1 369 ? 21.163 -1.082 -26.282 1.00 90.44 369 ARG A O 1
ATOM 2808 N N . LEU A 1 370 ? 22.146 0.924 -26.265 1.00 85.94 370 LEU A N 1
ATOM 2809 C CA . LEU A 1 370 ? 22.562 0.870 -27.678 1.00 85.94 370 LEU A CA 1
ATOM 2810 C C . LEU A 1 370 ? 23.965 0.290 -27.900 1.00 85.94 370 LEU A C 1
ATOM 2812 O O . LEU A 1 370 ? 24.295 -0.102 -29.014 1.00 85.94 370 LEU A O 1
ATOM 2816 N N . THR A 1 371 ? 24.800 0.225 -26.863 1.00 79.12 371 THR A N 1
ATOM 2817 C CA . THR A 1 371 ? 26.174 -0.289 -26.952 1.00 79.12 371 THR A CA 1
ATOM 2818 C C . THR A 1 371 ? 26.509 -1.158 -25.739 1.00 79.12 371 THR A C 1
ATOM 2820 O O . THR A 1 371 ? 25.882 -1.053 -24.686 1.00 79.12 371 THR A O 1
ATOM 2823 N N . LYS A 1 372 ? 27.516 -2.035 -25.881 1.00 60.47 372 LYS A N 1
ATOM 2824 C CA . LYS A 1 372 ? 28.033 -2.857 -24.768 1.00 60.47 372 LYS A CA 1
ATOM 2825 C C . LYS A 1 372 ? 28.896 -2.059 -23.783 1.00 60.47 372 LYS A C 1
ATOM 2827 O O . LYS A 1 372 ? 29.180 -2.544 -22.692 1.00 60.47 372 LYS A O 1
ATOM 2832 N N . ALA A 1 373 ? 29.339 -0.861 -24.164 1.00 55.47 373 ALA A N 1
ATOM 2833 C CA . ALA A 1 373 ? 30.147 -0.013 -23.303 1.00 55.47 373 ALA A CA 1
ATOM 2834 C C . ALA A 1 373 ? 29.252 0.597 -22.217 1.00 55.47 373 ALA A C 1
ATOM 2836 O O . ALA A 1 373 ? 28.437 1.470 -22.505 1.00 55.47 373 ALA A O 1
ATOM 2837 N N . MET A 1 374 ? 29.406 0.140 -20.971 1.00 47.91 374 MET A N 1
ATOM 2838 C CA . MET A 1 374 ? 28.795 0.818 -19.828 1.00 47.91 374 MET A CA 1
ATOM 2839 C C . MET A 1 374 ? 29.243 2.287 -19.831 1.00 47.91 374 MET A C 1
ATOM 2841 O O . MET A 1 374 ? 30.446 2.538 -19.981 1.00 47.91 374 MET A O 1
ATOM 2845 N N . PRO A 1 375 ? 28.330 3.262 -19.680 1.00 44.56 375 PRO A N 1
ATOM 2846 C CA . PRO A 1 375 ? 28.733 4.651 -19.560 1.00 44.56 375 PRO A CA 1
ATOM 2847 C C . PRO A 1 375 ? 29.657 4.779 -18.345 1.00 44.56 375 PRO A C 1
ATOM 2849 O O . PRO A 1 375 ? 29.247 4.556 -17.206 1.00 44.56 375 PRO A O 1
ATOM 2852 N N . ARG A 1 376 ? 30.936 5.098 -18.584 1.00 34.97 376 ARG A N 1
ATOM 2853 C CA . ARG A 1 376 ? 31.850 5.469 -17.500 1.00 34.97 376 ARG A CA 1
ATOM 2854 C C . ARG A 1 376 ? 31.254 6.695 -16.806 1.00 34.97 376 ARG A C 1
ATOM 2856 O O . ARG A 1 376 ? 30.831 7.612 -17.512 1.00 34.97 376 ARG A O 1
ATOM 2863 N N . PRO A 1 377 ? 31.233 6.752 -15.465 1.00 36.38 377 PRO A N 1
ATOM 2864 C CA . PRO A 1 377 ? 30.845 7.968 -14.772 1.00 36.38 377 PRO A CA 1
ATOM 2865 C C . PRO A 1 377 ? 31.771 9.097 -15.232 1.00 36.38 377 PRO A C 1
ATOM 2867 O O . PRO A 1 377 ? 32.975 9.068 -14.983 1.00 36.38 377 PRO A O 1
ATOM 2870 N N . THR A 1 378 ? 31.220 10.069 -15.956 1.00 34.44 378 THR A N 1
ATOM 2871 C CA . THR A 1 378 ? 31.919 11.311 -16.283 1.00 34.44 378 THR A CA 1
ATOM 2872 C C . THR A 1 378 ? 32.282 12.001 -14.969 1.00 34.44 378 THR A C 1
ATOM 2874 O O . THR A 1 378 ? 31.372 12.296 -14.185 1.00 34.44 378 THR A O 1
ATOM 2877 N N . PRO A 1 379 ? 33.571 12.268 -14.690 1.00 35.72 379 PRO A N 1
ATOM 2878 C CA . PRO A 1 379 ? 33.939 13.118 -13.570 1.00 35.72 379 PRO A CA 1
ATOM 2879 C C . PRO A 1 379 ? 33.300 14.487 -13.804 1.00 35.72 379 PRO A C 1
ATOM 2881 O O . PRO A 1 379 ? 33.438 15.056 -14.888 1.00 35.72 379 PRO A O 1
ATOM 2884 N N . ARG A 1 380 ? 32.579 15.015 -12.808 1.00 36.34 380 ARG A N 1
ATOM 2885 C CA . ARG A 1 380 ? 32.155 16.419 -12.849 1.00 36.34 380 ARG A CA 1
ATOM 2886 C C . ARG A 1 380 ? 33.412 17.296 -12.968 1.00 36.34 380 ARG A C 1
ATOM 2888 O O . ARG A 1 380 ? 34.385 17.008 -12.264 1.00 36.34 380 ARG A O 1
ATOM 2895 N N . PRO A 1 381 ? 33.408 18.353 -13.800 1.00 39.88 381 P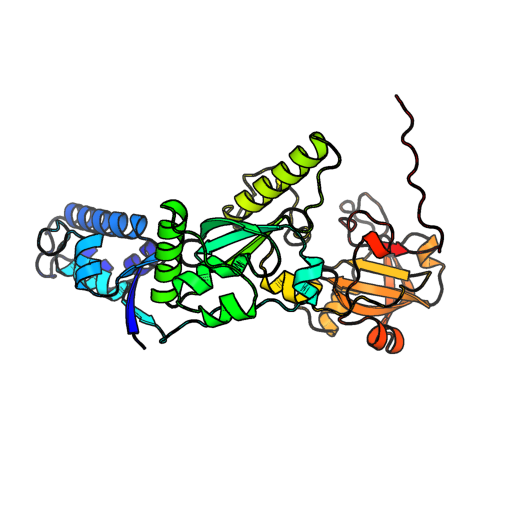RO A N 1
ATOM 2896 C CA . PRO A 1 381 ? 34.438 19.373 -13.702 1.00 39.88 381 PRO A CA 1
ATOM 2897 C C . PRO A 1 381 ? 34.409 19.926 -12.276 1.00 39.88 381 PRO A C 1
ATOM 2899 O O . PRO A 1 381 ? 33.334 20.231 -11.750 1.00 39.88 381 PRO A O 1
ATOM 2902 N N . ARG A 1 382 ? 35.573 19.966 -11.622 1.00 38.72 382 ARG A N 1
ATOM 2903 C CA . ARG A 1 382 ? 35.701 20.631 -10.323 1.00 38.72 382 ARG A CA 1
ATOM 2904 C C . ARG A 1 382 ? 35.454 22.134 -10.528 1.00 38.72 382 ARG A C 1
ATOM 2906 O O . ARG A 1 382 ? 35.921 22.643 -11.549 1.00 38.72 382 ARG A O 1
ATOM 2913 N N . PRO A 1 383 ? 34.708 22.794 -9.623 1.00 55.06 383 PRO A N 1
ATOM 2914 C CA . PRO A 1 383 ? 34.606 24.249 -9.614 1.00 55.06 383 PRO A CA 1
ATOM 2915 C C . PRO A 1 383 ? 35.970 24.906 -9.396 1.00 55.06 383 PRO A C 1
ATOM 2917 O O . PRO A 1 383 ? 36.831 24.275 -8.732 1.00 55.06 383 PRO A O 1
#

Nearest PDB structures (foldseek):
  4xom-assembly2_C  TM=2.819E-01  e=1.086E+00  Mycobacterium tuberculosis H37Rv
  4xoo-assembly2_D  TM=2.892E-01  e=1.711E+00  Mycobacterium tuberculosis H37Rv
  4xoo-assembly1_B  TM=2.871E-01  e=2.030E+00  Mycobacterium tuberculosis H37Rv
  4xom-assembly2_D  TM=2.084E-01  e=1.217E+00  Mycobacterium tuberculosis H37Rv
  4rap-assembly1_B  TM=4.895E-01  e=6.702E+00  Escherichia coli ETEC H10407

Secondary structure (DSSP, 8-state):
-EEEEE--TTHHHHHHT-HHHHHHHH-S-STT--SSHHHHHHHHHHHHHHHHTTTT-EESSHHHHHHHHH-GGG-SS-HHHHHHHHHHTEEEE-S-PPPPPPPPHHHHHHH-EEEEEEEETTTTEEEEEEEEEGGGGGHHHHHHHT-HHHHHHTTPPPPPP-HHHHHHHHHHHHHHTTTPPPEEEEEE-S-PPPSSHHHHHHHHHHHHHHHHHTTS-SSSS-SSGGGTT--TT-GGGTSPEEHHHHHHHHHSPBP-PPPSSEEEEE-GGGGS--HHHHHHHHTS-B---HHHHTSTTEEEEEEETTEEEEEEEEEEEEEPPP-GGGTTPPPEEEEEEE-HHHHHHHTT-B--GGGGT-SS--TT-EEEE--SS----PPPPP-

Foldseek 3Di:
DAKKFALFPCLVVLLVPDPLSVCLLPHPPDPPRDPDSVVSVVLVVLLVVLSNVQFGFMDRDLQRCCCSSAVHPPGPRDPSSSVSSSVSRMDDADPWDDADAFFDPLLQVQQAKFKKWKAQPRNLDTLDIDIDGGRQQRQLLCLLVVVVVRCVVRVHDHDDDDPSSVSSSVVQNRSGSVNHHIWMWTLTGPDDDQPDPVSVVVRVVLSVQQVVLSVFDPPDDGPPCVCVVVDVLNCPRRHTGTVVLSSLQSVFAAADQDDAWAKEFEDQVLPPDDLVRLVVSLQDFALQDPLQQPDAQHWYFYDHSQFTNFIWTFRHWDWDDQDVVVVRGITIGGDTDGDVVCCVRGGSHGHAQVSLPHPHADPRRIRTRNDPDRPDPDPDPDD

Solvent-accessible surface area (backbone atoms only — not comparable to full-atom 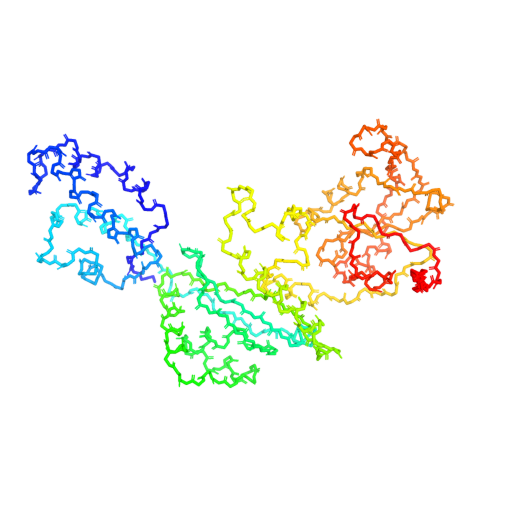values): 21591 Å² total; per-residue (Å²): 108,46,70,31,38,41,35,53,73,60,44,71,60,58,44,70,70,31,67,69,50,46,44,53,58,76,41,53,86,51,73,80,46,55,84,50,57,67,56,36,50,50,42,49,50,51,52,49,52,35,46,65,78,36,45,44,42,58,23,84,40,71,68,53,41,39,34,74,56,42,54,38,95,81,28,88,56,44,68,56,60,49,53,53,51,55,58,73,26,51,43,83,25,61,85,63,52,78,76,88,75,78,70,54,67,62,28,29,67,60,42,34,36,30,33,33,36,35,32,38,78,55,66,59,43,80,64,47,76,50,72,42,48,61,53,48,83,47,41,57,59,31,63,42,70,67,38,57,67,58,33,59,75,56,73,44,78,77,77,72,90,42,76,68,50,53,49,39,28,53,52,52,38,48,38,41,77,59,44,37,61,73,44,52,29,38,31,37,61,57,58,65,85,59,90,46,72,66,53,43,53,50,55,49,51,48,30,51,50,4,54,53,50,68,65,53,68,92,82,66,82,69,84,57,65,92,50,62,83,57,48,95,71,51,50,89,84,58,47,46,39,50,46,70,57,48,43,58,41,42,65,30,52,71,40,65,86,76,67,76,51,26,32,38,37,49,40,53,78,41,67,82,43,52,69,68,52,35,47,62,60,62,54,43,66,35,83,66,48,72,77,62,72,69,42,81,60,34,39,36,35,32,25,20,82,41,26,24,64,42,28,30,30,29,73,46,74,45,80,42,81,70,39,77,92,55,77,66,45,68,24,28,21,64,37,65,50,78,29,72,69,50,29,76,61,32,48,63,13,27,55,58,41,60,83,74,71,31,96,59,76,55,94,84,20,68,44,77,37,74,60,91,71,70,82,71,83,75,78,76,82,78,131